Protein AF-0000000082939679 (afdb_homodimer)

Secondary structure (DSSP, 8-state):
------GGGGGSSHHHHHHT------GGGEEEEEEEESSSS-EEE-TTSTT-EEEEHHHHHHHHHHHHHTT--EEEEEEE-S--BTT-GGGG-TTSHHHHHHHHHHHH-TTSEEEEEE-STTTBSS--SSEEETTEEEHHHHHHHHHHHHHHHHHHT-SEEEE----TTHHHHHHHHHHHTT-TT--BEEEEEEB--GGGHHHHHHHT---SSS-STTTSBPTT-SHHHHHHHHHHHHHT-SEEEEES-GGGHHHHHHHHHH--S-EEEEE-HHHHHHHHHHHHTTSS-HHHHHHHHHHHHHHHT-SEEEETTHHHHHHHHHHT-/------GGGGGSSHHHHHHT------GGGEEEEEEEESSSS-EEE-TTSTT-EEEEHHHHHHHHHHHHHTT--EEEEEEE-S--BTT-GGGG-TTSHHHHHHHHHHHH-TTSEEEEEE-STTTBSS--SSEEETTEEEHHHHHHHHHHHHHHHHHHT-SEEEE----TTHHHHHHHHHHHTT-TT--BEEEEEEB--GGGHHHHHHHT---SSS-STTTSBPTT-SHHHHHHHHHHHHHT-SEEEEES-GGGHHHHHHHHHH--S-EEEEE-HHHHHHHHHHHHTTSS-HHHHHHHHHHHHHHHT-SEEEETTHHHHHHHHHHT-

Sequence (650 aa):
MTYFNRHRRLRQTANLRTMVRETHLHKEDFIYPIFVVEKENVKHEVPSMPGVYHLSLDLLLEEVKEVVGLGIKSIILFGVPNDKDEVGSCAYDDNGIVQQAIRVVKSEFPELVVIADTCLCQYTSHGHCGVVENGYVQNDDSLALLTKTAVSQARAGADIIAPSNMMDGFVAAIRHGLDEAGFVDTPIMSYAVKYASAFYGPFRDAAHSTPQFGDRKTYQMDPANRLEALREAESDLAEGADFLIVKPALSYLDIIRDVKENFNAPIVAYNVSGEYSMIKAAAQNGWISEKEIVLEMLTSMKRAGVDLIITYFAKDAAAWLSENEMTYFNRHRRLRQTANLRTMVRETHLHKEDFIYPIFVVEKENVKHEVPSMPGVYHLSLDLLLEEVKEVVGLGIKSIILFGVPNDKDEVGSCAYDDNGIVQQAIRVVKSEFPELVVIADTCLCQYTSHGHCGVVENGYVQNDDSLALLTKTAVSQARAGADIIAPSNMMDGFVAAIRHGLDEAGFVDTPIMSYAVKYASAFYGPFRDAAHSTPQFGDRKTYQMDPANRLEALREAESDLAEGADFLIVKPALSYLDIIRDVKENFNAPIVAYNVSGEYSMIKAAAQNGWISEKEIVLEMLTSMKRAGVDLIITYFAK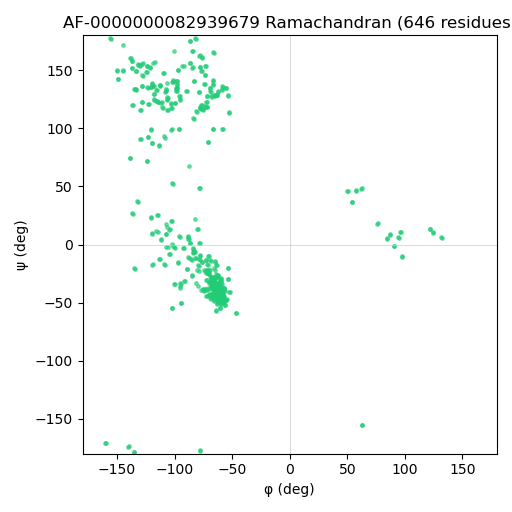DAAAWLSENE

Solvent-accessible surface area (backbone atoms only — not comparable to full-atom values): 32222 Å² total; per-residue (Å²): 127,88,84,60,70,66,70,46,73,54,23,70,38,74,65,49,35,58,71,67,53,69,48,80,81,55,43,70,29,28,25,35,69,44,38,38,33,76,52,77,86,36,78,45,68,33,83,51,34,82,93,39,49,39,24,6,64,87,50,40,59,62,54,49,50,53,42,49,72,53,50,36,47,32,36,34,45,41,46,36,61,87,67,59,36,69,78,10,62,51,50,42,34,74,79,14,62,53,22,47,45,38,38,57,48,43,72,76,40,68,83,51,40,37,31,35,62,35,57,25,16,46,20,18,64,47,14,44,61,39,32,68,56,94,91,36,69,38,46,70,69,20,34,56,54,50,18,44,18,44,41,31,35,44,73,34,58,35,52,29,41,25,40,66,43,55,50,57,44,43,44,38,44,31,49,52,42,26,41,75,73,67,42,71,82,52,43,32,39,27,30,43,30,38,42,52,60,59,45,44,47,28,40,32,68,68,39,66,27,57,49,73,61,83,74,59,53,47,48,28,37,61,70,34,40,64,67,60,39,54,55,36,40,52,51,32,46,76,35,59,35,53,28,39,27,35,33,59,24,57,67,30,24,26,55,43,29,52,50,46,74,74,47,92,55,54,29,30,30,30,49,38,43,30,63,51,22,16,47,52,34,16,29,74,70,65,41,42,55,53,71,55,41,52,53,50,44,54,33,24,47,43,56,23,50,36,62,34,36,37,24,84,54,33,65,62,51,25,51,56,56,55,68,76,101,128,86,84,59,70,67,69,44,73,54,21,68,40,74,65,48,35,58,71,66,54,69,46,82,82,56,43,70,29,30,24,35,68,44,39,38,34,73,51,76,86,37,76,44,69,33,84,52,37,81,94,39,50,38,24,5,64,87,50,39,60,62,55,49,50,52,42,49,72,52,51,34,48,32,35,32,45,41,44,35,61,84,66,55,36,70,76,10,61,53,50,42,34,73,77,15,64,52,23,46,47,37,37,57,47,43,72,77,40,68,82,50,41,37,30,34,61,36,57,24,17,46,20,18,63,49,14,44,60,38,35,67,56,96,90,36,69,39,48,70,70,20,34,57,54,50,18,45,19,43,40,30,35,44,72,34,58,36,53,28,42,26,40,66,43,56,50,57,42,42,44,39,44,30,48,51,43,25,41,75,74,66,42,72,84,54,43,31,40,26,31,42,30,39,41,51,59,58,46,45,46,29,40,32,68,67,38,65,27,56,48,71,61,82,73,59,51,46,46,27,39,60,69,35,40,66,70,60,40,55,54,36,39,50,51,32,46,76,35,61,35,53,28,39,26,35,34,58,24,58,66,30,24,27,56,42,28,52,50,48,74,74,45,92,55,53,30,31,30,30,48,39,42,31,63,51,24,16,48,51,34,17,30,74,70,67,39,43,56,52,70,55,40,51,53,50,44,54,34,24,46,43,57,23,50,38,63,33,35,37,25,84,53,34,66,62,52,27,51,56,56,54,68,77,100

Nearest PDB structures (foldseek):
  2c1h-assembly1_A  TM=9.900E-01  e=1.026E-42  Prosthecochloris vibrioformis
  5lzl-assembly1_G  TM=9.751E-01  e=1.175E-38  Pyrobaculum calidifontis JCM 11548
  2c19-assembly1_B  TM=9.713E-01  e=8.310E-39  Pseudomonas aeruginosa
  1e51-assembly1_A  TM=9.348E-01  e=1.607E-33  Homo sapiens
  2z1b-assembly2_B  TM=9.130E-01  e=1.216E-31  Mus musculus

Structure (mmCIF, N/CA/C/O backbone):
data_AF-0000000082939679-model_v1
#
loop_
_entity.id
_entity.type
_entity.pdbx_description
1 polymer 'Delta-aminolevulinic acid dehydratase'
#
loop_
_atom_site.group_PDB
_atom_site.id
_atom_site.type_symbol
_atom_site.label_atom_id
_atom_site.label_alt_id
_atom_site.label_comp_id
_atom_site.label_asym_id
_atom_site.label_entity_id
_atom_site.label_seq_id
_atom_site.pdbx_PDB_ins_code
_atom_site.Cartn_x
_atom_site.Cartn_y
_atom_site.Cartn_z
_atom_site.occupancy
_atom_site.B_iso_or_equiv
_atom_site.auth_seq_id
_atom_site.auth_comp_id
_atom_site.auth_asym_id
_atom_site.auth_atom_id
_atom_site.pdbx_PDB_model_num
ATOM 1 N N . MET A 1 1 ? -6.277 -40.438 4.895 1 42.44 1 MET A N 1
ATOM 2 C CA . MET A 1 1 ? -6.969 -39.156 4.719 1 42.44 1 MET A CA 1
ATOM 3 C C . MET A 1 1 ? -6.23 -38.031 5.43 1 42.44 1 MET A C 1
ATOM 5 O O . MET A 1 1 ? -6.055 -38.062 6.648 1 42.44 1 MET A O 1
ATOM 9 N N . THR A 1 2 ? -5.223 -37.375 4.77 1 60.62 2 THR A N 1
ATOM 10 C CA . THR A 1 2 ? -4.395 -36.406 5.477 1 60.62 2 THR A CA 1
ATOM 11 C C . THR A 1 2 ? -5.25 -35.281 6.059 1 60.62 2 THR A C 1
ATOM 13 O O . THR A 1 2 ? -6.043 -34.656 5.344 1 60.62 2 THR A O 1
ATOM 16 N N . TYR A 1 3 ? -5.539 -35.406 7.371 1 74.5 3 TYR A N 1
ATOM 17 C CA . TYR A 1 3 ? -6.301 -34.438 8.156 1 74.5 3 TYR A CA 1
ATOM 18 C C . TYR A 1 3 ? -5.711 -33.031 8.008 1 74.5 3 TYR A C 1
ATOM 20 O O . TYR A 1 3 ? -4.488 -32.875 8.023 1 74.5 3 TYR A O 1
ATOM 28 N N . PHE A 1 4 ? -6.535 -32.219 7.391 1 80.81 4 PHE A N 1
ATOM 29 C CA . PHE A 1 4 ? -6.121 -30.828 7.367 1 80.81 4 PHE A CA 1
ATOM 30 C C . PHE A 1 4 ? -7.242 -29.922 7.863 1 80.81 4 PHE A C 1
ATOM 32 O O . PHE A 1 4 ? -8.398 -30.344 7.949 1 80.81 4 PHE A O 1
ATOM 39 N N . ASN A 1 5 ? -6.93 -28.781 8.352 1 77.12 5 ASN A N 1
ATOM 40 C CA . ASN A 1 5 ? -7.898 -27.781 8.781 1 77.12 5 ASN A CA 1
ATOM 41 C C . ASN A 1 5 ? -8.695 -27.219 7.609 1 77.12 5 ASN A C 1
ATOM 43 O O . ASN A 1 5 ? -8.148 -27 6.531 1 77.12 5 ASN A O 1
ATOM 47 N N . ARG A 1 6 ? -9.961 -27.062 7.781 1 78.69 6 ARG A N 1
ATOM 48 C CA . ARG A 1 6 ? -10.844 -26.516 6.754 1 78.69 6 ARG A CA 1
ATOM 49 C C . ARG A 1 6 ? -11.297 -25.109 7.113 1 78.69 6 ARG A C 1
ATOM 51 O O . ARG A 1 6 ? -12.367 -24.922 7.695 1 78.69 6 ARG A O 1
ATOM 58 N N . HIS A 1 7 ? -10.57 -24.094 6.66 1 79.81 7 HIS A N 1
ATOM 59 C CA . HIS A 1 7 ? -10.797 -22.703 7 1 79.81 7 HIS A CA 1
ATOM 60 C C . HIS A 1 7 ? -11.953 -22.109 6.191 1 79.81 7 HIS A C 1
ATOM 62 O O . HIS A 1 7 ? -12.547 -21.109 6.586 1 79.81 7 HIS A O 1
ATOM 68 N N . ARG A 1 8 ? -12.273 -22.672 5.055 1 81.81 8 ARG A N 1
ATOM 69 C CA . ARG A 1 8 ? -13.312 -22.156 4.176 1 81.81 8 ARG A CA 1
ATOM 70 C C . ARG A 1 8 ? -14.688 -22.25 4.84 1 81.81 8 ARG A C 1
ATOM 72 O O . ARG A 1 8 ? -15.648 -21.641 4.363 1 81.81 8 ARG A O 1
ATOM 79 N N . ARG A 1 9 ? -14.82 -23 5.926 1 69.06 9 ARG A N 1
ATOM 80 C CA . ARG A 1 9 ? -16.078 -23.141 6.645 1 69.06 9 ARG A CA 1
ATOM 81 C C . ARG A 1 9 ? -16.656 -21.781 7.027 1 69.06 9 ARG A C 1
ATOM 83 O O . ARG A 1 9 ? -17.875 -21.578 7.023 1 69.06 9 ARG A O 1
ATOM 90 N N . LEU A 1 10 ? -15.758 -20.797 7.246 1 72.5 10 LEU A N 1
ATOM 91 C CA . LEU A 1 10 ? -16.203 -19.484 7.691 1 72.5 10 LEU A CA 1
ATOM 92 C C . LEU A 1 10 ? -16.359 -18.531 6.508 1 72.5 10 LEU A C 1
ATOM 94 O O . LEU A 1 10 ? -16.641 -17.344 6.691 1 72.5 10 LEU A O 1
ATOM 98 N N . ARG A 1 11 ? -16.219 -19.062 5.32 1 80.12 11 ARG A N 1
ATOM 99 C CA . ARG A 1 11 ? -16.281 -18.219 4.133 1 80.12 11 ARG A CA 1
ATOM 100 C C . ARG A 1 11 ? -17.422 -18.641 3.217 1 80.12 11 ARG A C 1
ATOM 102 O O . ARG A 1 11 ? -17.578 -18.109 2.119 1 80.12 11 ARG A O 1
ATOM 109 N N . GLN A 1 12 ? -18.25 -19.5 3.648 1 70.88 12 GLN A N 1
ATOM 110 C CA . GLN A 1 12 ? -19.188 -20.188 2.777 1 70.88 12 GLN A CA 1
ATOM 111 C C . GLN A 1 12 ? -20.281 -19.25 2.266 1 70.88 12 GLN A C 1
ATOM 113 O O . GLN A 1 12 ? -20.781 -19.406 1.155 1 70.88 12 GLN A O 1
ATOM 118 N N . THR A 1 13 ? -20.656 -18.266 3.088 1 70.56 13 THR A N 1
ATOM 119 C CA . THR A 1 13 ? -21.703 -17.328 2.719 1 70.56 13 THR A CA 1
ATOM 120 C C . THR A 1 13 ? -21.312 -15.898 3.094 1 70.56 13 THR A C 1
ATOM 122 O O . THR A 1 13 ? -20.438 -15.695 3.941 1 70.56 13 THR A O 1
ATOM 125 N N . ALA A 1 14 ? -21.969 -15.023 2.385 1 82.5 14 ALA A N 1
ATOM 126 C CA . ALA A 1 14 ? -21.703 -13.617 2.662 1 82.5 14 ALA A CA 1
ATOM 127 C C . ALA A 1 14 ? -21.969 -13.289 4.129 1 82.5 14 ALA A C 1
ATOM 129 O O . ALA A 1 14 ? -21.219 -12.523 4.742 1 82.5 14 ALA A O 1
ATOM 130 N N . ASN A 1 15 ? -22.984 -13.875 4.711 1 75.75 15 ASN A N 1
ATOM 131 C CA . ASN A 1 15 ? -23.344 -13.586 6.098 1 75.75 15 ASN A CA 1
ATOM 132 C C . ASN A 1 15 ? -22.312 -14.156 7.066 1 75.75 15 ASN A C 1
ATOM 134 O O . ASN A 1 15 ? -21.969 -13.516 8.062 1 75.75 15 ASN A O 1
ATOM 138 N N . LEU A 1 16 ? -21.891 -15.344 6.81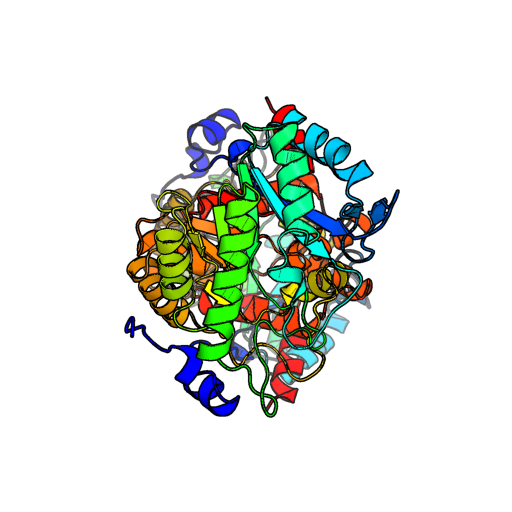6 1 71.88 16 LEU A N 1
ATOM 139 C CA . LEU A 1 16 ? -20.844 -15.906 7.66 1 71.88 16 LEU A CA 1
ATOM 140 C C . LEU A 1 16 ? -19.578 -15.055 7.613 1 71.88 16 LEU A C 1
ATOM 142 O O . LEU A 1 16 ? -18.953 -14.797 8.648 1 71.88 16 LEU A O 1
ATOM 146 N N . ARG A 1 17 ? -19.234 -14.648 6.43 1 78.25 17 ARG A N 1
ATOM 147 C CA . ARG A 1 17 ? -18.078 -13.773 6.273 1 78.25 17 ARG A CA 1
ATOM 148 C C . ARG A 1 17 ? -18.234 -12.492 7.09 1 78.25 17 ARG A C 1
ATOM 150 O O . ARG A 1 17 ? -17.297 -12.055 7.754 1 78.25 17 ARG A O 1
ATOM 157 N N . THR A 1 18 ? -19.391 -11.961 6.969 1 75.75 18 THR A N 1
ATOM 158 C CA . THR A 1 18 ? -19.672 -10.727 7.684 1 75.75 18 THR A CA 1
ATOM 159 C C . THR A 1 18 ? -19.562 -10.93 9.188 1 75.75 18 THR A C 1
ATOM 161 O O . THR A 1 18 ? -19.031 -10.07 9.898 1 75.75 18 THR A O 1
ATOM 164 N N . MET A 1 19 ? -20.016 -12.07 9.672 1 74.12 19 MET A N 1
ATOM 165 C CA . MET A 1 19 ? -20.016 -12.375 11.102 1 74.12 19 MET A CA 1
ATOM 166 C C . MET A 1 19 ? -18.594 -12.383 11.664 1 74.12 19 MET A C 1
ATOM 168 O O . MET A 1 19 ? -18.375 -12.008 12.812 1 74.12 19 MET A O 1
ATOM 172 N N . VAL A 1 20 ? -17.703 -12.812 10.883 1 80.31 20 VAL A N 1
ATOM 173 C CA . VAL A 1 20 ? -16.375 -13.023 11.43 1 80.31 20 VAL A CA 1
ATOM 174 C C . VAL A 1 20 ? -15.422 -11.945 10.914 1 80.31 20 VAL A C 1
ATOM 176 O O . VAL A 1 20 ? -14.211 -12.047 11.094 1 80.31 20 VAL A O 1
ATOM 179 N N . ARG A 1 21 ? -15.914 -10.961 10.258 1 81.88 21 ARG A N 1
ATOM 180 C CA . ARG A 1 21 ? -15.094 -9.852 9.797 1 81.88 21 ARG A CA 1
ATOM 181 C C . ARG A 1 21 ? -14.461 -9.109 10.969 1 81.88 21 ARG A C 1
ATOM 183 O O . ARG A 1 21 ? -15.148 -8.766 11.938 1 81.88 21 ARG A O 1
ATOM 190 N N . GLU A 1 22 ? -13.148 -8.867 10.867 1 86.75 22 GLU A N 1
ATOM 191 C CA . GLU A 1 22 ? -12.383 -8.367 12.008 1 86.75 22 GLU A CA 1
ATOM 192 C C . GLU A 1 22 ? -12.344 -6.844 12.023 1 86.75 22 GLU A C 1
ATOM 194 O O . GLU A 1 22 ? -12.227 -6.23 13.086 1 86.75 22 GLU A O 1
ATOM 199 N N . THR A 1 23 ? -12.375 -6.207 10.867 1 93.44 23 THR A N 1
ATOM 200 C CA . THR A 1 23 ? -12.141 -4.773 10.758 1 93.44 23 THR A CA 1
ATOM 201 C C . THR A 1 23 ? -13.266 -4.098 9.977 1 93.44 23 THR A C 1
ATOM 203 O O . THR A 1 23 ? -13.734 -4.625 8.969 1 93.44 23 THR A O 1
ATOM 206 N N . HIS A 1 24 ? -13.711 -3.004 10.445 1 91.38 24 HIS A N 1
ATOM 207 C CA . HIS A 1 24 ? -14.766 -2.225 9.812 1 91.38 24 HIS A CA 1
ATOM 208 C C . HIS A 1 24 ? -14.352 -0.77 9.633 1 91.38 24 HIS A C 1
ATOM 210 O O . HIS A 1 24 ? -13.57 -0.24 10.43 1 91.38 24 HIS A O 1
ATOM 216 N N . LEU A 1 25 ? -14.852 -0.257 8.531 1 93.88 25 LEU A N 1
ATOM 217 C CA . LEU A 1 25 ? -14.664 1.159 8.234 1 93.88 25 LEU A CA 1
ATOM 218 C C . LEU A 1 25 ? -15.898 1.965 8.633 1 93.88 25 LEU A C 1
ATOM 220 O O . LEU A 1 25 ? -17.031 1.532 8.406 1 93.88 25 LEU A O 1
ATOM 224 N N . HIS A 1 26 ? -15.656 3.09 9.297 1 93.88 26 HIS A N 1
ATOM 225 C CA . HIS A 1 26 ? -16.734 4.016 9.656 1 93.88 26 HIS A CA 1
ATOM 226 C C . HIS A 1 26 ? -16.453 5.414 9.117 1 93.88 26 HIS A C 1
ATOM 228 O O . HIS A 1 26 ? -15.297 5.793 8.922 1 93.88 26 HIS A O 1
ATOM 234 N N . LYS A 1 27 ? -17.516 6.137 8.898 1 94.44 27 LYS A N 1
ATOM 235 C CA . LYS A 1 27 ? -17.391 7.504 8.406 1 94.44 27 LYS A CA 1
ATOM 236 C C . LYS A 1 27 ? -16.594 8.367 9.383 1 94.44 27 LYS A C 1
ATOM 238 O O . LYS A 1 27 ? -15.867 9.273 8.977 1 94.44 27 LYS A O 1
ATOM 243 N N . GLU A 1 28 ? -16.719 8.031 10.672 1 93 28 GLU A N 1
ATOM 244 C CA . GLU A 1 28 ? -16.062 8.797 11.734 1 93 28 GLU A CA 1
ATOM 245 C C . GLU A 1 28 ? -14.555 8.57 11.711 1 93 28 GLU A C 1
ATOM 247 O O . GLU A 1 28 ? -13.805 9.297 12.367 1 93 28 GLU A O 1
ATOM 252 N N . ASP A 1 29 ? -14.141 7.594 10.914 1 95.5 29 ASP A N 1
ATOM 253 C CA . ASP A 1 29 ? -12.711 7.297 10.82 1 95.5 29 ASP A CA 1
ATOM 254 C C . ASP A 1 29 ? -11.992 8.336 9.969 1 95.5 29 ASP A C 1
ATOM 256 O O . ASP A 1 29 ? -10.758 8.43 10 1 95.5 29 ASP A O 1
ATOM 260 N N . PHE A 1 30 ? -12.742 9.172 9.18 1 98 30 PHE A N 1
ATOM 261 C CA . PHE A 1 30 ? -12.117 9.93 8.102 1 98 30 PHE A CA 1
ATOM 262 C C . PHE A 1 30 ? -11.883 11.375 8.531 1 98 30 PHE A C 1
ATOM 264 O O . PHE A 1 30 ? -12.68 11.945 9.273 1 98 30 PHE A O 1
ATOM 271 N N . ILE A 1 31 ? -10.742 11.93 8.117 1 98.38 31 ILE A N 1
ATOM 272 C CA . ILE A 1 31 ? -10.414 13.352 8.133 1 98.38 31 ILE A CA 1
ATOM 273 C C . ILE A 1 31 ? -10.258 13.859 6.699 1 98.38 31 ILE A C 1
ATOM 275 O O . ILE A 1 31 ? -9.453 13.336 5.926 1 98.38 31 ILE A O 1
ATOM 279 N N . TYR A 1 32 ? -11.016 14.859 6.309 1 98.69 32 TYR A N 1
ATOM 280 C CA . TYR A 1 32 ? -10.969 15.359 4.941 1 98.69 32 TYR A CA 1
ATOM 281 C C . TYR A 1 32 ? -10.039 16.562 4.828 1 98.69 32 TYR A C 1
ATOM 283 O O . TYR A 1 32 ? -10.195 17.547 5.562 1 98.69 32 TYR A O 1
ATOM 291 N N . PRO A 1 33 ? -9.094 16.516 3.893 1 98.69 33 PRO A N 1
ATOM 292 C CA . PRO A 1 33 ? -8.195 17.656 3.674 1 98.69 33 PRO A CA 1
ATOM 293 C C . PRO A 1 33 ? -8.812 18.719 2.77 1 98.69 33 PRO A C 1
ATOM 295 O O . PRO A 1 33 ? -9.453 18.391 1.769 1 98.69 33 PRO A O 1
ATOM 298 N N . ILE A 1 34 ? -8.562 19.969 3.111 1 98.38 34 ILE A N 1
ATOM 299 C CA . ILE A 1 34 ? -9.039 21.078 2.303 1 98.38 34 ILE A CA 1
ATOM 300 C C . ILE A 1 34 ? -7.906 22.094 2.09 1 98.38 34 ILE A C 1
ATOM 302 O O . ILE A 1 34 ? -7.203 22.453 3.037 1 98.38 34 ILE A O 1
ATOM 306 N N . PHE A 1 35 ? -7.754 22.516 0.843 1 97.88 35 PHE A N 1
ATOM 307 C CA . PHE A 1 35 ? -6.805 23.562 0.494 1 97.88 35 PHE A CA 1
ATOM 308 C C . PHE A 1 35 ? -7.512 24.906 0.337 1 97.88 35 PHE A C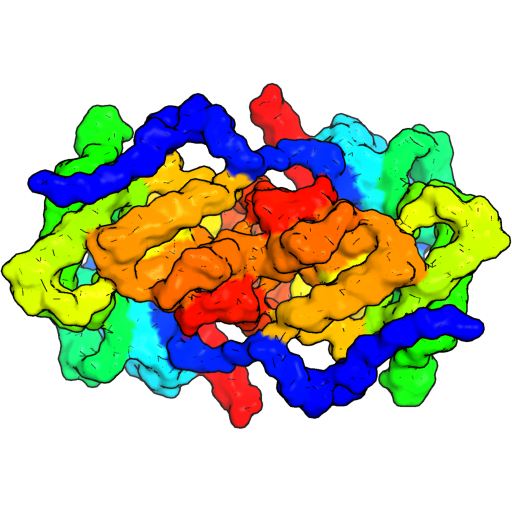 1
ATOM 310 O O . PHE A 1 35 ? -8.367 25.062 -0.535 1 97.88 35 PHE A O 1
ATOM 317 N N . VAL A 1 36 ? -7.082 25.828 1.112 1 97.69 36 VAL A N 1
ATOM 318 C CA . VAL A 1 36 ? -7.727 27.141 1.062 1 97.69 36 VAL A CA 1
ATOM 319 C C . VAL A 1 36 ? -6.754 28.172 0.497 1 97.69 36 VAL A C 1
ATOM 321 O O . VAL A 1 36 ? -5.574 28.188 0.851 1 97.69 36 VAL A O 1
ATOM 324 N N . VAL A 1 37 ? -7.27 29 -0.356 1 95.88 37 VAL A N 1
ATOM 325 C CA . VAL A 1 37 ? -6.453 30.016 -1.017 1 95.88 37 VAL A CA 1
ATOM 326 C C . VAL A 1 37 ? -6.961 31.406 -0.653 1 95.88 37 VAL A C 1
ATOM 328 O O . VAL A 1 37 ? -8.102 31.562 -0.209 1 95.88 37 VAL A O 1
ATOM 331 N N . GLU A 1 38 ? -6.059 32.469 -0.754 1 92.44 38 GLU A N 1
ATOM 332 C CA . GLU A 1 38 ? -6.402 33.875 -0.433 1 92.44 38 GLU A CA 1
ATOM 333 C C . GLU A 1 38 ? -7.09 34.531 -1.609 1 92.44 38 GLU A C 1
ATOM 335 O O . GLU A 1 38 ? -7.531 35.688 -1.496 1 92.44 38 GLU A O 1
ATOM 340 N N . LYS A 1 39 ? -7.664 33.906 -2.488 1 92.56 39 LYS A N 1
ATOM 341 C CA . LYS A 1 39 ? -8.398 34.469 -3.621 1 92.56 39 LYS A CA 1
ATOM 342 C C . LYS A 1 39 ? -9.898 34.438 -3.363 1 92.56 39 LYS A C 1
ATOM 344 O O . LYS A 1 39 ? -10.352 34 -2.309 1 92.56 39 LYS A O 1
ATOM 349 N N . GLU A 1 40 ? -10.531 35.188 -4.242 1 92.88 40 GLU A N 1
ATOM 350 C CA . GLU A 1 40 ? -11.984 35.25 -4.129 1 92.88 40 GLU A CA 1
ATOM 351 C C . GLU A 1 40 ? -12.648 34.438 -5.25 1 92.88 40 GLU A C 1
ATOM 353 O O . GLU A 1 40 ? -12.195 34.469 -6.395 1 92.88 40 GLU A O 1
ATOM 358 N N . ASN A 1 41 ? -13.672 33.75 -4.867 1 95.88 41 ASN A N 1
ATOM 359 C CA . ASN A 1 41 ? -14.5 33.031 -5.809 1 95.88 41 ASN A CA 1
ATOM 360 C C . ASN A 1 41 ? -13.672 32.031 -6.625 1 95.88 41 ASN A C 1
ATOM 362 O O . ASN A 1 41 ? -13.742 32.031 -7.855 1 95.88 41 ASN A O 1
ATOM 366 N N . VAL A 1 42 ? -12.906 31.359 -5.902 1 94.5 42 VAL A N 1
ATOM 367 C CA . VAL A 1 42 ? -12.016 30.422 -6.57 1 94.5 42 VAL A CA 1
ATOM 368 C C . VAL A 1 42 ? -12.367 29 -6.156 1 94.5 42 VAL A C 1
ATOM 370 O O . VAL A 1 42 ? -12.508 28.703 -4.969 1 94.5 42 VAL A O 1
ATOM 373 N N . LYS A 1 43 ? -12.656 28.156 -6.984 1 95.56 43 LYS A N 1
ATOM 374 C CA . LYS A 1 43 ? -12.68 26.688 -6.902 1 95.56 43 LYS A CA 1
ATOM 375 C C . LYS A 1 43 ? -11.914 26.062 -8.07 1 95.56 43 LYS A C 1
ATOM 377 O O . LYS A 1 43 ? -12.508 25.75 -9.109 1 95.56 43 LYS A O 1
ATOM 382 N N . HIS A 1 44 ? -10.617 25.812 -7.883 1 95.81 44 HIS A N 1
ATOM 383 C CA . HIS A 1 44 ? -9.75 25.328 -8.945 1 95.81 44 HIS A CA 1
ATOM 384 C C . HIS A 1 44 ? -9.297 23.891 -8.664 1 95.81 44 HIS A C 1
ATOM 386 O O . HIS A 1 44 ? -8.711 23.625 -7.617 1 95.81 44 HIS A O 1
ATOM 392 N N . GLU A 1 45 ? -9.617 23.078 -9.594 1 95.81 45 GLU A N 1
ATOM 393 C CA . GLU A 1 45 ? -9.227 21.688 -9.445 1 95.81 45 GLU A CA 1
ATOM 394 C C . GLU A 1 45 ? -7.711 21.516 -9.57 1 95.81 45 GLU A C 1
ATOM 396 O O . GLU A 1 45 ? -7.086 22.141 -10.43 1 95.81 45 GLU A O 1
ATOM 401 N N . VAL A 1 46 ? -7.098 20.734 -8.672 1 94.62 46 VAL A N 1
ATOM 402 C CA . VAL A 1 46 ? -5.684 20.391 -8.781 1 94.62 46 VAL A CA 1
ATOM 403 C C . VAL A 1 46 ? -5.488 19.344 -9.875 1 94.62 46 VAL A C 1
ATOM 405 O O . VAL A 1 46 ? -5.957 18.203 -9.75 1 94.62 46 VAL A O 1
ATOM 408 N N . PRO A 1 47 ? -4.801 19.609 -10.914 1 93.19 47 PRO A N 1
ATOM 409 C CA . PRO A 1 47 ? -4.719 18.734 -12.086 1 93.19 47 PRO A CA 1
ATOM 410 C C . PRO A 1 47 ? -4.238 17.328 -11.742 1 93.19 47 PRO A C 1
ATOM 412 O O . PRO A 1 47 ? -4.766 16.344 -12.266 1 93.19 47 PRO A O 1
ATOM 415 N N . SER A 1 48 ? -3.279 17.203 -10.859 1 94.5 48 SER A N 1
ATOM 416 C CA . SER A 1 48 ? -2.68 15.906 -10.547 1 94.5 48 SER A CA 1
ATOM 417 C C . SER A 1 48 ? -3.475 15.18 -9.461 1 94.5 48 SER A C 1
ATOM 419 O O . SER A 1 48 ? -3.068 14.117 -9 1 94.5 48 SER A O 1
ATOM 421 N N . MET A 1 49 ? -4.555 15.805 -9.016 1 96.94 49 MET A N 1
ATOM 422 C CA . MET A 1 49 ? -5.434 15.211 -8.016 1 96.94 49 MET A CA 1
ATOM 423 C C . MET A 1 49 ? -6.898 15.453 -8.359 1 96.94 49 MET A C 1
ATOM 425 O O . MET A 1 49 ? -7.59 16.188 -7.645 1 96.94 49 MET A O 1
ATOM 429 N N . PRO A 1 50 ? -7.391 14.734 -9.352 1 96.44 50 PRO A N 1
ATOM 430 C CA . PRO A 1 50 ? -8.773 14.945 -9.797 1 96.44 50 PRO A CA 1
ATOM 431 C C . PRO A 1 50 ? -9.781 14.836 -8.656 1 96.44 50 PRO A C 1
ATOM 433 O O . PRO A 1 50 ? -9.758 13.859 -7.902 1 96.44 50 PRO A O 1
ATOM 436 N N . GLY A 1 51 ? -10.617 15.859 -8.562 1 95.94 51 GLY A N 1
ATOM 437 C CA . GLY A 1 51 ? -11.641 15.875 -7.527 1 95.94 51 GLY A CA 1
ATOM 438 C C . GLY A 1 51 ? -11.242 16.672 -6.301 1 95.94 51 GLY A C 1
ATOM 439 O O . GLY A 1 51 ? -12.07 16.906 -5.414 1 95.94 51 GLY A O 1
ATOM 440 N N . VAL A 1 52 ? -9.961 17.062 -6.227 1 96.75 52 VAL A N 1
ATOM 441 C CA . VAL A 1 52 ? -9.445 17.906 -5.148 1 96.75 52 VAL A CA 1
ATOM 442 C C . VAL A 1 52 ? -9.312 19.344 -5.637 1 96.75 52 VAL A C 1
ATOM 444 O O . VAL A 1 52 ? -8.898 19.578 -6.773 1 96.75 52 VAL A O 1
ATOM 447 N N . TYR A 1 53 ? -9.656 20.359 -4.797 1 96.94 53 TYR A N 1
ATOM 448 C CA . TYR A 1 53 ? -9.75 21.75 -5.258 1 96.94 53 TYR A CA 1
ATOM 449 C C . TYR A 1 53 ? -9.047 22.688 -4.293 1 96.94 53 TYR A C 1
ATOM 451 O O . TYR A 1 53 ? -9.016 22.438 -3.084 1 96.94 53 TYR A O 1
ATOM 459 N N . HIS A 1 54 ? -8.539 23.75 -4.883 1 96.62 54 HIS A N 1
ATOM 460 C CA . HIS A 1 54 ? -8.297 24.969 -4.133 1 96.62 54 HIS A CA 1
ATOM 461 C C . HIS A 1 54 ? -9.586 25.75 -3.936 1 96.62 54 HIS A C 1
ATOM 463 O O . HIS A 1 54 ? -10.328 26 -4.891 1 96.62 54 HIS A O 1
ATOM 469 N N . LEU A 1 55 ? -9.766 26.125 -2.691 1 97.62 55 LEU A N 1
ATOM 470 C CA . LEU A 1 55 ? -11.008 26.828 -2.402 1 97.62 55 LEU A CA 1
ATOM 471 C C . LEU A 1 55 ? -10.734 28.188 -1.763 1 97.62 55 LEU A C 1
ATOM 473 O O . LEU A 1 55 ? -9.867 28.297 -0.893 1 97.62 55 LEU A O 1
ATOM 477 N N . SER A 1 56 ? -11.469 29.219 -2.258 1 96.94 56 SER A N 1
ATOM 478 C CA . SER A 1 56 ? -11.469 30.484 -1.548 1 96.94 56 SER A CA 1
ATOM 479 C C . SER A 1 56 ? -12.352 30.422 -0.304 1 96.94 56 SER A C 1
ATOM 481 O O . SER A 1 56 ? -13.195 29.531 -0.178 1 96.94 56 SER A O 1
ATOM 483 N N . LEU A 1 57 ? -12.094 31.359 0.573 1 96.12 57 LEU A N 1
ATOM 484 C CA . LEU A 1 57 ? -12.797 31.391 1.854 1 96.12 57 LEU A CA 1
ATOM 485 C C . LEU A 1 57 ? -14.305 31.469 1.649 1 96.12 57 LEU A C 1
ATOM 487 O O . LEU A 1 57 ? -15.062 30.828 2.377 1 96.12 57 LEU A O 1
ATOM 491 N N . ASP A 1 58 ? -14.719 32.188 0.67 1 95.44 58 ASP A N 1
ATOM 492 C CA . ASP A 1 58 ? -16.141 32.406 0.443 1 95.44 58 ASP A CA 1
ATOM 493 C C . ASP A 1 58 ? -16.828 31.156 -0.073 1 95.44 58 ASP A C 1
ATOM 495 O O . ASP A 1 58 ? -18.047 31.047 -0.041 1 95.44 58 ASP A O 1
ATOM 499 N N . LEU A 1 59 ? -16.078 30.203 -0.562 1 96.94 59 LEU A N 1
ATOM 500 C CA . LEU A 1 59 ? -16.641 28.969 -1.064 1 96.94 59 LEU A CA 1
ATOM 501 C C . LEU A 1 59 ? -16.359 27.812 -0.107 1 96.94 59 LEU A C 1
ATOM 503 O O . LEU A 1 59 ? -16.828 26.688 -0.329 1 96.94 59 LEU A O 1
ATOM 507 N N . LEU A 1 60 ? -15.664 28.094 0.927 1 97.88 60 LEU A N 1
ATOM 508 C CA . LEU A 1 60 ? -15.195 27.078 1.869 1 97.88 60 LEU A CA 1
ATOM 509 C C . LEU A 1 60 ? -16.375 26.438 2.602 1 97.88 60 LEU A C 1
ATOM 511 O O . LEU A 1 60 ? -16.406 25.219 2.766 1 97.88 60 LEU A O 1
ATOM 515 N N . LEU A 1 61 ? -17.328 27.219 2.986 1 97.38 61 LEU A N 1
ATOM 516 C CA . LEU A 1 61 ? -18.422 26.719 3.82 1 97.38 61 LEU A CA 1
ATOM 517 C C . LEU A 1 61 ? -19.297 25.75 3.047 1 97.38 61 LEU A C 1
ATOM 519 O O . LEU A 1 61 ? -19.828 24.797 3.625 1 97.38 61 LEU A O 1
ATOM 523 N N . GLU A 1 62 ? -19.422 25.953 1.775 1 97.31 62 GLU A N 1
ATOM 524 C CA . GLU A 1 62 ? -20.172 25 0.961 1 97.31 62 GLU A CA 1
ATOM 525 C C . GLU A 1 62 ? -19.516 23.625 0.978 1 97.31 62 GLU A C 1
ATOM 527 O O . GLU A 1 62 ? -20.203 22.609 1.101 1 97.31 62 GLU A O 1
ATOM 532 N N . GLU A 1 63 ? -18.234 23.625 0.836 1 97.56 63 GLU A N 1
ATOM 533 C CA . GLU A 1 63 ? -17.484 22.375 0.897 1 97.56 63 GLU A CA 1
ATOM 534 C C . GLU A 1 63 ? -17.641 21.703 2.264 1 97.56 63 GLU A C 1
ATOM 536 O O . GLU A 1 63 ? -17.859 20.5 2.35 1 97.56 63 GLU A O 1
ATOM 541 N N . VAL A 1 64 ? -17.516 22.484 3.281 1 98.12 64 VAL A N 1
ATOM 542 C CA . VAL A 1 64 ? -17.594 21.969 4.645 1 98.12 64 VAL A CA 1
ATOM 543 C C . VAL A 1 64 ? -18.984 21.422 4.918 1 98.12 64 VAL A C 1
ATOM 545 O O . VAL A 1 64 ? -19.141 20.391 5.586 1 98.12 64 VAL A O 1
ATOM 548 N N . LYS A 1 65 ? -19.984 22.078 4.438 1 98.06 65 LYS A N 1
ATOM 549 C CA . LYS A 1 65 ? -21.359 21.609 4.59 1 98.06 65 LYS A CA 1
ATOM 550 C C . LYS A 1 65 ? -21.531 20.219 3.986 1 98.06 65 LYS A C 1
ATOM 552 O O . LYS A 1 65 ? -22.203 19.359 4.57 1 98.06 65 LYS A O 1
ATOM 557 N N . GLU A 1 66 ? -20.969 20.047 2.859 1 97.69 66 GLU A N 1
ATOM 558 C CA . GLU A 1 66 ? -21.031 18.734 2.223 1 97.69 66 GLU A CA 1
ATOM 559 C C . GLU A 1 66 ? -20.328 17.688 3.082 1 97.69 66 GLU A C 1
ATOM 561 O O . GLU A 1 66 ? -20.859 16.578 3.25 1 97.69 66 GLU A O 1
ATOM 566 N N . VAL A 1 67 ? -19.172 18 3.596 1 97.75 67 VAL A N 1
ATOM 567 C CA . VAL A 1 67 ? -18.391 17.094 4.438 1 97.75 67 VAL A CA 1
ATOM 568 C C . VAL A 1 67 ? -19.219 16.688 5.656 1 97.75 67 VAL A C 1
ATOM 570 O O . VAL A 1 67 ? -19.344 15.5 5.961 1 97.75 67 VAL A O 1
ATOM 573 N N . VAL A 1 68 ? -19.797 17.641 6.332 1 96.38 68 VAL A N 1
ATOM 574 C CA . VAL A 1 68 ? -20.609 17.406 7.523 1 96.38 68 VAL A CA 1
ATOM 575 C C . VAL A 1 68 ? -21.844 16.594 7.16 1 96.38 68 VAL A C 1
ATOM 577 O O . VAL A 1 68 ? -22.219 15.672 7.891 1 96.38 68 VAL A O 1
ATOM 580 N N . GLY A 1 69 ? -22.406 16.891 6.059 1 97.06 69 GLY A N 1
ATOM 581 C CA . GLY A 1 69 ? -23.594 16.172 5.598 1 97.06 69 GLY A CA 1
ATOM 582 C C . GLY A 1 69 ? -23.328 14.703 5.34 1 97.06 69 GLY A C 1
ATOM 583 O O . GLY A 1 69 ? -24.234 13.875 5.488 1 97.06 69 GLY A O 1
ATOM 584 N N . LEU A 1 70 ? -22.125 14.383 5.012 1 97.44 70 LEU A N 1
ATOM 585 C CA . LEU A 1 70 ? -21.75 13.008 4.723 1 97.44 70 LEU A CA 1
ATOM 586 C C . LEU A 1 70 ? -21.422 12.25 6.008 1 97.44 70 LEU A C 1
ATOM 588 O O . LEU A 1 70 ? -21.156 11.047 5.977 1 97.44 70 LEU A O 1
ATOM 592 N N . GLY A 1 71 ? -21.391 12.977 7.145 1 95.81 71 GLY A N 1
ATOM 593 C CA . GLY A 1 71 ? -21.156 12.344 8.43 1 95.81 71 GLY A CA 1
ATOM 594 C C . GLY A 1 71 ? -19.703 12.352 8.852 1 95.81 71 GLY A C 1
ATOM 595 O O . GLY A 1 71 ? -19.328 11.703 9.844 1 95.81 71 GLY A O 1
ATOM 596 N N . ILE A 1 72 ? -18.859 13 8.125 1 96.5 72 ILE A N 1
ATOM 597 C CA . ILE A 1 72 ? -17.453 13.141 8.492 1 96.5 72 ILE A CA 1
ATOM 598 C C . ILE A 1 72 ? -17.328 14.148 9.641 1 96.5 72 ILE A C 1
ATOM 600 O O . ILE A 1 72 ? -17.953 15.203 9.617 1 96.5 72 ILE A O 1
ATOM 604 N N . LYS A 1 73 ? -16.5 13.875 10.617 1 96.31 73 LYS A N 1
ATOM 605 C CA . LYS A 1 73 ? -16.516 14.633 11.867 1 96.31 73 LYS A CA 1
ATOM 606 C C . LYS A 1 73 ? -15.336 15.602 11.938 1 96.31 73 LYS A C 1
ATOM 608 O O . LYS A 1 73 ? -15.273 16.453 12.828 1 96.31 73 LYS A O 1
ATOM 613 N N . SER A 1 74 ? -14.43 15.469 10.953 1 97.44 74 SER A N 1
ATOM 614 C CA . SER A 1 74 ? -13.219 16.281 11.078 1 97.44 74 SER A CA 1
ATOM 615 C C . SER A 1 74 ? -12.656 16.641 9.711 1 97.44 74 SER A C 1
ATOM 617 O O . SER A 1 74 ? -12.82 15.891 8.75 1 97.44 74 SER A O 1
ATOM 619 N N . ILE A 1 75 ? -12.008 17.797 9.648 1 98.44 75 ILE A N 1
ATOM 620 C CA . ILE A 1 75 ? -11.281 18.266 8.469 1 98.44 75 ILE A CA 1
ATOM 621 C C . ILE A 1 75 ? -9.898 18.75 8.875 1 98.44 75 ILE A C 1
ATOM 623 O O . ILE A 1 75 ? -9.656 19.062 10.039 1 98.44 75 ILE A O 1
ATOM 627 N N . ILE A 1 76 ? -9 18.719 7.938 1 98.69 76 ILE A N 1
ATOM 628 C CA . ILE A 1 76 ? -7.695 19.344 8.125 1 98.69 76 ILE A CA 1
ATOM 629 C C . ILE A 1 76 ? -7.48 20.422 7.059 1 98.69 76 ILE A C 1
ATOM 631 O O . ILE A 1 76 ? -7.812 20.219 5.887 1 98.69 76 ILE A O 1
ATOM 635 N N . LEU A 1 77 ? -6.992 21.547 7.457 1 98.31 77 LEU A N 1
ATOM 636 C CA . LEU A 1 77 ? -6.883 22.703 6.578 1 98.31 77 LEU A CA 1
ATOM 637 C C . LEU A 1 77 ? -5.43 22.969 6.199 1 98.31 77 LEU A C 1
ATOM 639 O O . LEU A 1 77 ? -4.547 22.953 7.062 1 98.31 77 LEU A O 1
ATOM 643 N N . PHE A 1 78 ? -5.227 23.141 4.938 1 97.56 78 PHE A N 1
ATOM 644 C CA . PHE A 1 78 ? -3.957 23.562 4.359 1 97.56 78 PHE A CA 1
ATOM 645 C C . PHE A 1 78 ? -4.094 24.938 3.699 1 97.56 78 PHE A C 1
ATOM 647 O O . PHE A 1 78 ? -5.027 25.172 2.934 1 97.56 78 PHE A O 1
ATOM 654 N N . GLY A 1 79 ? -3.145 25.797 3.998 1 95.75 79 GLY A N 1
ATOM 655 C CA . GLY A 1 79 ? -3.182 27.125 3.404 1 95.75 79 GLY A CA 1
ATOM 656 C C . GLY A 1 79 ? -2.283 27.25 2.189 1 95.75 79 GLY A C 1
ATOM 657 O O . GLY A 1 79 ? -1.187 26.688 2.156 1 95.75 79 GLY A O 1
ATOM 658 N N . VAL A 1 80 ? -2.783 27.938 1.255 1 94.12 80 VAL A N 1
ATOM 659 C CA . VAL A 1 80 ? -2.012 28.344 0.084 1 94.12 80 VAL A CA 1
ATOM 660 C C . VAL A 1 80 ? -2.031 29.859 -0.053 1 94.12 80 VAL A C 1
ATOM 662 O O . VAL A 1 80 ? -2.869 30.406 -0.769 1 94.12 80 VAL A O 1
ATOM 665 N N . PRO A 1 81 ? -1.035 30.516 0.511 1 93.5 81 PRO A N 1
ATOM 666 C CA . PRO A 1 81 ? -1.04 31.969 0.532 1 93.5 81 PRO A CA 1
ATOM 667 C C . PRO A 1 81 ? -0.617 32.594 -0.802 1 93.5 81 PRO A C 1
ATOM 669 O O . PRO A 1 81 ? 0.026 31.922 -1.615 1 93.5 81 PRO A O 1
ATOM 672 N N . ASN A 1 82 ? -0.92 33.844 -0.987 1 91 82 ASN A N 1
ATOM 673 C CA . ASN A 1 82 ? -0.501 34.594 -2.174 1 91 82 ASN A CA 1
ATOM 674 C C . ASN A 1 82 ? 0.981 34.938 -2.117 1 91 82 ASN A C 1
ATOM 676 O O . ASN A 1 82 ? 1.662 34.938 -3.146 1 91 82 ASN A O 1
ATOM 680 N N . ASP A 1 83 ? 1.337 35.281 -0.897 1 91.88 83 ASP A N 1
ATOM 681 C CA . ASP A 1 83 ? 2.703 35.781 -0.719 1 91.88 83 ASP A CA 1
ATOM 682 C C . ASP A 1 83 ? 3.479 34.875 0.252 1 91.88 83 ASP A C 1
ATOM 684 O O . ASP A 1 83 ? 2.936 34.438 1.269 1 91.88 83 ASP A O 1
ATOM 688 N N . LYS A 1 84 ? 4.695 34.656 -0.15 1 94.38 84 LYS A N 1
ATOM 689 C CA . LYS A 1 84 ? 5.605 33.875 0.671 1 94.38 84 LYS A CA 1
ATOM 690 C C . LYS A 1 84 ? 6.887 34.656 0.973 1 94.38 84 LYS A C 1
ATOM 692 O O . LYS A 1 84 ? 7.27 35.531 0.216 1 94.38 84 LYS A O 1
ATOM 697 N N . ASP A 1 85 ? 7.445 34.406 2.109 1 95.06 85 ASP A N 1
ATOM 698 C CA . ASP A 1 85 ? 8.734 35 2.439 1 95.06 85 ASP A CA 1
ATOM 699 C C . ASP A 1 85 ? 9.672 33.969 3.064 1 95.06 85 ASP A C 1
ATOM 701 O O . ASP A 1 85 ? 9.32 32.781 3.16 1 95.06 85 ASP A O 1
ATOM 705 N N . GLU A 1 86 ? 10.852 34.344 3.445 1 93.69 86 GLU A N 1
ATOM 706 C CA . GLU A 1 86 ? 11.898 33.406 3.846 1 93.69 86 GLU A CA 1
ATOM 707 C C . GLU A 1 86 ? 11.578 32.75 5.188 1 93.69 86 GLU A C 1
ATOM 709 O O . GLU A 1 86 ? 12.047 31.641 5.473 1 93.69 86 GLU A O 1
ATOM 714 N N . VAL A 1 87 ? 10.766 33.438 5.969 1 95 87 VAL A N 1
ATOM 715 C CA . VAL A 1 87 ? 10.516 32.906 7.309 1 95 87 VAL A CA 1
ATOM 716 C C . VAL A 1 87 ? 9.07 32.438 7.418 1 95 87 VAL A C 1
ATOM 718 O O . VAL A 1 87 ? 8.625 32.062 8.5 1 95 87 VAL A O 1
ATOM 721 N N . GLY A 1 88 ? 8.297 32.469 6.328 1 96.19 88 GLY A N 1
ATOM 722 C CA . GLY A 1 88 ? 6.926 32 6.324 1 96.19 88 GLY A CA 1
ATOM 723 C C . GLY A 1 88 ? 6.02 32.781 7.262 1 96.19 88 GLY A C 1
ATOM 724 O O . GLY A 1 88 ? 5.234 32.188 8 1 96.19 88 GLY A O 1
ATOM 725 N N . SER A 1 89 ? 6.066 34.094 7.211 1 95.88 89 SER A N 1
ATOM 726 C CA . SER A 1 89 ? 5.387 34.938 8.188 1 95.88 89 SER A CA 1
ATOM 727 C C . SER A 1 89 ? 3.875 34.75 8.109 1 95.88 89 SER A C 1
ATOM 729 O O . SER A 1 89 ? 3.176 34.906 9.109 1 95.88 89 SER A O 1
ATOM 731 N N . CYS A 1 90 ? 3.303 34.406 7.004 1 94.5 90 CYS A N 1
ATOM 732 C CA . CYS A 1 90 ? 1.869 34.188 6.832 1 94.5 90 CYS A CA 1
ATOM 733 C C . CYS A 1 90 ? 1.376 33.031 7.691 1 94.5 90 CYS A C 1
ATOM 735 O O . CYS A 1 90 ? 0.203 33 8.07 1 94.5 90 CYS A O 1
ATOM 737 N N . ALA A 1 91 ? 2.256 32.125 7.988 1 96.19 91 ALA A N 1
ATOM 738 C CA . ALA A 1 91 ? 1.876 30.922 8.75 1 96.19 91 ALA A CA 1
ATOM 739 C C . ALA A 1 91 ? 1.43 31.297 10.156 1 96.19 91 ALA A C 1
ATOM 741 O O . ALA A 1 91 ? 0.57 30.625 10.742 1 96.19 91 ALA A O 1
ATOM 742 N N . TYR A 1 92 ? 2.064 32.312 10.719 1 96.31 92 TYR A N 1
ATOM 743 C CA . TYR A 1 92 ? 1.777 32.656 12.109 1 96.31 92 TYR A CA 1
ATOM 744 C C . TYR A 1 92 ? 1.13 34.031 12.234 1 96.31 92 TYR A C 1
ATOM 746 O O . TYR A 1 92 ? 1.091 34.594 13.32 1 96.31 92 TYR A O 1
ATOM 754 N N . ASP A 1 93 ? 0.721 34.594 11.117 1 96 93 ASP A N 1
ATOM 755 C CA . ASP A 1 93 ? -0.125 35.781 11.133 1 96 93 ASP A CA 1
ATOM 756 C C . ASP A 1 93 ? -1.517 35.469 11.672 1 96 93 ASP A C 1
ATOM 758 O O . ASP A 1 93 ? -2.143 34.469 11.25 1 96 93 ASP A O 1
ATOM 762 N N . ASP A 1 94 ? -1.998 36.219 12.555 1 96.25 94 ASP A N 1
ATOM 763 C CA . ASP A 1 94 ? -3.311 35.969 13.148 1 96.25 94 ASP A CA 1
ATOM 764 C C . ASP A 1 94 ? -4.414 36.094 12.094 1 96.25 94 ASP A C 1
ATOM 766 O O . ASP A 1 94 ? -5.523 35.594 12.305 1 96.25 94 ASP A O 1
ATOM 770 N N . ASN A 1 95 ? -4.078 36.719 11.039 1 95.88 95 ASN A N 1
ATOM 771 C CA . ASN A 1 95 ? -5.039 36.844 9.945 1 95.88 95 ASN A CA 1
ATOM 772 C C . ASN A 1 95 ? -4.582 36.094 8.703 1 95.88 95 ASN A C 1
ATOM 774 O O . ASN A 1 95 ? -4.91 36.469 7.582 1 95.88 95 ASN A O 1
ATOM 778 N N . GLY A 1 96 ? -3.773 35.094 8.906 1 96.12 96 GLY A N 1
ATOM 779 C CA . GLY A 1 96 ? -3.383 34.25 7.809 1 96.12 96 GLY A CA 1
ATOM 780 C C . GLY A 1 96 ? -4.539 33.438 7.246 1 96.12 96 GLY A C 1
ATOM 781 O O . GLY A 1 96 ? -5.617 33.375 7.84 1 96.12 96 GLY A O 1
ATOM 782 N N . ILE A 1 97 ? -4.352 32.906 6.156 1 96.62 97 ILE A N 1
ATOM 783 C CA . ILE A 1 97 ? -5.414 32.25 5.391 1 96.62 97 ILE A CA 1
ATOM 784 C C . ILE A 1 97 ? -5.988 31.078 6.188 1 96.62 97 ILE A C 1
ATOM 786 O O . ILE A 1 97 ? -7.203 30.875 6.211 1 96.62 97 ILE A O 1
ATOM 790 N N . VAL A 1 98 ? -5.117 30.297 6.816 1 97.69 98 VAL A N 1
ATOM 791 C CA . VAL A 1 98 ? -5.59 29.141 7.586 1 97.69 98 VAL A CA 1
ATOM 792 C C . VAL A 1 98 ? -6.355 29.625 8.82 1 97.69 98 VAL A C 1
ATOM 794 O O . VAL A 1 98 ? -7.387 29.062 9.172 1 97.69 98 VAL A O 1
ATOM 797 N N . GLN A 1 99 ? -5.828 30.688 9.523 1 98.31 99 GLN A N 1
ATOM 798 C CA . GLN A 1 99 ? -6.5 31.25 10.688 1 98.31 99 GLN A CA 1
ATOM 799 C C . GLN A 1 99 ? -7.891 31.766 10.32 1 98.31 99 GLN A C 1
ATOM 801 O O . GLN A 1 99 ? -8.867 31.484 11.023 1 98.31 99 GLN A O 1
ATOM 806 N N . GLN A 1 100 ? -7.957 32.438 9.219 1 98.06 100 GLN A N 1
ATOM 807 C CA . GLN A 1 100 ? -9.25 32.906 8.75 1 98.06 100 GLN A CA 1
ATOM 808 C C . GLN A 1 100 ? -10.195 31.766 8.438 1 98.06 100 GLN A C 1
ATOM 810 O O . GLN A 1 100 ? -11.375 31.797 8.781 1 98.06 100 GLN A O 1
ATOM 815 N N . ALA A 1 101 ? -9.672 30.781 7.754 1 98.31 101 ALA A N 1
ATOM 816 C CA . ALA A 1 101 ? -10.477 29.609 7.402 1 98.31 101 ALA A CA 1
ATOM 817 C C . ALA A 1 101 ? -11.023 28.922 8.648 1 98.31 101 ALA A C 1
ATOM 819 O O . ALA A 1 101 ? -12.188 28.516 8.68 1 98.31 101 ALA A O 1
ATOM 820 N N . ILE A 1 102 ? -10.203 28.781 9.664 1 98.44 102 ILE A N 1
ATOM 821 C CA . ILE A 1 102 ? -10.609 28.156 10.914 1 98.44 102 ILE A CA 1
ATOM 822 C C . ILE A 1 102 ? -11.781 28.922 11.523 1 98.44 102 ILE A C 1
ATOM 824 O O . ILE A 1 102 ? -12.797 28.328 11.898 1 98.44 102 ILE A O 1
ATOM 828 N N . ARG A 1 103 ? -11.656 30.219 11.609 1 98.31 103 ARG A N 1
ATOM 829 C CA . ARG A 1 103 ? -12.703 31.047 12.203 1 98.31 103 ARG A CA 1
ATOM 830 C C . ARG A 1 103 ? -14.016 30.906 11.438 1 98.31 103 ARG A C 1
ATOM 832 O O . ARG A 1 103 ? -15.078 30.781 12.047 1 98.31 103 ARG A O 1
ATOM 839 N N . VAL A 1 104 ? -13.859 30.938 10.117 1 97.56 104 VAL A N 1
ATOM 840 C CA . VAL A 1 104 ? -15.039 30.844 9.258 1 97.56 104 VAL A CA 1
ATOM 841 C C . VAL A 1 104 ? -15.742 29.516 9.508 1 97.56 104 VAL A C 1
ATOM 843 O O . VAL A 1 104 ? -16.953 29.469 9.703 1 97.56 104 VAL A O 1
ATOM 846 N N . VAL A 1 105 ? -15.016 28.422 9.531 1 98.19 105 VAL A N 1
ATOM 847 C CA . VAL A 1 105 ? -15.594 27.078 9.688 1 98.19 105 VAL A CA 1
ATOM 848 C C . VAL A 1 105 ? -16.188 26.938 11.086 1 98.19 105 VAL A C 1
ATOM 850 O O . VAL A 1 105 ? -17.312 26.469 11.234 1 98.19 105 VAL A O 1
ATOM 853 N N . LYS A 1 106 ? -15.438 27.391 12.125 1 97.31 106 LYS A N 1
ATOM 854 C CA . LYS A 1 106 ? -15.867 27.203 13.508 1 97.31 106 LYS A CA 1
ATOM 855 C C . LYS A 1 106 ? -17.109 28.047 13.82 1 97.31 106 LYS A C 1
ATOM 857 O O . LYS A 1 106 ? -17.906 27.688 14.672 1 97.31 106 LYS A O 1
ATOM 862 N N . SER A 1 107 ? -17.25 29.172 13.148 1 97.62 107 SER A N 1
ATOM 863 C CA . SER A 1 107 ? -18.422 30.016 13.359 1 97.62 107 SER A CA 1
ATOM 864 C C . SER A 1 107 ? -19.703 29.328 12.883 1 97.62 107 SER A C 1
ATOM 866 O O . SER A 1 107 ? -20.75 29.469 13.5 1 97.62 107 SER A O 1
ATOM 868 N N . GLU A 1 108 ? -19.609 28.625 11.852 1 97.38 108 GLU A N 1
ATOM 869 C CA . GLU A 1 108 ? -20.797 28 11.258 1 97.38 108 GLU A CA 1
ATOM 870 C C . GLU A 1 108 ? -20.969 26.562 11.727 1 97.38 108 GLU A C 1
ATOM 872 O O . GLU A 1 108 ? -22.078 26.062 11.82 1 97.38 108 GLU A O 1
ATOM 877 N N . PHE A 1 109 ? -19.875 25.844 11.891 1 97.06 109 PHE A N 1
ATOM 878 C CA . PHE A 1 109 ? -19.875 24.453 12.297 1 97.06 109 PHE A CA 1
ATOM 879 C C . PHE A 1 109 ? -19.031 24.25 13.555 1 97.06 109 PHE A C 1
ATOM 881 O O . PHE A 1 109 ? -18.016 23.547 13.516 1 97.06 109 PHE A O 1
ATOM 888 N N . PRO A 1 110 ? -19.5 24.703 14.711 1 94.69 110 PRO A N 1
ATOM 889 C CA . PRO A 1 110 ? -18.688 24.672 15.938 1 94.69 110 PRO A CA 1
ATOM 890 C C . PRO A 1 110 ? -18.375 23.266 16.406 1 94.69 110 PRO A C 1
ATOM 892 O O . PRO A 1 110 ? -17.375 23.047 17.094 1 94.69 110 PRO A O 1
ATOM 895 N N . GLU A 1 111 ? -19.156 22.234 15.977 1 93.81 111 GLU A N 1
ATOM 896 C CA . GLU A 1 111 ? -18.969 20.875 16.453 1 93.81 111 GLU A CA 1
ATOM 897 C C . GLU A 1 111 ? -17.969 20.125 15.57 1 93.81 111 GLU A C 1
ATOM 899 O O . GLU A 1 111 ? -17.453 19.078 15.961 1 93.81 111 GLU A O 1
ATOM 904 N N . LEU A 1 112 ? -17.781 20.594 14.367 1 96.31 112 LEU A N 1
ATOM 905 C CA . LEU A 1 112 ? -16.812 19.969 13.477 1 96.31 112 LEU A CA 1
ATOM 906 C C . LEU A 1 112 ? -15.398 20.141 14.016 1 96.31 112 LEU A C 1
ATOM 908 O O . LEU A 1 112 ? -15.008 21.234 14.422 1 96.31 112 LEU A O 1
ATOM 912 N N . VAL A 1 113 ? -14.672 19 14.109 1 97.5 113 VAL A N 1
ATOM 913 C CA . VAL A 1 113 ? -13.289 19.078 14.555 1 97.5 113 VAL A CA 1
ATOM 914 C C . VAL A 1 113 ? -12.414 19.656 13.438 1 97.5 113 VAL A C 1
ATOM 916 O O . VAL A 1 113 ? -12.344 19.094 12.352 1 97.5 113 VAL A O 1
ATOM 919 N N . VAL A 1 114 ? -11.805 20.766 13.727 1 97.75 114 VAL A N 1
ATOM 920 C CA . VAL A 1 114 ? -10.938 21.422 12.75 1 97.75 114 VAL A CA 1
ATOM 921 C C . VAL A 1 114 ? -9.477 21.234 13.148 1 97.75 114 VAL A C 1
ATOM 923 O O . VAL A 1 114 ? -9.055 21.688 14.219 1 97.75 114 VAL A O 1
ATOM 926 N N . ILE A 1 115 ? -8.75 20.516 12.297 1 98.38 115 ILE A N 1
ATOM 927 C CA . ILE A 1 115 ? -7.328 20.281 12.484 1 98.38 115 ILE A CA 1
ATOM 928 C C . ILE A 1 115 ? -6.523 21.281 11.641 1 98.38 115 ILE A C 1
ATOM 930 O O . ILE A 1 115 ? -6.836 21.5 10.469 1 98.38 115 ILE A O 1
ATOM 934 N N . ALA A 1 116 ? -5.559 21.906 12.211 1 97.75 116 ALA A N 1
ATOM 935 C CA . ALA A 1 116 ? -4.699 22.844 11.484 1 97.75 116 ALA A CA 1
ATOM 936 C C . ALA A 1 116 ? -3.354 22.203 11.148 1 97.75 116 ALA A C 1
ATOM 938 O O . ALA A 1 116 ? -2.609 21.812 12.055 1 97.75 116 ALA A O 1
ATOM 939 N N . ASP A 1 117 ? -3.113 22.094 9.93 1 97.69 117 ASP A N 1
ATOM 940 C CA . ASP A 1 117 ? -1.746 21.734 9.562 1 97.69 117 ASP A CA 1
ATOM 941 C C . ASP A 1 117 ? -0.764 22.828 9.961 1 97.69 117 ASP A C 1
ATOM 943 O O . ASP A 1 117 ? -0.944 24 9.602 1 97.69 117 ASP A O 1
ATOM 947 N N . THR A 1 118 ? 0.231 22.469 10.641 1 97.56 118 THR A N 1
ATOM 948 C CA . THR A 1 118 ? 1.176 23.422 11.195 1 97.56 118 THR A CA 1
ATOM 949 C C . THR A 1 118 ? 2.582 23.172 10.664 1 97.56 118 THR A C 1
ATOM 951 O O . THR A 1 118 ? 3.295 22.297 11.164 1 97.56 118 THR A O 1
ATOM 954 N N . CYS A 1 119 ? 2.973 23.875 9.734 1 96.25 119 CYS A N 1
ATOM 955 C CA . CYS A 1 119 ? 4.293 23.828 9.117 1 96.25 119 CYS A CA 1
ATOM 956 C C . CYS A 1 119 ? 4.629 25.172 8.453 1 96.25 119 CYS A C 1
ATOM 958 O O . CYS A 1 119 ? 3.838 26.109 8.516 1 96.25 119 CYS A O 1
ATOM 960 N N . LEU A 1 120 ? 5.816 25.297 7.914 1 95.38 120 LEU A N 1
ATOM 961 C CA . LEU A 1 120 ? 6.223 26.562 7.309 1 95.38 120 LEU A CA 1
ATOM 962 C C . LEU A 1 120 ? 6.371 26.406 5.797 1 95.38 120 LEU A C 1
ATOM 964 O O . LEU A 1 120 ? 6.43 27.406 5.074 1 95.38 120 LEU A O 1
ATOM 968 N N . CYS A 1 121 ? 6.383 25.234 5.309 1 93 121 CYS A N 1
ATOM 969 C CA . CYS A 1 121 ? 6.816 24.984 3.939 1 93 121 CYS A CA 1
ATOM 970 C C . CYS A 1 121 ? 5.844 25.609 2.941 1 93 121 CYS A C 1
ATOM 972 O O . CYS A 1 121 ? 6.242 26 1.842 1 93 121 CYS A O 1
ATOM 974 N N . GLN A 1 122 ? 4.59 25.641 3.219 1 92.94 122 GLN A N 1
ATOM 975 C CA . GLN A 1 122 ? 3.598 26.25 2.338 1 92.94 122 GLN A CA 1
ATOM 976 C C . GLN A 1 122 ? 3.762 27.766 2.289 1 92.94 122 GLN A C 1
ATOM 978 O O . GLN A 1 122 ? 3.248 28.422 1.381 1 92.94 122 GLN A O 1
ATOM 983 N N . TYR A 1 123 ? 4.539 28.312 3.229 1 94.56 123 TYR A N 1
ATOM 984 C CA . TYR A 1 123 ? 4.531 29.75 3.453 1 94.56 123 TYR A CA 1
ATOM 985 C C . TYR A 1 123 ? 5.91 30.344 3.203 1 94.56 123 TYR A C 1
ATOM 987 O O . TYR A 1 123 ? 6.051 31.562 3.072 1 94.56 123 TYR A O 1
ATOM 995 N N . THR A 1 124 ? 6.859 29.484 3.186 1 94 124 THR A N 1
ATOM 996 C CA . THR A 1 124 ? 8.203 29.984 2.932 1 94 124 THR A CA 1
ATOM 997 C C . THR A 1 124 ? 8.461 30.094 1.432 1 94 124 THR A C 1
ATOM 999 O O . THR A 1 124 ? 7.926 29.312 0.641 1 94 124 THR A O 1
ATOM 1002 N N . SER A 1 125 ? 9.32 31 1.046 1 93.44 125 SER A N 1
ATOM 1003 C CA . SER A 1 125 ? 9.664 31.203 -0.358 1 93.44 125 SER A CA 1
ATOM 1004 C C . SER A 1 125 ? 10.508 30.062 -0.896 1 93.44 125 SER A C 1
ATOM 1006 O O . SER A 1 125 ? 10.469 29.766 -2.092 1 93.44 125 SER A O 1
ATOM 1008 N N . HIS A 1 126 ? 11.172 29.422 -0.014 1 92.19 126 HIS A N 1
ATOM 1009 C CA . HIS A 1 126 ? 12.078 28.375 -0.453 1 92.19 126 HIS A CA 1
ATOM 1010 C C . HIS A 1 126 ? 11.43 27 -0.355 1 92.19 126 HIS A C 1
ATOM 1012 O O . HIS A 1 126 ? 11.969 26.016 -0.853 1 92.19 126 HIS A O 1
ATOM 1018 N N . GLY A 1 127 ? 10.352 26.891 0.341 1 92.12 127 GLY A N 1
ATOM 1019 C CA . GLY A 1 127 ? 9.562 25.672 0.313 1 92.12 127 GLY A CA 1
ATOM 1020 C C . GLY A 1 127 ? 9.977 24.672 1.373 1 92.12 127 GLY A C 1
ATOM 1021 O O . GLY A 1 127 ? 9.43 23.562 1.443 1 92.12 127 GLY A O 1
ATOM 1022 N N . HIS A 1 128 ? 10.969 24.938 2.178 1 92.31 128 HIS A N 1
ATOM 1023 C CA . HIS A 1 128 ? 11.375 24.062 3.268 1 92.31 128 HIS A CA 1
ATOM 1024 C C . HIS A 1 128 ? 10.547 24.312 4.52 1 92.31 128 HIS A C 1
ATOM 1026 O O . HIS A 1 128 ? 9.906 25.359 4.645 1 92.31 128 HIS A O 1
ATOM 1032 N N . CYS A 1 129 ? 10.602 23.438 5.488 1 92.81 129 CYS A N 1
ATOM 1033 C CA . CYS A 1 129 ? 9.695 23.406 6.629 1 92.81 129 CYS A CA 1
ATOM 1034 C C . CYS A 1 129 ? 10.219 24.281 7.762 1 92.81 129 CYS A C 1
ATOM 1036 O O . CYS A 1 129 ? 9.711 24.219 8.883 1 92.81 129 CYS A O 1
ATOM 1038 N N . GLY A 1 130 ? 11.312 25.047 7.496 1 93.06 130 GLY A N 1
ATOM 1039 C CA . GLY A 1 130 ? 11.898 25.844 8.57 1 93.06 130 GLY A CA 1
ATOM 1040 C C . GLY A 1 130 ? 12.773 26.969 8.062 1 93.06 130 GLY A C 1
ATOM 1041 O O . GLY A 1 130 ? 12.711 27.344 6.891 1 93.06 130 GLY A O 1
ATOM 1042 N N . VAL A 1 131 ? 13.445 27.547 9.039 1 94.06 131 VAL A N 1
ATOM 1043 C CA . VAL A 1 131 ? 14.383 28.625 8.75 1 94.06 131 VAL A CA 1
ATOM 1044 C C . VAL A 1 131 ? 15.633 28.062 8.07 1 94.06 131 VAL A C 1
ATOM 1046 O O . VAL A 1 131 ? 16.219 27.094 8.555 1 94.06 131 VAL A O 1
ATOM 1049 N N . VAL A 1 132 ? 15.93 28.688 6.945 1 94.12 132 VAL A N 1
ATOM 1050 C CA . VAL A 1 132 ? 17.078 28.203 6.188 1 94.12 132 VAL A CA 1
ATOM 1051 C C . VAL A 1 132 ? 18.25 29.156 6.336 1 94.12 132 VAL A C 1
ATOM 1053 O O . VAL A 1 132 ? 18.094 30.375 6.156 1 94.12 132 VAL A O 1
ATOM 1056 N N . GLU A 1 133 ? 19.359 28.641 6.734 1 92.56 133 GLU A N 1
ATOM 1057 C CA . GLU A 1 133 ? 20.641 29.344 6.754 1 92.56 133 GLU A CA 1
ATOM 1058 C C . GLU A 1 133 ? 21.719 28.531 6.047 1 92.56 133 GLU A C 1
ATOM 1060 O O . GLU A 1 133 ? 22.016 27.406 6.434 1 92.56 133 GLU A O 1
ATOM 1065 N N . ASN A 1 134 ? 22.375 29.109 4.992 1 89.44 134 ASN A N 1
ATOM 1066 C CA . ASN A 1 134 ? 23.438 28.469 4.23 1 89.44 134 ASN A CA 1
ATOM 1067 C C . ASN A 1 134 ? 23 27.109 3.701 1 89.44 134 ASN A C 1
ATOM 1069 O O . ASN A 1 134 ? 23.719 26.125 3.838 1 89.44 134 ASN A O 1
ATOM 1073 N N . GLY A 1 135 ? 21.766 27.062 3.338 1 87.25 135 GLY A N 1
ATOM 1074 C CA . GLY A 1 135 ? 21.266 25.844 2.697 1 87.25 135 GLY A CA 1
ATOM 1075 C C . GLY A 1 135 ? 20.844 24.781 3.688 1 87.25 135 GLY A C 1
ATOM 1076 O O . GLY A 1 135 ? 20.516 23.656 3.295 1 87.25 135 GLY A O 1
ATOM 1077 N N . TYR A 1 136 ? 20.875 25.141 4.902 1 89.56 136 TYR A N 1
ATOM 1078 C CA . TYR A 1 136 ? 20.531 24.203 5.957 1 89.56 136 TYR A CA 1
ATOM 1079 C C . TYR A 1 136 ? 19.312 24.688 6.746 1 89.56 136 TYR A C 1
ATOM 1081 O O . TYR A 1 136 ? 19.188 25.875 7.051 1 89.56 136 TYR A O 1
ATOM 1089 N N . VAL A 1 137 ? 18.375 23.734 7.027 1 92.56 137 VAL A N 1
ATOM 1090 C CA . VAL A 1 137 ? 17.219 24.078 7.836 1 92.56 137 VAL A CA 1
ATOM 1091 C C . VAL A 1 137 ? 17.594 24.047 9.32 1 92.56 137 VAL A C 1
ATOM 1093 O O . VAL A 1 137 ? 17.844 22.984 9.883 1 92.56 137 VAL A O 1
ATOM 1096 N N . GLN A 1 138 ? 17.531 25.203 9.875 1 92.94 138 GLN A N 1
ATOM 1097 C CA . GLN A 1 138 ? 17.922 25.359 11.273 1 92.94 138 GLN A CA 1
ATOM 1098 C C . GLN A 1 138 ? 16.844 24.844 12.203 1 92.94 138 GLN A C 1
ATOM 1100 O O . GLN A 1 138 ? 15.719 25.344 12.211 1 92.94 138 GLN A O 1
ATOM 1105 N N . ASN A 1 139 ? 17.234 23.859 13.008 1 93.88 139 ASN A N 1
ATOM 1106 C CA . ASN A 1 139 ? 16.25 23.172 13.844 1 93.88 139 ASN A CA 1
ATOM 1107 C C . ASN A 1 139 ? 15.625 24.125 14.867 1 93.88 139 ASN A C 1
ATOM 1109 O O . ASN A 1 139 ? 14.414 24.328 14.859 1 93.88 139 ASN A O 1
ATOM 1113 N N . ASP A 1 140 ? 16.484 24.766 15.711 1 93.38 140 ASP A N 1
ATOM 1114 C CA . ASP A 1 140 ? 15.992 25.5 16.875 1 93.38 140 ASP A CA 1
ATOM 1115 C C . ASP A 1 140 ? 15.297 26.797 16.469 1 93.38 140 ASP A C 1
ATOM 1117 O O . ASP A 1 140 ? 14.273 27.172 17.047 1 93.38 140 ASP A O 1
ATOM 1121 N N . ASP A 1 141 ? 15.852 27.453 15.484 1 94.19 141 ASP A N 1
ATOM 1122 C CA . ASP A 1 141 ? 15.203 28.672 14.969 1 94.19 141 ASP A CA 1
ATOM 1123 C C . ASP A 1 141 ? 13.828 28.344 14.391 1 94.19 141 ASP A C 1
ATOM 1125 O O . ASP A 1 141 ? 12.914 29.156 14.477 1 94.19 141 ASP A O 1
ATOM 1129 N N . SER A 1 142 ? 13.742 27.234 13.781 1 95.56 142 SER A N 1
ATOM 1130 C CA . SER A 1 142 ? 12.477 26.812 13.195 1 95.56 142 SER A CA 1
ATOM 1131 C C . SER A 1 142 ? 11.43 26.531 14.273 1 95.56 142 SER A C 1
ATOM 1133 O O . SER A 1 142 ? 10.242 26.812 14.086 1 95.56 142 SER A O 1
ATOM 1135 N N . LEU A 1 143 ? 11.898 25.984 15.406 1 96.94 143 LEU A N 1
ATOM 1136 C CA . LEU A 1 143 ? 10.984 25.641 16.484 1 96.94 143 LEU A CA 1
ATOM 1137 C C . LEU A 1 143 ? 10.219 26.875 16.969 1 96.94 143 LEU A C 1
ATOM 1139 O O . LEU A 1 143 ? 9.031 26.797 17.266 1 96.94 143 LEU A O 1
ATOM 1143 N N . ALA A 1 144 ? 10.891 27.984 17.031 1 96.62 144 ALA A N 1
ATOM 1144 C CA . ALA A 1 144 ? 10.266 29.219 17.5 1 96.62 144 ALA A CA 1
ATOM 1145 C C . ALA A 1 144 ? 9.109 29.625 16.594 1 96.62 144 ALA A C 1
ATOM 1147 O O . ALA A 1 144 ? 8.023 29.969 17.062 1 96.62 144 ALA A O 1
ATOM 1148 N N . LEU A 1 145 ? 9.336 29.547 15.328 1 97.44 145 LEU A N 1
ATOM 1149 C CA . LEU A 1 145 ? 8.336 29.984 14.359 1 97.44 145 LEU A CA 1
ATOM 1150 C C . LEU A 1 145 ? 7.199 28.969 14.266 1 97.44 145 LEU A C 1
ATOM 1152 O O . LEU A 1 145 ? 6.035 29.344 14.102 1 97.44 145 LEU A O 1
ATOM 1156 N N . LEU A 1 146 ? 7.535 27.719 14.336 1 97.88 146 LEU A N 1
ATOM 1157 C CA . LEU A 1 146 ? 6.512 26.672 14.352 1 97.88 146 LEU A CA 1
ATOM 1158 C C . LEU A 1 146 ? 5.594 26.844 15.562 1 97.88 146 LEU A C 1
ATOM 1160 O O . LEU A 1 146 ? 4.375 26.672 15.445 1 97.88 146 LEU A O 1
ATOM 1164 N N . THR A 1 147 ? 6.211 27.156 16.688 1 98 147 THR A N 1
ATOM 1165 C CA . THR A 1 147 ? 5.449 27.375 17.906 1 98 147 THR A CA 1
ATOM 1166 C C . THR A 1 147 ? 4.504 28.578 17.75 1 98 147 THR A C 1
ATOM 1168 O O . THR A 1 147 ? 3.33 28.484 18.109 1 98 147 THR A O 1
ATOM 1171 N N . LYS A 1 148 ? 5.016 29.656 17.172 1 98.38 148 LYS A N 1
ATOM 1172 C CA . LYS A 1 148 ? 4.18 30.828 16.922 1 98.38 148 LYS A CA 1
ATOM 1173 C C . LYS A 1 148 ? 2.996 30.469 16.031 1 98.38 148 LYS A C 1
ATOM 1175 O O . LYS A 1 148 ? 1.881 30.953 16.234 1 98.38 148 LYS A O 1
ATOM 1180 N N . THR A 1 149 ? 3.27 29.703 15.031 1 98.44 149 THR A N 1
ATOM 1181 C CA . THR A 1 149 ? 2.234 29.281 14.102 1 98.44 149 THR A CA 1
ATOM 1182 C C . THR A 1 149 ? 1.151 28.484 14.828 1 98.44 149 THR A C 1
ATOM 1184 O O . THR A 1 149 ? -0.039 28.766 14.672 1 98.44 149 THR A O 1
ATOM 1187 N N . ALA A 1 150 ? 1.556 27.516 15.609 1 98.44 150 ALA A N 1
ATOM 1188 C CA . ALA A 1 150 ? 0.625 26.672 16.359 1 98.44 150 ALA A CA 1
ATOM 1189 C C . ALA A 1 150 ? -0.264 27.516 17.266 1 98.44 150 ALA A C 1
ATOM 1191 O O . ALA A 1 150 ? -1.481 27.312 17.312 1 98.44 150 ALA A O 1
ATOM 1192 N N . VAL A 1 151 ? 0.354 28.438 17.969 1 98.5 151 VAL A N 1
ATOM 1193 C CA . VAL A 1 151 ? -0.375 29.266 18.922 1 98.5 151 VAL A CA 1
ATOM 1194 C C . VAL A 1 151 ? -1.375 30.141 18.172 1 98.5 151 VAL A C 1
ATOM 1196 O O . VAL A 1 151 ? -2.516 30.312 18.609 1 98.5 151 VAL A O 1
ATOM 1199 N N . SER A 1 152 ? -0.961 30.734 17.078 1 98.62 152 SER A N 1
ATOM 1200 C CA . SER A 1 152 ? -1.844 31.547 16.266 1 98.62 152 SER A CA 1
ATOM 1201 C C . SER A 1 152 ? -3.041 30.75 15.758 1 98.62 152 SER A C 1
ATOM 1203 O O . SER A 1 152 ? -4.172 31.25 15.766 1 98.62 152 SER A O 1
ATOM 1205 N N . GLN A 1 153 ? -2.795 29.531 15.32 1 98.5 153 GLN A N 1
ATOM 1206 C CA . GLN A 1 153 ? -3.859 28.656 14.82 1 98.5 153 GLN A CA 1
ATOM 1207 C C . GLN A 1 153 ? -4.816 28.266 15.945 1 98.5 153 GLN A C 1
ATOM 1209 O O . GLN A 1 153 ? -6.031 28.234 15.742 1 98.5 153 GLN A O 1
ATOM 1214 N N . ALA A 1 154 ? -4.266 27.953 17.078 1 97.25 154 ALA A N 1
ATOM 1215 C CA . ALA A 1 154 ? -5.098 27.656 18.234 1 97.25 154 ALA A CA 1
ATOM 1216 C C . ALA A 1 154 ? -5.969 28.844 18.609 1 97.25 154 ALA A C 1
ATOM 1218 O O . ALA A 1 154 ? -7.156 28.688 18.922 1 97.25 154 ALA A O 1
ATOM 1219 N N . ARG A 1 155 ? -5.363 30.047 18.594 1 98.31 155 ARG A N 1
ATOM 1220 C CA . ARG A 1 155 ? -6.098 31.266 18.891 1 98.31 155 ARG A CA 1
ATOM 1221 C C . ARG A 1 155 ? -7.258 31.453 17.922 1 98.31 155 ARG A C 1
ATOM 1223 O O . ARG A 1 155 ? -8.312 31.984 18.297 1 98.31 155 ARG A O 1
ATOM 1230 N N . ALA A 1 156 ? -7.062 31.031 16.703 1 98.12 156 ALA A N 1
ATOM 1231 C CA . ALA A 1 156 ? -8.094 31.156 15.68 1 98.12 156 ALA A CA 1
ATOM 1232 C C . ALA A 1 156 ? -9.234 30.172 15.93 1 98.12 156 ALA A C 1
ATOM 1234 O O . ALA A 1 156 ? -10.328 30.328 15.375 1 98.12 156 ALA A O 1
ATOM 1235 N N . GLY A 1 157 ? -8.969 29.078 16.688 1 96.88 157 GLY A N 1
ATOM 1236 C CA . GLY A 1 157 ? -10.047 28.188 17.062 1 96.88 157 GLY A CA 1
ATOM 1237 C C . GLY A 1 157 ? -9.789 26.75 16.641 1 96.88 157 GLY A C 1
ATOM 1238 O O . GLY A 1 157 ? -10.68 25.891 16.734 1 96.88 157 GLY A O 1
ATOM 1239 N N . ALA A 1 158 ? -8.594 26.438 16.203 1 97.75 158 ALA A N 1
ATOM 1240 C CA . ALA A 1 158 ? -8.281 25.062 15.836 1 97.75 158 ALA A CA 1
ATOM 1241 C C . ALA A 1 158 ? -8.508 24.125 17.016 1 97.75 158 ALA A C 1
ATOM 1243 O O . ALA A 1 158 ? -8.117 24.422 18.141 1 97.75 158 ALA A O 1
ATOM 1244 N N . ASP A 1 159 ? -9.141 22.969 16.766 1 96 159 ASP A N 1
ATOM 1245 C CA . ASP A 1 159 ? -9.367 21.969 17.812 1 96 159 ASP A CA 1
ATOM 1246 C C . ASP A 1 159 ? -8.109 21.141 18.062 1 96 159 ASP A C 1
ATOM 1248 O O . ASP A 1 159 ? -7.879 20.656 19.172 1 96 159 ASP A O 1
ATOM 1252 N N . ILE A 1 160 ? -7.367 20.875 17 1 97.5 160 ILE A N 1
ATOM 1253 C CA . ILE A 1 160 ? -6.152 20.078 17.031 1 97.5 160 ILE A CA 1
ATOM 1254 C C . ILE A 1 160 ? -5.051 20.766 16.219 1 97.5 160 ILE A C 1
ATOM 1256 O O . ILE A 1 160 ? -5.309 21.297 15.141 1 97.5 160 ILE A O 1
ATOM 1260 N N . ILE A 1 161 ? -3.887 20.828 16.781 1 98.06 161 ILE A N 1
ATOM 1261 C CA . ILE A 1 161 ? -2.697 21.281 16.078 1 98.06 161 ILE A CA 1
ATOM 1262 C C . ILE A 1 161 ? -1.931 20.078 15.523 1 98.06 161 ILE A C 1
ATOM 1264 O O . ILE A 1 161 ? -1.59 19.156 16.266 1 98.06 161 ILE A O 1
ATOM 1268 N N . ALA A 1 162 ? -1.7 20.109 14.211 1 98.44 162 ALA A N 1
ATOM 1269 C CA . ALA A 1 162 ? -1.018 18.969 13.578 1 98.44 162 ALA A CA 1
ATOM 1270 C C . ALA A 1 162 ? 0.287 19.422 12.922 1 98.44 162 ALA A C 1
ATOM 1272 O O . ALA A 1 162 ? 0.321 19.719 11.727 1 98.44 162 ALA A O 1
ATOM 1273 N N . PRO A 1 163 ? 1.346 19.438 13.68 1 98.12 163 PRO A N 1
ATOM 1274 C CA . PRO A 1 163 ? 2.631 19.859 13.117 1 98.12 163 PRO A CA 1
ATOM 1275 C C . PRO A 1 163 ? 3.219 18.828 12.156 1 98.12 163 PRO A C 1
ATOM 1277 O O . PRO A 1 163 ? 3.584 17.734 12.57 1 98.12 163 PRO A O 1
ATOM 1280 N N . SER A 1 164 ? 3.375 19.234 10.961 1 97 164 SER A N 1
ATOM 1281 C CA . SER A 1 164 ? 3.76 18.281 9.922 1 97 164 SER A CA 1
ATOM 1282 C C . SER A 1 164 ? 5.23 18.453 9.547 1 97 164 SER A C 1
ATOM 1284 O O . SER A 1 164 ? 5.68 17.891 8.539 1 97 164 SER A O 1
ATOM 1286 N N . ASN A 1 165 ? 5.992 19.203 10.328 1 93.38 165 ASN A N 1
ATOM 1287 C CA . ASN A 1 165 ? 7.434 19.281 10.133 1 93.38 165 ASN A CA 1
ATOM 1288 C C . ASN A 1 165 ? 8.156 18.094 10.773 1 93.38 165 ASN A C 1
ATOM 1290 O O . ASN A 1 165 ? 7.52 17.234 11.398 1 93.38 165 ASN A O 1
ATOM 1294 N N . MET A 1 166 ? 9.508 18.047 10.586 1 94.38 166 MET A N 1
ATOM 1295 C CA . MET A 1 166 ? 10.297 16.984 11.203 1 94.38 166 MET A CA 1
ATOM 1296 C C . MET A 1 166 ? 11.516 17.562 11.914 1 94.38 166 MET A C 1
ATOM 1298 O O . MET A 1 166 ? 12.617 17.016 11.805 1 94.38 166 MET A O 1
ATOM 1302 N N . MET A 1 167 ? 11.328 18.719 12.508 1 93.88 167 MET A N 1
ATOM 1303 C CA . MET A 1 167 ? 12.375 19.25 13.367 1 93.88 167 MET A CA 1
ATOM 1304 C C . MET A 1 167 ? 12.438 18.484 14.688 1 93.88 167 MET A C 1
ATOM 1306 O O . MET A 1 167 ? 11.414 18.062 15.211 1 93.88 167 MET A O 1
ATOM 1310 N N . ASP A 1 168 ? 13.625 18.375 15.156 1 93.94 168 ASP A N 1
ATOM 1311 C CA . ASP A 1 168 ? 13.766 17.75 16.469 1 93.94 168 ASP A CA 1
ATOM 1312 C C . ASP A 1 168 ? 13.18 18.656 17.562 1 93.94 168 ASP A C 1
ATOM 1314 O O . ASP A 1 168 ? 13.477 19.844 17.609 1 93.94 168 ASP A O 1
ATOM 1318 N N . GLY A 1 169 ? 12.305 18.078 18.375 1 95.06 169 GLY A N 1
ATOM 1319 C CA . GLY A 1 169 ? 11.797 18.797 19.531 1 95.06 169 GLY A CA 1
ATOM 1320 C C . GLY A 1 169 ? 10.578 19.641 19.219 1 95.06 169 GLY A C 1
ATOM 1321 O O . GLY A 1 169 ? 10.141 20.438 20.047 1 95.06 169 GLY A O 1
ATOM 1322 N N . PHE A 1 170 ? 10.047 19.484 18.031 1 96.69 170 PHE A N 1
ATOM 1323 C CA . PHE A 1 170 ? 8.961 20.375 17.625 1 96.69 170 PHE A CA 1
ATOM 1324 C C . PHE A 1 170 ? 7.742 20.172 18.516 1 96.69 170 PHE A C 1
ATOM 1326 O O . PHE A 1 170 ? 7.039 21.141 18.844 1 96.69 170 PHE A O 1
ATOM 1333 N N . VAL A 1 171 ? 7.516 18.922 19 1 96.81 171 VAL A N 1
ATOM 1334 C CA . VAL A 1 171 ? 6.359 18.672 19.859 1 96.81 171 VAL A CA 1
ATOM 1335 C C . VAL A 1 171 ? 6.559 19.375 21.203 1 96.81 171 VAL A C 1
ATOM 1337 O O . VAL A 1 171 ? 5.648 20.047 21.703 1 96.81 171 VAL A O 1
ATOM 1340 N N . ALA A 1 172 ? 7.711 19.203 21.75 1 96.25 172 ALA A N 1
ATOM 1341 C CA . ALA A 1 172 ? 8.008 19.844 23.031 1 96.25 172 ALA A CA 1
ATOM 1342 C C . ALA A 1 172 ? 7.863 21.359 22.938 1 96.25 172 ALA A C 1
ATOM 1344 O O . ALA A 1 172 ? 7.27 21.984 23.812 1 96.25 172 ALA A O 1
ATOM 1345 N N . ALA A 1 173 ? 8.414 21.938 21.922 1 96.88 173 ALA A N 1
ATOM 1346 C CA . ALA A 1 173 ? 8.375 23.391 21.734 1 96.88 173 ALA A CA 1
ATOM 1347 C C . ALA A 1 173 ? 6.938 23.875 21.578 1 96.88 173 ALA A C 1
ATOM 1349 O O . ALA A 1 173 ? 6.539 24.859 22.219 1 96.88 173 ALA A O 1
ATOM 1350 N N . ILE A 1 174 ? 6.203 23.234 20.75 1 97.31 174 ILE A N 1
ATOM 1351 C CA . ILE A 1 174 ? 4.828 23.641 20.469 1 97.31 174 ILE A CA 1
ATOM 1352 C C . ILE A 1 174 ? 3.965 23.438 21.719 1 97.31 174 ILE A C 1
ATOM 1354 O O . ILE A 1 174 ? 3.148 24.297 22.062 1 97.31 174 ILE A O 1
ATOM 1358 N N . ARG A 1 175 ? 4.121 22.234 22.406 1 96 175 ARG A N 1
ATOM 1359 C CA . ARG A 1 175 ? 3.379 22 23.641 1 96 175 ARG A CA 1
ATOM 1360 C C . ARG A 1 175 ? 3.627 23.125 24.656 1 96 175 ARG A C 1
ATOM 1362 O O . ARG A 1 175 ? 2.684 23.672 25.219 1 96 175 ARG A O 1
ATOM 1369 N N . HIS A 1 176 ? 4.895 23.469 24.828 1 96.81 176 HIS A N 1
ATOM 1370 C CA . HIS A 1 176 ? 5.246 24.547 25.75 1 96.81 176 HIS A CA 1
ATOM 1371 C C . HIS A 1 176 ? 4.605 25.859 25.328 1 96.81 176 HIS A C 1
ATOM 1373 O O . HIS A 1 176 ? 4.047 26.578 26.156 1 96.81 176 HIS A O 1
ATOM 1379 N N . GLY A 1 177 ? 4.727 26.188 24.109 1 97.56 177 GLY A N 1
ATOM 1380 C CA . GLY A 1 177 ? 4.137 27.406 23.594 1 97.56 177 GLY A CA 1
ATOM 1381 C C . GLY A 1 177 ? 2.631 27.469 23.781 1 97.56 177 GLY A C 1
ATOM 1382 O O . GLY A 1 177 ? 2.09 28.5 24.188 1 97.56 177 GLY A O 1
ATOM 1383 N N . LEU A 1 178 ? 1.933 26.375 23.422 1 95.88 178 LEU A N 1
ATOM 1384 C CA . LEU A 1 178 ? 0.485 26.297 23.594 1 95.88 178 LEU A CA 1
ATOM 1385 C C . LEU A 1 178 ? 0.101 26.484 25.062 1 95.88 178 LEU A C 1
ATOM 1387 O O . LEU A 1 178 ? -0.813 27.25 25.375 1 95.88 178 LEU A O 1
ATOM 1391 N N . ASP A 1 179 ? 0.834 25.812 25.953 1 94.5 179 ASP A N 1
ATOM 1392 C CA . ASP A 1 179 ? 0.547 25.906 27.391 1 94.5 179 ASP A CA 1
ATOM 1393 C C . ASP A 1 179 ? 0.716 27.328 27.891 1 94.5 179 ASP A C 1
ATOM 1395 O O . ASP A 1 179 ? -0.139 27.844 28.609 1 94.5 179 ASP A O 1
ATOM 1399 N N . GLU A 1 180 ? 1.771 27.953 27.516 1 97.62 180 GLU A N 1
ATOM 1400 C CA . GLU A 1 180 ? 2.049 29.328 27.922 1 97.62 180 GLU A CA 1
ATOM 1401 C C . GLU A 1 180 ? 0.97 30.281 27.438 1 97.62 180 GLU A C 1
ATOM 1403 O O . GLU A 1 180 ? 0.632 31.25 28.109 1 97.62 180 GLU A O 1
ATOM 1408 N N . ALA A 1 181 ? 0.457 30.031 26.312 1 97.44 181 ALA A N 1
ATOM 1409 C CA . ALA A 1 181 ? -0.551 30.906 25.719 1 97.44 181 ALA A CA 1
ATOM 1410 C C . ALA A 1 181 ? -1.945 30.578 26.234 1 97.44 181 ALA A C 1
ATOM 1412 O O . ALA A 1 181 ? -2.93 31.203 25.859 1 97.44 181 ALA A O 1
ATOM 1413 N N . GLY A 1 182 ? -2.1 29.516 27.094 1 95.62 182 GLY A N 1
ATOM 1414 C CA . GLY A 1 182 ? -3.367 29.188 27.734 1 95.62 182 GLY A CA 1
ATOM 1415 C C . GLY A 1 182 ? -4.133 28.094 26.984 1 95.62 182 GLY A C 1
ATOM 1416 O O . GLY A 1 182 ? -5.289 27.828 27.312 1 95.62 182 GLY A O 1
ATOM 1417 N N . PHE A 1 183 ? -3.582 27.422 26.047 1 95.69 183 PHE A N 1
ATOM 1418 C CA . PHE A 1 183 ? -4.223 26.375 25.266 1 95.69 183 PHE A CA 1
ATOM 1419 C C . PHE A 1 183 ? -3.785 25 25.75 1 95.69 183 PHE A C 1
ATOM 1421 O O . PHE A 1 183 ? -3.389 24.141 24.953 1 95.69 183 PHE A O 1
ATOM 1428 N N . VAL A 1 184 ? -3.895 24.719 27.016 1 91.69 184 VAL A N 1
ATOM 1429 C CA . VAL A 1 184 ? -3.375 23.531 27.703 1 91.69 184 VAL A CA 1
ATOM 1430 C C . VAL A 1 184 ? -4.164 22.297 27.266 1 91.69 184 VAL A C 1
ATOM 1432 O O . VAL A 1 184 ? -3.633 21.188 27.266 1 91.69 184 VAL A O 1
ATOM 1435 N N . ASP A 1 185 ? -5.309 22.516 26.797 1 92.25 185 ASP A N 1
ATOM 1436 C CA . ASP A 1 185 ? -6.184 21.406 26.469 1 92.25 185 ASP A CA 1
ATOM 1437 C C . ASP A 1 185 ? -6.203 21.125 24.969 1 92.25 185 ASP A C 1
ATOM 1439 O O . ASP A 1 185 ? -6.91 20.234 24.5 1 92.25 185 ASP A O 1
ATOM 1443 N N . THR A 1 186 ? -5.477 21.891 24.141 1 94.19 186 THR A N 1
ATOM 1444 C CA . THR A 1 186 ? -5.426 21.672 22.703 1 94.19 186 THR A CA 1
ATOM 1445 C C . THR A 1 186 ? -4.508 20.5 22.359 1 94.19 186 THR A C 1
ATOM 1447 O O . THR A 1 186 ? -3.309 20.547 22.641 1 94.19 186 THR A O 1
ATOM 1450 N N . PRO A 1 187 ? -5.023 19.422 21.734 1 96.62 187 PRO A N 1
ATOM 1451 C CA . PRO A 1 187 ? -4.184 18.266 21.422 1 96.62 187 PRO A CA 1
ATOM 1452 C C . PRO A 1 187 ? -3.215 18.531 20.266 1 96.62 187 PRO A C 1
ATOM 1454 O O . PRO A 1 187 ? -3.496 19.375 19.406 1 96.62 187 PRO A O 1
ATOM 1457 N N . ILE A 1 188 ? -2.146 17.797 20.328 1 96.69 188 ILE A N 1
ATOM 1458 C CA . ILE A 1 188 ? -1.145 17.828 19.266 1 96.69 188 ILE A CA 1
ATOM 1459 C C . ILE A 1 188 ? -1.162 16.484 18.516 1 96.69 188 ILE A C 1
ATOM 1461 O O . ILE A 1 188 ? -1.026 15.43 19.125 1 96.69 188 ILE A O 1
ATOM 1465 N N . MET A 1 189 ? -1.474 16.547 17.25 1 97.56 189 MET A N 1
ATOM 1466 C CA . MET A 1 189 ? -1.396 15.414 16.328 1 97.56 189 MET A CA 1
ATOM 1467 C C . MET A 1 189 ? -0.085 15.43 15.562 1 97.56 189 MET A C 1
ATOM 1469 O O . MET A 1 189 ? 0.004 16.047 14.5 1 97.56 189 MET A O 1
ATOM 1473 N N . SER A 1 190 ? 0.838 14.672 15.984 1 97.31 190 SER A N 1
ATOM 1474 C CA . SER A 1 190 ? 2.225 14.789 15.539 1 97.31 190 SER A CA 1
ATOM 1475 C C . SER A 1 190 ? 2.482 13.938 14.305 1 97.31 190 SER A C 1
ATOM 1477 O O . SER A 1 190 ? 2.092 12.766 14.258 1 97.31 190 SER A O 1
ATOM 1479 N N . TYR A 1 191 ? 3.104 14.578 13.367 1 96.69 191 TYR A N 1
ATOM 1480 C CA . TYR A 1 191 ? 3.648 13.82 12.25 1 96.69 191 TYR A CA 1
ATOM 1481 C C . TYR A 1 191 ? 4.953 13.133 12.633 1 96.69 191 TYR A C 1
ATOM 1483 O O . TYR A 1 191 ? 5.949 13.227 11.906 1 96.69 191 TYR A O 1
ATOM 1491 N N . ALA A 1 192 ? 5.016 12.469 13.711 1 94.75 192 ALA A N 1
ATOM 1492 C CA . ALA A 1 192 ? 6.199 11.844 14.297 1 94.75 192 ALA A CA 1
ATOM 1493 C C . ALA A 1 192 ? 6.91 10.961 13.281 1 94.75 192 ALA A C 1
ATOM 1495 O O . ALA A 1 192 ? 8.141 10.922 13.234 1 94.75 192 ALA A O 1
ATOM 1496 N N . VAL A 1 193 ? 6.137 10.242 12.516 1 95.94 193 VAL A N 1
ATOM 1497 C CA . VAL A 1 193 ? 6.688 9.289 11.555 1 95.94 193 VAL A CA 1
ATOM 1498 C C . VAL A 1 193 ? 6.391 9.75 10.133 1 95.94 193 VAL A C 1
ATOM 1500 O O . VAL A 1 193 ? 5.379 9.359 9.539 1 95.94 193 VAL A O 1
ATOM 1503 N N . LYS A 1 194 ? 7.238 10.562 9.711 1 96.94 194 LYS A N 1
ATOM 1504 C CA . LYS A 1 194 ? 7.113 11.109 8.359 1 96.94 194 LYS A CA 1
ATOM 1505 C C . LYS A 1 194 ? 8.359 10.812 7.531 1 96.94 194 LYS A C 1
ATOM 1507 O O . LYS A 1 194 ? 9.461 11.25 7.879 1 96.94 194 LYS A O 1
ATOM 1512 N N . TYR A 1 195 ? 8.125 10.141 6.465 1 96.5 195 TYR A N 1
ATOM 1513 C CA . TYR A 1 195 ? 9.234 9.695 5.633 1 96.5 195 TYR A CA 1
ATOM 1514 C C . TYR A 1 195 ? 9.461 10.648 4.469 1 96.5 195 TYR A C 1
ATOM 1516 O O . TYR A 1 195 ? 8.539 11.336 4.027 1 96.5 195 TYR A O 1
ATOM 1524 N N . ALA A 1 196 ? 10.742 10.711 4.047 1 94.81 196 ALA A N 1
ATOM 1525 C CA . ALA A 1 196 ? 11.062 11.367 2.783 1 94.81 196 ALA A CA 1
ATOM 1526 C C . ALA A 1 196 ? 10.578 10.547 1.594 1 94.81 196 ALA A C 1
ATOM 1528 O O . ALA A 1 196 ? 11.352 9.805 0.981 1 94.81 196 ALA A O 1
ATOM 1529 N N . SER A 1 197 ? 9.336 10.812 1.224 1 95.81 197 SER A N 1
ATOM 1530 C CA . SER A 1 197 ? 8.656 9.906 0.301 1 95.81 197 SER A CA 1
ATOM 1531 C C . SER A 1 197 ? 8.477 10.547 -1.07 1 95.81 197 SER A C 1
ATOM 1533 O O . SER A 1 197 ? 8.242 11.75 -1.17 1 95.81 197 SER A O 1
ATOM 1535 N N . ALA A 1 198 ? 8.523 9.711 -2.105 1 94.56 198 ALA A N 1
ATOM 1536 C CA . ALA A 1 198 ? 8.219 10.125 -3.473 1 94.56 198 ALA A CA 1
ATOM 1537 C C . ALA A 1 198 ? 6.707 10.227 -3.689 1 94.56 198 ALA A C 1
ATOM 1539 O O . ALA A 1 198 ? 6.254 10.781 -4.688 1 94.56 198 ALA A O 1
ATOM 1540 N N . PHE A 1 199 ? 5.922 9.766 -2.768 1 95.62 199 PHE A N 1
ATOM 1541 C CA . PHE A 1 199 ? 4.469 9.734 -2.898 1 95.62 199 PHE A CA 1
ATOM 1542 C C . PHE A 1 199 ? 3.869 11.109 -2.66 1 95.62 199 PHE A C 1
ATOM 1544 O O . PHE A 1 199 ? 2.656 11.297 -2.787 1 95.62 199 PHE A O 1
ATOM 1551 N N . TYR A 1 200 ? 4.715 12.156 -2.391 1 94.81 200 TYR A N 1
ATOM 1552 C CA . TYR A 1 200 ? 4.188 13.469 -2.053 1 94.81 200 TYR A CA 1
ATOM 1553 C C . TYR A 1 200 ? 4.031 14.336 -3.301 1 94.81 200 TYR A C 1
ATOM 1555 O O . TYR A 1 200 ? 3.523 15.453 -3.229 1 94.81 200 TYR A O 1
ATOM 1563 N N . GLY A 1 201 ? 4.43 13.82 -4.473 1 92 201 GLY A N 1
ATOM 1564 C CA . GLY A 1 201 ? 4.512 14.609 -5.691 1 92 201 GLY A CA 1
ATOM 1565 C C . GLY A 1 201 ? 3.281 15.461 -5.934 1 92 201 GLY A C 1
ATOM 1566 O O . GLY A 1 201 ? 3.371 16.688 -5.984 1 92 201 GLY A O 1
ATOM 1567 N N . PRO A 1 202 ? 2.182 14.906 -6.035 1 92.56 202 PRO A N 1
ATOM 1568 C CA . PRO A 1 202 ? 0.973 15.672 -6.34 1 92.56 202 PRO A CA 1
ATOM 1569 C C . PRO A 1 202 ? 0.648 16.719 -5.273 1 92.56 202 PRO A C 1
ATOM 1571 O O . PRO A 1 202 ? 0.08 17.766 -5.582 1 92.56 202 PRO A O 1
ATOM 1574 N N . PHE A 1 203 ? 0.934 16.469 -4.074 1 91.94 203 PHE A N 1
ATOM 1575 C CA . PHE A 1 203 ? 0.698 17.422 -3.01 1 91.94 203 PHE A CA 1
ATOM 1576 C C . PHE A 1 203 ? 1.535 18.688 -3.223 1 91.94 203 PHE A C 1
ATOM 1578 O O . PHE A 1 203 ? 1.085 19.797 -2.932 1 91.94 203 PHE A O 1
ATOM 1585 N N . ARG A 1 204 ? 2.736 18.453 -3.654 1 87.5 204 ARG A N 1
ATOM 1586 C CA . ARG A 1 204 ? 3.611 19.594 -3.906 1 87.5 204 ARG A CA 1
ATOM 1587 C C . ARG A 1 204 ? 3.016 20.516 -4.965 1 87.5 204 ARG A C 1
ATOM 1589 O O . ARG A 1 204 ? 3.164 21.75 -4.883 1 87.5 204 ARG A O 1
ATOM 1596 N N . ASP A 1 205 ? 2.297 19.938 -5.844 1 83.69 205 ASP A N 1
ATOM 1597 C CA . ASP A 1 205 ? 1.549 20.719 -6.828 1 83.69 205 ASP A CA 1
ATOM 1598 C C . ASP A 1 205 ? 0.384 21.453 -6.176 1 83.69 205 ASP A C 1
ATOM 1600 O O . ASP A 1 205 ? 0.127 22.625 -6.488 1 83.69 205 ASP A O 1
ATOM 1604 N N . ALA A 1 206 ? -0.207 20.812 -5.266 1 84.88 206 ALA A N 1
ATOM 1605 C CA . ALA A 1 206 ? -1.415 21.344 -4.648 1 84.88 206 ALA A CA 1
ATOM 1606 C C . ALA A 1 206 ? -1.073 22.453 -3.654 1 84.88 206 ALA A C 1
ATOM 1608 O O . ALA A 1 206 ? -1.779 23.469 -3.574 1 84.88 206 ALA A O 1
ATOM 1609 N N . ALA A 1 207 ? 0.011 22.25 -2.936 1 86.38 207 ALA A N 1
ATOM 1610 C CA . ALA A 1 207 ? 0.343 23.156 -1.847 1 86.38 207 ALA A CA 1
ATOM 1611 C C . ALA A 1 207 ? 1.41 24.172 -2.277 1 86.38 207 ALA A C 1
ATOM 1613 O O . ALA A 1 207 ? 1.759 25.078 -1.522 1 86.38 207 ALA A O 1
ATOM 1614 N N . HIS A 1 208 ? 1.931 24.047 -3.545 1 86.44 208 HIS A N 1
ATOM 1615 C CA . HIS A 1 208 ? 3.008 24.906 -4.043 1 86.44 208 HIS A CA 1
ATOM 1616 C C . HIS A 1 208 ? 4.168 24.953 -3.055 1 86.44 208 HIS A C 1
ATOM 1618 O O . HIS A 1 208 ? 4.66 26.031 -2.725 1 86.44 208 HIS A O 1
ATOM 1624 N N . SER A 1 209 ? 4.547 23.781 -2.57 1 86.19 209 SER A N 1
ATOM 1625 C CA . SER A 1 209 ? 5.527 23.719 -1.491 1 86.19 209 SER A CA 1
ATOM 1626 C C . SER A 1 209 ? 6.758 22.922 -1.917 1 86.19 209 SER A C 1
ATOM 1628 O O . SER A 1 209 ? 7.457 22.344 -1.076 1 86.19 209 SER A O 1
ATOM 1630 N N . THR A 1 210 ? 7.035 22.812 -3.15 1 87.31 210 THR A N 1
ATOM 1631 C CA . THR A 1 210 ? 8.234 22.125 -3.625 1 87.31 210 THR A CA 1
ATOM 1632 C C . THR A 1 210 ? 9.492 22.859 -3.146 1 87.31 210 THR A C 1
ATOM 1634 O O . THR A 1 210 ? 9.602 24.078 -3.285 1 87.31 210 THR A O 1
ATOM 1637 N N . PRO A 1 211 ? 10.406 22.125 -2.543 1 89.31 211 PRO A N 1
ATOM 1638 C CA . PRO A 1 211 ? 11.648 22.781 -2.164 1 89.31 211 PRO A CA 1
ATOM 1639 C C . PRO A 1 211 ? 12.391 23.391 -3.361 1 89.31 211 PRO A C 1
ATOM 1641 O O . PRO A 1 211 ? 12.562 22.719 -4.379 1 89.31 211 PRO A O 1
ATOM 1644 N N . GLN A 1 212 ? 12.812 24.594 -3.199 1 87.62 212 GLN A N 1
ATOM 1645 C CA . GLN A 1 212 ? 13.461 25.297 -4.305 1 87.62 212 GLN A CA 1
ATOM 1646 C C . GLN A 1 212 ? 14.914 24.859 -4.457 1 87.62 212 GLN A C 1
ATOM 1648 O O . GLN A 1 212 ? 15.539 25.109 -5.484 1 87.62 212 GLN A O 1
ATOM 1653 N N . PHE A 1 213 ? 15.398 24.281 -3.453 1 86.56 213 PHE A N 1
ATOM 1654 C CA . PHE A 1 213 ? 16.719 23.656 -3.52 1 86.56 213 PHE A CA 1
ATOM 1655 C C . PHE A 1 213 ? 16.75 22.391 -2.672 1 86.56 213 PHE A C 1
ATOM 1657 O O . PHE A 1 213 ? 15.969 22.25 -1.73 1 86.56 213 PHE A O 1
ATOM 1664 N N . GLY A 1 214 ? 17.531 21.5 -3.111 1 86.62 214 GLY A N 1
ATOM 1665 C CA . GLY A 1 214 ? 17.688 20.266 -2.357 1 86.62 214 GLY A CA 1
ATOM 1666 C C . GLY A 1 214 ? 16.391 19.469 -2.25 1 86.62 214 GLY A C 1
ATOM 1667 O O . GLY A 1 214 ? 15.578 19.484 -3.174 1 86.62 214 GLY A O 1
ATOM 1668 N N . ASP A 1 215 ? 16.406 18.703 -1.2 1 88.44 215 ASP A N 1
ATOM 1669 C CA . ASP A 1 215 ? 15.25 17.875 -0.863 1 88.44 215 ASP A CA 1
ATOM 1670 C C . ASP A 1 215 ? 15.008 17.875 0.644 1 88.44 215 ASP A C 1
ATOM 1672 O O . ASP A 1 215 ? 15.562 18.688 1.375 1 88.44 215 ASP A O 1
ATOM 1676 N N . ARG A 1 216 ? 14.109 17.094 1.082 1 89.44 216 ARG A N 1
ATOM 1677 C CA . ARG A 1 216 ? 13.742 17.125 2.494 1 89.44 216 ARG A CA 1
ATOM 1678 C C . ARG A 1 216 ? 14.352 15.938 3.238 1 89.44 216 ARG A C 1
ATOM 1680 O O . ARG A 1 216 ? 13.945 15.625 4.359 1 89.44 216 ARG A O 1
ATOM 1687 N N . LYS A 1 217 ? 15.367 15.305 2.758 1 89.06 217 LYS A N 1
ATOM 1688 C CA . LYS A 1 217 ? 15.938 14.078 3.301 1 89.06 217 LYS A CA 1
ATOM 1689 C C . LYS A 1 217 ? 16.797 14.367 4.527 1 89.06 217 LYS A C 1
ATOM 1691 O O . LYS A 1 217 ? 17.125 13.461 5.297 1 89.06 217 LYS A O 1
ATOM 1696 N N . THR A 1 218 ? 17.094 15.625 4.715 1 83.25 218 THR A N 1
ATOM 1697 C CA . THR A 1 218 ? 17.953 15.953 5.852 1 83.25 218 THR A CA 1
ATOM 1698 C C . THR A 1 218 ? 17.125 16.016 7.141 1 83.25 218 THR A C 1
ATOM 1700 O O . THR A 1 218 ? 17.688 16.047 8.234 1 83.25 218 THR A O 1
ATOM 1703 N N . TYR A 1 219 ? 15.82 16.016 6.969 1 87.19 219 TYR A N 1
ATOM 1704 C CA . TYR A 1 219 ? 15.047 16.031 8.203 1 87.19 219 TYR A CA 1
ATOM 1705 C C . TYR A 1 219 ? 13.906 15.023 8.148 1 87.19 219 TYR A C 1
ATOM 1707 O O . TYR A 1 219 ? 13.367 14.625 9.18 1 87.19 219 TYR A O 1
ATOM 1715 N N . GLN A 1 220 ? 13.477 14.594 7.016 1 90.44 220 GLN A N 1
ATOM 1716 C CA . GLN A 1 220 ? 12.5 13.508 6.93 1 90.44 220 GLN A CA 1
ATOM 1717 C C . GLN A 1 220 ? 13.188 12.148 6.949 1 90.44 220 GLN A C 1
ATOM 1719 O O . GLN A 1 220 ? 14.352 12.031 6.562 1 90.44 220 GLN A O 1
ATOM 1724 N N . MET A 1 221 ? 12.5 11.164 7.332 1 93.38 221 MET A N 1
ATOM 1725 C CA . MET A 1 221 ? 13.062 9.844 7.59 1 93.38 221 MET A CA 1
ATOM 1726 C C . MET A 1 221 ? 13.305 9.094 6.285 1 93.38 221 MET A C 1
ATOM 1728 O O . MET A 1 221 ? 12.625 9.344 5.285 1 93.38 221 MET A O 1
ATOM 1732 N N . ASP A 1 222 ? 14.258 8.211 6.316 1 93.12 222 ASP A N 1
ATOM 1733 C CA . ASP A 1 222 ? 14.531 7.293 5.211 1 93.12 222 ASP A CA 1
ATOM 1734 C C . ASP A 1 222 ? 13.445 6.223 5.105 1 93.12 222 ASP A C 1
ATOM 1736 O O . ASP A 1 222 ? 13.234 5.453 6.047 1 93.12 222 ASP A O 1
ATOM 1740 N N . PRO A 1 223 ? 12.781 6.125 3.941 1 94.56 223 PRO A N 1
ATOM 1741 C CA . PRO A 1 223 ? 11.75 5.109 3.748 1 94.56 223 PRO A CA 1
ATOM 1742 C C . PRO A 1 223 ? 12.242 3.697 4.055 1 94.56 223 PRO A C 1
ATOM 1744 O O . PRO A 1 223 ? 11.438 2.809 4.348 1 94.56 223 PRO A O 1
ATOM 1747 N N . ALA A 1 224 ? 13.5 3.455 4.059 1 94.25 224 ALA A N 1
ATOM 1748 C CA . ALA A 1 224 ? 14.07 2.123 4.246 1 94.25 224 ALA A CA 1
ATOM 1749 C C . ALA A 1 224 ? 14.172 1.774 5.727 1 94.25 224 ALA A C 1
ATOM 1751 O O . ALA A 1 224 ? 14.523 0.647 6.086 1 94.25 224 ALA A O 1
ATOM 1752 N N . ASN A 1 225 ? 13.852 2.754 6.594 1 93.38 225 ASN A N 1
ATOM 1753 C CA . ASN A 1 225 ? 14.141 2.561 8.008 1 93.38 225 ASN A CA 1
ATOM 1754 C C . ASN A 1 225 ? 12.867 2.301 8.812 1 93.38 225 ASN A C 1
ATOM 1756 O O . ASN A 1 225 ? 11.945 3.113 8.805 1 93.38 225 ASN A O 1
ATOM 1760 N N . ARG A 1 226 ? 12.93 1.173 9.492 1 93 226 ARG A N 1
ATOM 1761 C CA . ARG A 1 226 ? 11.82 0.747 10.336 1 93 226 ARG A CA 1
ATOM 1762 C C . ARG A 1 226 ? 12.023 1.196 11.773 1 93 226 ARG A C 1
ATOM 1764 O O . ARG A 1 226 ? 11.133 1.805 12.375 1 93 226 ARG A O 1
ATOM 1771 N N . LEU A 1 227 ? 13.156 0.959 12.398 1 90.56 227 LEU A N 1
ATOM 1772 C CA . LEU A 1 227 ? 13.43 1.234 13.805 1 90.56 227 LEU A CA 1
ATOM 1773 C C . LEU A 1 227 ? 13.492 2.736 14.062 1 90.56 227 LEU A C 1
ATOM 1775 O O . LEU A 1 227 ? 13.141 3.197 15.156 1 90.56 227 LEU A O 1
ATOM 1779 N N . GLU A 1 228 ? 13.852 3.471 13.055 1 91.5 228 GLU A N 1
ATOM 1780 C CA . GLU A 1 228 ? 13.867 4.926 13.148 1 91.5 228 GLU A CA 1
ATOM 1781 C C . GLU A 1 228 ? 12.477 5.469 13.484 1 91.5 228 GLU A C 1
ATOM 1783 O O . GLU A 1 228 ? 12.352 6.434 14.242 1 91.5 228 GLU A O 1
ATOM 1788 N N . ALA A 1 229 ? 11.492 4.875 12.914 1 94 229 ALA A N 1
ATOM 1789 C CA . ALA A 1 229 ? 10.117 5.297 13.156 1 94 229 ALA A CA 1
ATOM 1790 C C . ALA A 1 229 ? 9.766 5.191 14.641 1 94 229 ALA A C 1
ATOM 1792 O O . ALA A 1 229 ? 9.086 6.066 15.188 1 94 229 ALA A O 1
ATOM 1793 N N . LEU A 1 230 ? 10.203 4.145 15.305 1 94.81 230 LEU A N 1
ATOM 1794 C CA . LEU A 1 230 ? 9.898 3.924 16.719 1 94.81 230 LEU A CA 1
ATOM 1795 C C . LEU A 1 230 ? 10.594 4.961 17.594 1 94.81 230 LEU A C 1
ATOM 1797 O O . LEU A 1 230 ? 10.023 5.434 18.578 1 94.81 230 LEU A O 1
ATOM 1801 N N . ARG A 1 231 ? 11.812 5.355 17.188 1 92.56 231 ARG A N 1
ATOM 1802 C CA . ARG A 1 231 ? 12.531 6.367 17.953 1 92.56 231 ARG A CA 1
ATOM 1803 C C . ARG A 1 231 ? 11.828 7.719 17.891 1 92.56 231 ARG A C 1
ATOM 1805 O O . ARG A 1 231 ? 11.688 8.406 18.891 1 92.56 231 ARG A O 1
ATOM 1812 N N . GLU A 1 232 ? 11.422 8.078 16.688 1 94.5 23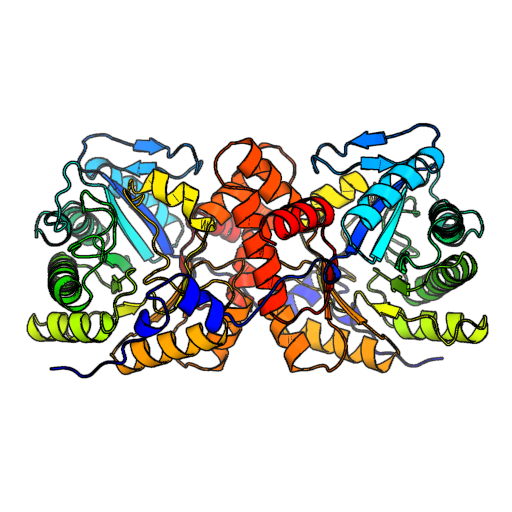2 GLU A N 1
ATOM 1813 C CA . GLU A 1 232 ? 10.727 9.352 16.5 1 94.5 232 GLU A CA 1
ATOM 1814 C C . GLU A 1 232 ? 9.406 9.367 17.266 1 94.5 232 GLU A C 1
ATOM 1816 O O . GLU A 1 232 ? 9.07 10.359 17.906 1 94.5 232 GLU A O 1
ATOM 1821 N N . ALA A 1 233 ? 8.68 8.258 17.141 1 95.69 233 ALA A N 1
ATOM 1822 C CA . ALA A 1 233 ? 7.391 8.156 17.812 1 95.69 233 ALA A CA 1
ATOM 1823 C C . ALA A 1 233 ? 7.559 8.25 19.328 1 95.69 233 ALA A C 1
ATOM 1825 O O . ALA A 1 233 ? 6.781 8.93 20 1 95.69 233 ALA A O 1
ATOM 1826 N N . GLU A 1 234 ? 8.516 7.547 19.812 1 95.06 234 GLU A N 1
ATOM 1827 C CA . GLU A 1 234 ? 8.797 7.574 21.25 1 95.06 234 GLU A CA 1
ATOM 1828 C C . GLU A 1 234 ? 9.094 8.992 21.719 1 95.06 234 GLU A C 1
ATOM 1830 O O . GLU A 1 234 ? 8.562 9.438 22.75 1 95.06 234 GLU A O 1
ATOM 1835 N N . SER A 1 235 ? 9.93 9.703 20.984 1 94.69 235 SER A N 1
ATOM 1836 C CA . SER A 1 235 ? 10.305 11.07 21.359 1 94.69 235 SER A CA 1
ATOM 1837 C C . SER A 1 235 ? 9.094 11.992 21.359 1 94.69 235 SER A C 1
ATOM 1839 O O . SER A 1 235 ? 8.891 12.758 22.297 1 94.69 235 SER A O 1
ATOM 1841 N N . ASP A 1 236 ? 8.336 11.938 20.297 1 96.19 236 ASP A N 1
ATOM 1842 C CA . ASP A 1 236 ? 7.195 12.844 20.188 1 96.19 236 ASP A CA 1
ATOM 1843 C C . ASP A 1 236 ? 6.168 12.578 21.281 1 96.19 236 ASP A C 1
ATOM 1845 O O . ASP A 1 236 ? 5.566 13.516 21.812 1 96.19 236 ASP A O 1
ATOM 1849 N N . LEU A 1 237 ? 5.953 11.305 21.609 1 93.56 237 LEU A N 1
ATOM 1850 C CA . LEU A 1 237 ? 5.023 10.977 22.688 1 93.56 237 LEU A CA 1
ATOM 1851 C C . LEU A 1 237 ? 5.531 11.5 24.031 1 93.56 237 LEU A C 1
ATOM 1853 O O . LEU A 1 237 ? 4.758 12.062 24.812 1 93.56 237 LEU A O 1
ATOM 1857 N N . ALA A 1 238 ? 6.762 11.305 24.281 1 93.44 238 ALA A N 1
ATOM 1858 C CA . ALA A 1 238 ? 7.375 11.773 25.516 1 93.44 238 ALA A CA 1
ATOM 1859 C C . ALA A 1 238 ? 7.312 13.297 25.625 1 93.44 238 ALA A C 1
ATOM 1861 O O . ALA A 1 238 ? 7.25 13.852 26.719 1 93.44 238 ALA A O 1
ATOM 1862 N N . GLU A 1 239 ? 7.266 13.953 24.469 1 95.06 239 GLU A N 1
ATOM 1863 C CA . GLU A 1 239 ? 7.293 15.406 24.406 1 95.06 239 GLU A CA 1
ATOM 1864 C C . GLU A 1 239 ? 5.883 15.992 24.516 1 95.06 239 GLU A C 1
ATOM 1866 O O . GLU A 1 239 ? 5.715 17.203 24.625 1 95.06 239 GLU A O 1
ATOM 1871 N N . GLY A 1 240 ? 4.828 15.133 24.406 1 92.19 240 GLY A N 1
ATOM 1872 C CA . GLY A 1 240 ? 3.492 15.641 24.672 1 92.19 240 GLY A CA 1
ATOM 1873 C C . GLY A 1 240 ? 2.549 15.477 23.5 1 92.19 240 GLY A C 1
ATOM 1874 O O . GLY A 1 240 ? 1.472 16.078 23.469 1 92.19 240 GLY A O 1
ATOM 1875 N N . ALA A 1 241 ? 2.924 14.672 22.5 1 95.75 241 ALA A N 1
ATOM 1876 C CA . ALA A 1 241 ? 2.004 14.375 21.406 1 95.75 241 ALA A CA 1
ATOM 1877 C C . ALA A 1 241 ? 0.81 13.562 21.891 1 95.75 241 ALA A C 1
ATOM 1879 O O . ALA A 1 241 ? 0.961 12.672 22.734 1 95.75 241 ALA A O 1
ATOM 1880 N N . ASP A 1 242 ? -0.315 13.883 21.375 1 94.19 242 ASP A N 1
ATOM 1881 C CA . ASP A 1 242 ? -1.534 13.172 21.75 1 94.19 242 ASP A CA 1
ATOM 1882 C C . ASP A 1 242 ? -1.906 12.125 20.688 1 94.19 242 ASP A C 1
ATOM 1884 O O . ASP A 1 242 ? -2.576 11.141 21 1 94.19 242 ASP A O 1
ATOM 1888 N N . PHE A 1 243 ? -1.624 12.422 19.438 1 95.75 243 PHE A N 1
ATOM 1889 C CA . PHE A 1 243 ? -1.765 11.516 18.297 1 95.75 243 PHE A CA 1
ATOM 1890 C C . PHE A 1 243 ? -0.427 11.328 17.594 1 95.75 243 PHE A C 1
ATOM 1892 O O . PHE A 1 243 ? 0.431 12.211 17.625 1 95.75 243 PHE A O 1
ATOM 1899 N N . LEU A 1 244 ? -0.248 10.188 16.953 1 97.62 244 LEU A N 1
ATOM 1900 C CA . LEU A 1 244 ? 0.892 9.93 16.078 1 97.62 244 LEU A CA 1
ATOM 1901 C C . LEU A 1 244 ? 0.432 9.672 14.641 1 97.62 244 LEU A C 1
ATOM 1903 O O . LEU A 1 244 ? -0.418 8.805 14.406 1 97.62 244 LEU A O 1
ATOM 1907 N N . ILE A 1 245 ? 0.964 10.43 13.758 1 98.06 245 ILE A N 1
ATOM 1908 C CA . ILE A 1 245 ? 0.679 10.203 12.344 1 98.06 245 ILE A CA 1
ATOM 1909 C C . ILE A 1 245 ? 1.82 9.414 11.711 1 98.06 245 ILE A C 1
ATOM 1911 O O . ILE A 1 245 ? 2.994 9.664 11.992 1 98.06 245 ILE A O 1
ATOM 1915 N N . VAL A 1 246 ? 1.475 8.422 10.953 1 98.38 246 VAL A N 1
ATOM 1916 C CA . VAL A 1 246 ? 2.393 7.789 10.016 1 98.38 246 VAL A CA 1
ATOM 1917 C C . VAL A 1 246 ? 2.086 8.266 8.594 1 98.38 246 VAL A C 1
ATOM 1919 O O . VAL A 1 246 ? 0.95 8.148 8.125 1 98.38 246 VAL A O 1
ATOM 1922 N N . LYS A 1 247 ? 3.061 8.867 7.941 1 98 247 LYS A N 1
ATOM 1923 C CA . LYS A 1 247 ? 2.922 9.453 6.613 1 98 247 LYS A CA 1
ATOM 1924 C C . LYS A 1 247 ? 4.113 9.102 5.727 1 98 247 LYS A C 1
ATOM 1926 O O . LYS A 1 247 ? 5.262 9.367 6.086 1 98 247 LYS A O 1
ATOM 1931 N N . PRO A 1 248 ? 3.959 8.375 4.492 1 97.81 248 PRO A N 1
ATOM 1932 C CA . PRO A 1 248 ? 2.67 8.008 3.902 1 97.81 248 PRO A CA 1
ATOM 1933 C C . PRO A 1 248 ? 2.029 6.805 4.59 1 97.81 248 PRO A C 1
ATOM 1935 O O . PRO A 1 248 ? 2.518 6.348 5.629 1 97.81 248 PRO A O 1
ATOM 1938 N N . ALA A 1 249 ? 0.889 6.391 4.066 1 96.69 249 ALA A N 1
ATOM 1939 C CA . ALA A 1 249 ? 0.169 5.285 4.695 1 96.69 249 ALA A CA 1
ATOM 1940 C C . ALA A 1 249 ? 0.377 3.986 3.924 1 96.69 249 ALA A C 1
ATOM 1942 O O . ALA A 1 249 ? 0.928 3.021 4.461 1 96.69 249 ALA A O 1
ATOM 1943 N N . LEU A 1 250 ? 0.089 3.996 2.676 1 93.81 250 LEU A N 1
ATOM 1944 C CA . LEU A 1 250 ? -0.115 2.771 1.909 1 93.81 250 LEU A CA 1
ATOM 1945 C C . LEU A 1 250 ? 1.143 1.91 1.916 1 93.81 250 LEU A C 1
ATOM 1947 O O . LEU A 1 250 ? 1.116 0.771 2.389 1 93.81 250 LEU A O 1
ATOM 1951 N N . SER A 1 251 ? 2.275 2.432 1.532 1 95.19 251 SER A N 1
ATOM 1952 C CA . SER A 1 251 ? 3.521 1.674 1.492 1 95.19 251 SER A CA 1
ATOM 1953 C C . SER A 1 251 ? 4.148 1.567 2.879 1 95.19 251 SER A C 1
ATOM 1955 O O . SER A 1 251 ? 5.316 1.197 3.01 1 95.19 251 SER A O 1
ATOM 1957 N N . TYR A 1 252 ? 3.391 1.894 3.902 1 97.62 252 TYR A N 1
ATOM 1958 C CA . TYR A 1 252 ? 3.953 1.93 5.246 1 97.62 252 TYR A CA 1
ATOM 1959 C C . TYR A 1 252 ? 3.008 1.287 6.254 1 97.62 252 TYR A C 1
ATOM 1961 O O . TYR A 1 252 ? 2.994 1.66 7.43 1 97.62 252 TYR A O 1
ATOM 1969 N N . LEU A 1 253 ? 2.193 0.374 5.785 1 97.62 253 LEU A N 1
ATOM 1970 C CA . LEU A 1 253 ? 1.279 -0.314 6.688 1 97.62 253 LEU A CA 1
ATOM 1971 C C . LEU A 1 253 ? 2.047 -1.183 7.68 1 97.62 253 LEU A C 1
ATOM 1973 O O . LEU A 1 253 ? 1.579 -1.418 8.797 1 97.62 253 LEU A O 1
ATOM 1977 N N . ASP A 1 254 ? 3.191 -1.631 7.285 1 97.31 254 ASP A N 1
ATOM 1978 C CA . ASP A 1 254 ? 4.055 -2.35 8.219 1 97.31 254 ASP A CA 1
ATOM 1979 C C . ASP A 1 254 ? 4.512 -1.438 9.359 1 97.31 254 ASP A C 1
ATOM 1981 O O . ASP A 1 254 ? 4.566 -1.861 10.516 1 97.31 254 ASP A O 1
ATOM 1985 N N . ILE A 1 255 ? 4.867 -0.191 9.062 1 97.56 255 ILE A N 1
ATOM 1986 C CA . ILE A 1 255 ? 5.281 0.788 10.062 1 97.56 255 ILE A CA 1
ATOM 1987 C C . ILE A 1 255 ? 4.109 1.107 10.984 1 97.56 255 ILE A C 1
ATOM 1989 O O . ILE A 1 255 ? 4.277 1.203 12.203 1 97.56 255 ILE A O 1
ATOM 1993 N N . ILE A 1 256 ? 2.93 1.234 10.344 1 97.19 256 ILE A N 1
ATOM 1994 C CA . ILE A 1 256 ? 1.733 1.504 11.133 1 97.19 256 ILE A CA 1
ATOM 1995 C C . ILE A 1 256 ? 1.518 0.381 12.148 1 97.19 256 ILE A C 1
ATOM 1997 O O . ILE A 1 256 ? 1.237 0.638 13.32 1 97.19 256 ILE A O 1
ATOM 2001 N N . ARG A 1 257 ? 1.631 -0.82 11.695 1 95.75 257 ARG A N 1
ATOM 2002 C CA . ARG A 1 257 ? 1.477 -1.976 12.57 1 95.75 257 ARG A CA 1
ATOM 2003 C C . ARG A 1 257 ? 2.486 -1.934 13.719 1 95.75 257 ARG A C 1
ATOM 2005 O O . ARG A 1 257 ? 2.133 -2.178 14.875 1 95.75 257 ARG A O 1
ATOM 2012 N N . ASP A 1 258 ? 3.746 -1.622 13.414 1 95.94 258 ASP A N 1
ATOM 2013 C CA . ASP A 1 258 ? 4.801 -1.534 14.422 1 95.94 258 ASP A CA 1
ATOM 2014 C C . ASP A 1 258 ? 4.484 -0.454 15.453 1 95.94 258 ASP A C 1
ATOM 2016 O O . ASP A 1 258 ? 4.633 -0.675 16.656 1 95.94 258 ASP A O 1
ATOM 2020 N N . VAL A 1 259 ? 4.082 0.713 14.953 1 96 259 VAL A N 1
ATOM 2021 C CA . VAL A 1 259 ? 3.797 1.832 15.844 1 96 259 VAL A CA 1
ATOM 2022 C C . VAL A 1 259 ? 2.623 1.48 16.75 1 96 259 VAL A C 1
ATOM 2024 O O . VAL A 1 259 ? 2.668 1.73 17.969 1 96 259 VAL A O 1
ATOM 2027 N N . LYS A 1 260 ? 1.594 0.872 16.188 1 94.81 260 LYS A N 1
ATOM 2028 C CA . LYS A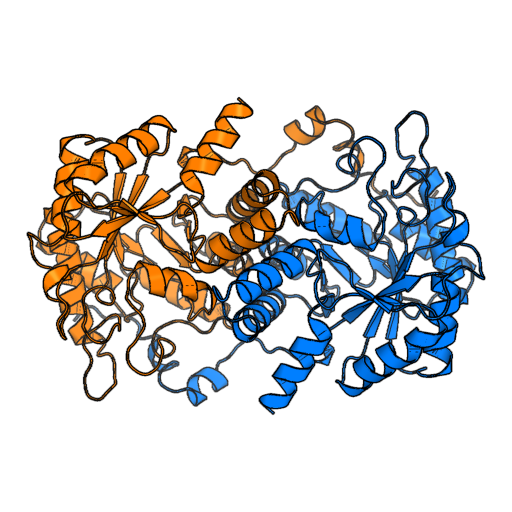 1 260 ? 0.42 0.486 16.953 1 94.81 260 LYS A CA 1
ATOM 2029 C C . LYS A 1 260 ? 0.788 -0.515 18.047 1 94.81 260 LYS A C 1
ATOM 2031 O O . LYS A 1 260 ? 0.246 -0.463 19.156 1 94.81 260 LYS A O 1
ATOM 2036 N N . GLU A 1 261 ? 1.646 -1.408 17.781 1 93.81 261 GLU A N 1
ATOM 2037 C CA . GLU A 1 261 ? 2.027 -2.463 18.719 1 93.81 261 GLU A CA 1
ATOM 2038 C C . GLU A 1 261 ? 2.9 -1.914 19.844 1 93.81 261 GLU A C 1
ATOM 2040 O O . GLU A 1 261 ? 2.955 -2.49 20.938 1 93.81 261 GLU A O 1
ATOM 2045 N N . ASN A 1 262 ? 3.547 -0.798 19.609 1 95.44 262 ASN A N 1
ATOM 2046 C CA . ASN A 1 262 ? 4.57 -0.369 20.547 1 95.44 262 ASN A CA 1
ATOM 2047 C C . ASN A 1 262 ? 4.125 0.853 21.359 1 95.44 262 ASN A C 1
ATOM 2049 O O . ASN A 1 262 ? 4.727 1.188 22.375 1 95.44 262 ASN A O 1
ATOM 2053 N N . PHE A 1 263 ? 3.096 1.564 20.891 1 93.62 263 PHE A N 1
ATOM 2054 C CA . PHE A 1 263 ? 2.672 2.787 21.562 1 93.62 263 PHE A CA 1
ATOM 2055 C C . PHE A 1 263 ? 1.169 2.773 21.812 1 93.62 263 PHE A C 1
ATOM 2057 O O . PHE A 1 263 ? 0.415 2.143 21.078 1 93.62 263 PHE A O 1
ATOM 2064 N N . ASN A 1 264 ? 0.697 3.5 22.828 1 89.94 264 ASN A N 1
ATOM 2065 C CA . ASN A 1 264 ? -0.693 3.455 23.266 1 89.94 264 ASN A CA 1
ATOM 2066 C C . ASN A 1 264 ? -1.447 4.723 22.875 1 89.94 264 ASN A C 1
ATOM 2068 O O . ASN A 1 264 ? -2.549 4.973 23.359 1 89.94 264 ASN A O 1
ATOM 2072 N N . ALA A 1 265 ? -0.94 5.477 21.969 1 90.56 265 ALA A N 1
ATOM 2073 C CA . ALA A 1 265 ? -1.609 6.684 21.5 1 90.56 265 ALA A CA 1
ATOM 2074 C C . ALA A 1 265 ? -2.461 6.387 20.266 1 90.56 265 ALA A C 1
ATOM 2076 O O . ALA A 1 265 ? -2.223 5.402 19.562 1 90.56 265 ALA A O 1
ATOM 2077 N N . PRO A 1 266 ? -3.527 7.188 20.031 1 93.81 266 PRO A N 1
ATOM 2078 C CA . PRO A 1 266 ? -4.223 7.051 18.75 1 93.81 266 PRO A CA 1
ATOM 2079 C C . PRO A 1 266 ? -3.289 7.227 17.547 1 93.81 266 PRO A C 1
ATOM 2081 O O . PRO A 1 266 ? -2.453 8.133 17.547 1 93.81 266 PRO A O 1
ATOM 2084 N N . ILE A 1 267 ? -3.436 6.367 16.625 1 97.69 267 ILE A N 1
ATOM 2085 C CA . ILE A 1 267 ? -2.59 6.375 15.438 1 97.69 267 ILE A CA 1
ATOM 2086 C C . ILE A 1 267 ? -3.395 6.867 14.234 1 97.69 267 ILE A C 1
ATOM 2088 O O . ILE A 1 267 ? -4.535 6.449 14.031 1 97.69 267 ILE A O 1
ATOM 2092 N N . VAL A 1 268 ? -2.805 7.793 13.461 1 97.88 268 VAL A N 1
ATOM 2093 C CA . VAL A 1 268 ? -3.43 8.383 12.281 1 97.88 268 VAL A CA 1
ATOM 2094 C C . VAL A 1 268 ? -2.605 8.055 11.039 1 97.88 268 VAL A C 1
ATOM 2096 O O . VAL A 1 268 ? -1.374 8.125 11.07 1 97.88 268 VAL A O 1
ATOM 2099 N N . ALA A 1 269 ? -3.256 7.551 10.031 1 98.44 269 ALA A N 1
ATOM 2100 C CA . ALA A 1 269 ? -2.6 7.363 8.742 1 98.44 269 ALA A CA 1
ATOM 2101 C C . ALA A 1 269 ? -2.916 8.508 7.789 1 98.44 269 ALA A C 1
ATOM 2103 O O . ALA A 1 269 ? -4.051 8.992 7.742 1 98.44 269 ALA A O 1
ATOM 2104 N N . TYR A 1 270 ? -1.936 8.977 7.078 1 98.56 270 TYR A N 1
ATOM 2105 C CA . TYR A 1 270 ? -2.176 9.93 5.996 1 98.56 270 TYR A CA 1
ATOM 2106 C C . TYR A 1 270 ? -2.121 9.234 4.641 1 98.56 270 TYR A C 1
ATOM 2108 O O . TYR A 1 270 ? -1.04 8.883 4.16 1 98.56 270 TYR A O 1
ATOM 2116 N N . ASN A 1 271 ? -3.268 8.906 4.078 1 98.44 271 ASN A N 1
ATOM 2117 C CA . ASN A 1 271 ? -3.367 8.508 2.68 1 98.44 271 ASN A CA 1
ATOM 2118 C C . ASN A 1 271 ? -3.039 9.664 1.743 1 98.44 271 ASN A C 1
ATOM 2120 O O . ASN A 1 271 ? -3.92 10.453 1.385 1 98.44 271 ASN A O 1
ATOM 2124 N N . VAL A 1 272 ? -1.787 9.648 1.24 1 98.12 272 VAL A N 1
ATOM 2125 C CA . VAL A 1 272 ? -1.214 10.875 0.696 1 98.12 272 VAL A CA 1
ATOM 2126 C C . VAL A 1 272 ? -1.598 11.016 -0.775 1 98.12 272 VAL A C 1
ATOM 2128 O O . VAL A 1 272 ? -2.232 10.133 -1.346 1 98.12 272 VAL A O 1
ATOM 2131 N N . SER A 1 273 ? -1.202 12.188 -1.342 1 97.56 273 SER A N 1
ATOM 2132 C CA . SER A 1 273 ? -1.621 12.648 -2.662 1 97.56 273 SER A CA 1
ATOM 2133 C C . SER A 1 273 ? -1.224 11.656 -3.748 1 97.56 273 SER A C 1
ATOM 2135 O O . SER A 1 273 ? -2.018 11.352 -4.641 1 97.56 273 SER A O 1
ATOM 2137 N N . GLY A 1 274 ? 0.021 11.156 -3.688 1 97.44 274 GLY A N 1
ATOM 2138 C CA . GLY A 1 274 ? 0.456 10.203 -4.691 1 97.44 274 GLY A CA 1
ATOM 2139 C C . GLY A 1 274 ? -0.374 8.93 -4.703 1 97.44 274 GLY A C 1
ATOM 2140 O O . GLY A 1 274 ? -0.672 8.391 -5.766 1 97.44 274 GLY A O 1
ATOM 2141 N N . GLU A 1 275 ? -0.684 8.414 -3.559 1 97.69 275 GLU A N 1
ATOM 2142 C CA . GLU A 1 275 ? -1.545 7.238 -3.434 1 97.69 275 GLU A CA 1
ATOM 2143 C C . GLU A 1 275 ? -2.928 7.504 -4.023 1 97.69 275 GLU A C 1
ATOM 2145 O O . GLU A 1 275 ? -3.498 6.641 -4.695 1 97.69 275 GLU A O 1
ATOM 2150 N N . TYR A 1 276 ? -3.438 8.688 -3.719 1 98.06 276 TYR A N 1
ATOM 2151 C CA . TYR A 1 276 ? -4.711 9.133 -4.273 1 98.06 276 TYR A CA 1
ATOM 2152 C C . TYR A 1 276 ? -4.66 9.188 -5.793 1 98.06 276 TYR A C 1
ATOM 2154 O O . TYR A 1 276 ? -5.508 8.602 -6.473 1 98.06 276 TYR A O 1
ATOM 2162 N N . SER A 1 277 ? -3.668 9.836 -6.328 1 98 277 SER A N 1
ATOM 2163 C CA . SER A 1 277 ? -3.547 10.094 -7.758 1 98 277 SER A CA 1
ATOM 2164 C C . SER A 1 277 ? -3.363 8.797 -8.539 1 98 277 SER A C 1
ATOM 2166 O O . SER A 1 277 ? -3.855 8.672 -9.664 1 98 277 SER A O 1
ATOM 2168 N N . MET A 1 278 ? -2.654 7.859 -7.977 1 97.75 278 MET A N 1
ATOM 2169 C CA . MET A 1 278 ? -2.443 6.57 -8.633 1 97.75 278 MET A CA 1
ATOM 2170 C C . MET A 1 278 ? -3.77 5.855 -8.867 1 97.75 278 MET A C 1
ATOM 2172 O O . MET A 1 278 ? -4.016 5.328 -9.953 1 97.75 278 MET A O 1
ATOM 2176 N N . ILE A 1 279 ? -4.59 5.812 -7.832 1 97.81 279 ILE A N 1
ATOM 2177 C CA . ILE A 1 279 ? -5.879 5.141 -7.941 1 97.81 279 ILE A CA 1
ATOM 2178 C C . ILE A 1 279 ? -6.766 5.879 -8.938 1 97.81 279 ILE A C 1
ATOM 2180 O O . ILE A 1 279 ? -7.383 5.262 -9.805 1 97.81 279 ILE A O 1
ATOM 2184 N N . LYS A 1 280 ? -6.812 7.219 -8.828 1 98.06 280 LYS A N 1
ATOM 2185 C CA . LYS A 1 280 ? -7.617 8.016 -9.742 1 98.06 280 LYS A CA 1
ATOM 2186 C C . LYS A 1 280 ? -7.203 7.781 -11.195 1 98.06 280 LYS A C 1
ATOM 2188 O O . LYS A 1 280 ? -8.055 7.605 -12.07 1 98.06 280 LYS A O 1
ATOM 2193 N N . ALA A 1 281 ? -5.938 7.766 -11.453 1 97.56 281 ALA A N 1
ATOM 2194 C CA . ALA A 1 281 ? -5.426 7.613 -12.812 1 97.56 281 ALA A CA 1
ATOM 2195 C C . ALA A 1 281 ? -5.828 6.266 -13.398 1 97.56 281 ALA A C 1
ATOM 2197 O O . ALA A 1 281 ? -6.332 6.199 -14.523 1 97.56 281 ALA A O 1
ATOM 2198 N N . ALA A 1 282 ? -5.582 5.203 -12.688 1 97.38 282 ALA A N 1
ATOM 2199 C CA . ALA A 1 282 ? -5.902 3.869 -13.18 1 97.38 282 ALA A CA 1
ATOM 2200 C C . ALA A 1 282 ? -7.406 3.705 -13.383 1 97.38 282 ALA A C 1
ATOM 2202 O O . ALA A 1 282 ? -7.84 3.035 -14.328 1 97.38 282 ALA A O 1
ATOM 2203 N N . ALA A 1 283 ? -8.141 4.25 -12.469 1 97 283 ALA A N 1
ATOM 2204 C CA . ALA A 1 283 ? -9.594 4.199 -12.602 1 97 283 ALA A CA 1
ATOM 2205 C C . ALA A 1 283 ? -10.055 4.957 -13.836 1 97 283 ALA A C 1
ATOM 2207 O O . ALA A 1 283 ? -10.945 4.5 -14.555 1 97 283 ALA A O 1
ATOM 2208 N N . GLN A 1 284 ? -9.469 6.125 -14.047 1 96.31 284 GLN A N 1
ATOM 2209 C CA . GLN A 1 284 ? -9.805 6.926 -15.219 1 96.31 284 GLN A CA 1
ATOM 2210 C C . GLN A 1 284 ? -9.516 6.16 -16.516 1 96.31 284 GLN A C 1
ATOM 2212 O O . GLN A 1 284 ? -10.219 6.336 -17.516 1 96.31 284 GLN A O 1
ATOM 2217 N N . ASN A 1 285 ? -8.547 5.281 -16.453 1 95.56 285 ASN A N 1
ATOM 2218 C CA . ASN A 1 285 ? -8.195 4.457 -17.609 1 95.56 285 ASN A CA 1
ATOM 2219 C C . ASN A 1 285 ? -9.102 3.23 -17.719 1 95.56 285 ASN A C 1
ATOM 2221 O O . ASN A 1 285 ? -9 2.459 -18.672 1 95.56 285 ASN A O 1
ATOM 2225 N N . GLY A 1 286 ? -9.961 3.004 -16.719 1 95.25 286 GLY A N 1
ATOM 2226 C CA . GLY A 1 286 ? -10.844 1.85 -16.688 1 95.25 286 GLY A CA 1
ATOM 2227 C C . GLY A 1 286 ? -10.141 0.563 -16.312 1 95.25 286 GLY A C 1
ATOM 2228 O O . GLY A 1 286 ? -10.625 -0.53 -16.609 1 95.25 286 GLY A O 1
ATOM 2229 N N . TRP A 1 287 ? -8.961 0.666 -15.711 1 94.88 287 TRP A N 1
ATOM 2230 C CA . TRP A 1 287 ? -8.148 -0.516 -15.422 1 94.88 287 TRP A CA 1
ATOM 2231 C C . TRP A 1 287 ? -8.562 -1.149 -14.102 1 94.88 287 TRP A C 1
ATOM 2233 O O . TRP A 1 287 ? -8.344 -2.344 -13.883 1 94.88 287 TRP A O 1
ATOM 2243 N N . ILE A 1 288 ? -9.109 -0.324 -13.188 1 95.62 288 ILE A N 1
ATOM 2244 C CA . ILE A 1 288 ? -9.469 -0.818 -11.859 1 95.62 288 ILE A CA 1
ATOM 2245 C C . ILE A 1 288 ? -10.82 -0.24 -11.445 1 95.62 288 ILE A C 1
ATOM 2247 O O . ILE A 1 288 ? -11.297 0.726 -12.039 1 95.62 288 ILE A O 1
ATOM 2251 N N . SER A 1 289 ? -11.43 -0.922 -10.461 1 96.25 289 SER A N 1
ATOM 2252 C CA . SER A 1 289 ? -12.617 -0.373 -9.805 1 96.25 289 SER A CA 1
ATOM 2253 C C . SER A 1 289 ? -12.227 0.599 -8.695 1 96.25 289 SER A C 1
ATOM 2255 O O . SER A 1 289 ? -11.766 0.182 -7.633 1 96.25 289 SER A O 1
ATOM 2257 N N . GLU A 1 290 ? -12.477 1.876 -8.953 1 96.94 290 GLU A N 1
ATOM 2258 C CA . GLU A 1 290 ? -12.086 2.891 -7.977 1 96.94 290 GLU A CA 1
ATOM 2259 C C . GLU A 1 290 ? -12.703 2.611 -6.609 1 96.94 290 GLU A C 1
ATOM 2261 O O . GLU A 1 290 ? -11.992 2.549 -5.602 1 96.94 290 GLU A O 1
ATOM 2266 N N . LYS A 1 291 ? -14.031 2.42 -6.621 1 97.25 291 LYS A N 1
ATOM 2267 C CA . LYS A 1 291 ? -14.758 2.209 -5.375 1 97.25 291 LYS A CA 1
ATOM 2268 C C . LYS A 1 291 ? -14.195 1.016 -4.605 1 97.25 291 LYS A C 1
ATOM 2270 O O . LYS A 1 291 ? -13.883 1.126 -3.418 1 97.25 291 LYS A O 1
ATOM 2275 N N . GLU A 1 292 ? -14.008 -0.146 -5.254 1 96.31 292 GLU A N 1
ATOM 2276 C CA . GLU A 1 292 ? -13.562 -1.369 -4.59 1 96.31 292 GLU A CA 1
ATOM 2277 C C . GLU A 1 292 ? -12.133 -1.231 -4.074 1 96.31 292 GLU A C 1
ATOM 2279 O O . GLU A 1 292 ? -11.828 -1.678 -2.967 1 96.31 292 GLU A O 1
ATOM 2284 N N . ILE A 1 293 ? -11.305 -0.561 -4.832 1 96.69 293 ILE A N 1
ATOM 2285 C CA . ILE A 1 293 ? -9.898 -0.414 -4.465 1 96.69 293 ILE A CA 1
ATOM 2286 C C . ILE A 1 293 ? -9.766 0.547 -3.283 1 96.69 293 ILE A C 1
ATOM 2288 O O . ILE A 1 293 ? -9.016 0.29 -2.344 1 96.69 293 ILE A O 1
ATOM 2292 N N . VAL A 1 294 ? -10.477 1.651 -3.344 1 98 294 VAL A N 1
ATOM 2293 C CA . VAL A 1 294 ? -10.398 2.658 -2.291 1 98 294 VAL A CA 1
ATOM 2294 C C . VAL A 1 294 ? -10.898 2.066 -0.974 1 98 294 VAL A C 1
ATOM 2296 O O . VAL A 1 294 ? -10.234 2.184 0.058 1 98 294 VAL A O 1
ATOM 2299 N N . LEU A 1 295 ? -12 1.402 -0.992 1 97.25 295 LEU A N 1
ATOM 2300 C CA . LEU A 1 295 ? -12.555 0.835 0.234 1 97.25 295 LEU A CA 1
ATOM 2301 C C . LEU A 1 295 ? -11.633 -0.245 0.794 1 97.25 295 LEU A C 1
ATOM 2303 O O . LEU A 1 295 ? -11.438 -0.335 2.008 1 97.25 295 LEU A O 1
ATOM 2307 N N . GLU A 1 296 ? -11.109 -1.055 -0.062 1 97 296 GLU A N 1
ATOM 2308 C CA . GLU A 1 296 ? -10.164 -2.072 0.391 1 97 296 GLU A CA 1
ATOM 2309 C C . GLU A 1 296 ? -8.922 -1.437 1.007 1 97 296 GLU A C 1
ATOM 2311 O O . GLU A 1 296 ? -8.453 -1.872 2.061 1 97 296 GLU A O 1
ATOM 2316 N N . MET A 1 297 ? -8.32 -0.421 0.361 1 97.69 297 MET A N 1
ATOM 2317 C CA . MET A 1 297 ? -7.133 0.274 0.849 1 97.69 297 MET A CA 1
ATOM 2318 C C . MET A 1 297 ? -7.391 0.897 2.217 1 97.69 297 MET A C 1
ATOM 2320 O O . MET A 1 297 ? -6.598 0.724 3.143 1 97.69 297 MET A O 1
ATOM 2324 N N . LEU A 1 298 ? -8.516 1.591 2.318 1 98.19 298 LEU A N 1
ATOM 2325 C CA . LEU A 1 298 ? -8.844 2.236 3.586 1 98.19 298 LEU A CA 1
ATOM 2326 C C . LEU A 1 298 ? -9.094 1.2 4.676 1 98.19 298 LEU A C 1
ATOM 2328 O O . LEU A 1 298 ? -8.703 1.399 5.828 1 98.19 298 LEU A O 1
ATOM 2332 N N . THR A 1 299 ? -9.727 0.105 4.336 1 97.06 299 THR A N 1
ATOM 2333 C CA . THR A 1 299 ? -9.93 -0.989 5.281 1 97.06 299 THR A CA 1
ATOM 2334 C C . THR A 1 299 ? -8.586 -1.56 5.734 1 97.06 299 THR A C 1
ATOM 2336 O O . THR A 1 299 ? -8.414 -1.894 6.91 1 97.06 299 THR A O 1
ATOM 2339 N N . SER A 1 300 ? -7.68 -1.668 4.777 1 97.62 300 SER A N 1
ATOM 2340 C CA . SER A 1 300 ? -6.359 -2.189 5.113 1 97.62 300 SER A CA 1
ATOM 2341 C C . SER A 1 300 ? -5.637 -1.274 6.094 1 97.62 300 SER A C 1
ATOM 2343 O O . SER A 1 300 ? -4.891 -1.745 6.957 1 97.62 300 SER A O 1
ATOM 2345 N N . MET A 1 301 ? -5.809 0.014 5.953 1 97.62 301 MET A N 1
ATOM 2346 C CA . MET A 1 301 ? -5.211 0.951 6.902 1 97.62 301 MET A CA 1
ATOM 2347 C C . MET A 1 301 ? -5.789 0.752 8.297 1 97.62 301 MET A C 1
ATOM 2349 O O . MET A 1 301 ? -5.047 0.709 9.281 1 97.62 301 MET A O 1
ATOM 2353 N N . LYS A 1 302 ? -7.07 0.595 8.383 1 96.31 302 LYS A N 1
ATOM 2354 C CA . LYS A 1 302 ? -7.703 0.298 9.664 1 96.31 302 LYS A CA 1
ATOM 2355 C C . LYS A 1 302 ? -7.211 -1.032 10.227 1 96.31 302 LYS A C 1
ATOM 2357 O O . LYS A 1 302 ? -6.953 -1.149 11.43 1 96.31 302 LYS A O 1
ATOM 2362 N N . ARG A 1 303 ? -7.09 -2.012 9.375 1 96.44 303 ARG A N 1
ATOM 2363 C CA . ARG A 1 303 ? -6.621 -3.338 9.766 1 96.44 303 ARG A CA 1
ATOM 2364 C C . ARG A 1 303 ? -5.203 -3.275 10.32 1 96.44 303 ARG A C 1
ATOM 2366 O O . ARG A 1 303 ? -4.867 -4 11.258 1 96.44 303 ARG A O 1
ATOM 2373 N N . ALA A 1 304 ? -4.41 -2.375 9.797 1 96.5 304 ALA A N 1
ATOM 2374 C CA . ALA A 1 304 ? -3.029 -2.217 10.242 1 96.5 304 ALA A CA 1
ATOM 2375 C C . ALA A 1 304 ? -2.975 -1.619 11.648 1 96.5 304 ALA A C 1
ATOM 2377 O O . ALA A 1 304 ? -1.951 -1.713 12.328 1 96.5 304 ALA A O 1
ATOM 2378 N N . GLY A 1 305 ? -4.066 -0.862 12.039 1 95.62 305 GLY A N 1
ATOM 2379 C CA . GLY A 1 305 ? -4.121 -0.422 13.43 1 95.62 305 GLY A CA 1
ATOM 2380 C C . GLY A 1 305 ? -4.438 1.054 13.57 1 95.62 305 GLY A C 1
ATOM 2381 O O . GLY A 1 305 ? -4.469 1.582 14.688 1 95.62 305 GLY A O 1
ATOM 2382 N N . VAL A 1 306 ? -4.754 1.726 12.477 1 96.44 306 VAL A N 1
ATOM 2383 C CA . VAL A 1 306 ? -4.961 3.164 12.594 1 96.44 306 VAL A CA 1
ATOM 2384 C C . VAL A 1 306 ? -6.332 3.441 13.203 1 96.44 306 VAL A C 1
ATOM 2386 O O . VAL A 1 306 ? -7.27 2.662 13.016 1 96.44 306 VAL A O 1
ATOM 2389 N N . ASP A 1 307 ? -6.426 4.516 13.922 1 94.75 307 ASP A N 1
ATOM 2390 C CA . ASP A 1 307 ? -7.68 4.973 14.523 1 94.75 307 ASP A CA 1
ATOM 2391 C C . ASP A 1 307 ? -8.383 5.98 13.617 1 94.75 307 ASP A C 1
ATOM 2393 O O . ASP A 1 307 ? -9.609 6.023 13.562 1 94.75 307 ASP A O 1
ATOM 2397 N N . LEU A 1 308 ? -7.633 6.801 12.898 1 96.75 308 LEU A N 1
ATOM 2398 C CA . LEU A 1 308 ? -8.141 7.812 11.977 1 96.75 308 LEU A CA 1
ATOM 2399 C C . LEU A 1 308 ? -7.34 7.812 10.68 1 96.75 308 LEU A C 1
ATOM 2401 O O . LEU A 1 308 ? -6.172 7.422 10.664 1 96.75 308 LEU A O 1
ATOM 2405 N N . ILE A 1 309 ? -7.996 8.219 9.609 1 98.5 309 ILE A N 1
ATOM 2406 C CA . ILE A 1 309 ? -7.355 8.25 8.297 1 98.5 309 ILE A CA 1
ATOM 2407 C C . ILE A 1 309 ? -7.574 9.609 7.648 1 98.5 309 ILE A C 1
ATOM 2409 O O . ILE A 1 309 ? -8.711 10 7.371 1 98.5 309 ILE A O 1
ATOM 2413 N N . ILE A 1 310 ? -6.484 10.367 7.426 1 98.62 310 ILE A N 1
ATOM 2414 C CA . ILE A 1 310 ? -6.543 11.523 6.543 1 98.62 310 ILE A CA 1
ATOM 2415 C C . ILE A 1 310 ? -6.531 11.07 5.086 1 98.62 310 ILE A C 1
ATOM 2417 O O . ILE A 1 310 ? -5.582 10.422 4.641 1 98.62 310 ILE A O 1
ATOM 2421 N N . THR A 1 311 ? -7.562 11.336 4.367 1 98.75 311 THR A N 1
ATOM 2422 C CA . THR A 1 311 ? -7.629 10.852 2.99 1 98.75 311 THR A CA 1
ATOM 2423 C C . THR A 1 311 ? -8.438 11.812 2.119 1 98.75 311 THR A C 1
ATOM 2425 O O . THR A 1 311 ? -9.445 12.367 2.561 1 98.75 311 THR A O 1
ATOM 2428 N N . TYR A 1 312 ? -7.984 11.969 0.909 1 98.38 312 TYR A N 1
ATOM 2429 C CA . TYR A 1 312 ? -8.703 12.773 -0.073 1 98.38 312 TYR A CA 1
ATOM 2430 C C . TYR A 1 312 ? -9.953 12.055 -0.561 1 98.38 312 TYR A C 1
ATOM 2432 O O . TYR A 1 312 ? -10.82 12.664 -1.188 1 98.38 312 TYR A O 1
ATOM 2440 N N . PHE A 1 313 ? -10.07 10.773 -0.266 1 98.62 313 PHE A N 1
ATOM 2441 C CA . PH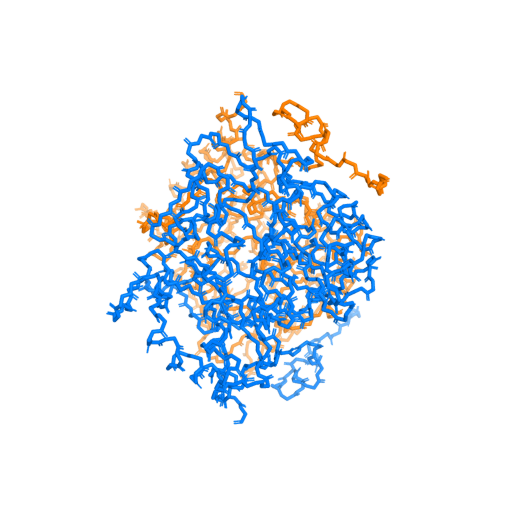E A 1 313 ? -11.219 9.969 -0.661 1 98.62 313 PHE A CA 1
ATOM 2442 C C . PHE A 1 313 ? -12.32 10.047 0.385 1 98.62 313 PHE A C 1
ATOM 2444 O O . PHE A 1 313 ? -13.352 9.383 0.264 1 98.62 313 PHE A O 1
ATOM 2451 N N . ALA A 1 314 ? -12.188 10.844 1.405 1 98.38 314 ALA A N 1
ATOM 2452 C CA . ALA A 1 314 ? -13.078 10.812 2.557 1 98.38 314 ALA A CA 1
ATOM 2453 C C . ALA A 1 314 ? -14.539 10.977 2.125 1 98.38 314 ALA A C 1
ATOM 2455 O O . ALA A 1 314 ? -15.406 10.219 2.549 1 98.38 314 ALA A O 1
ATOM 2456 N N . LYS A 1 315 ? -14.875 11.93 1.293 1 97.88 315 LYS A N 1
ATOM 2457 C CA . LYS A 1 315 ? -16.25 12.18 0.878 1 97.88 315 LYS A CA 1
ATOM 2458 C C . LYS A 1 315 ? -16.797 11.016 0.063 1 97.88 315 LYS A C 1
ATOM 2460 O O . LYS A 1 315 ? -17.906 10.539 0.318 1 97.88 315 LYS A O 1
ATOM 2465 N N . ASP A 1 316 ? -16 10.562 -0.934 1 97.69 316 ASP A N 1
ATOM 2466 C CA . ASP A 1 316 ? -16.422 9.422 -1.747 1 97.69 316 ASP A CA 1
ATOM 2467 C C . ASP A 1 316 ? -16.656 8.188 -0.882 1 97.69 316 ASP A C 1
ATOM 2469 O O . ASP A 1 316 ? -17.688 7.523 -1.017 1 97.69 316 ASP A O 1
ATOM 2473 N N . ALA A 1 317 ? -15.68 7.918 -0.016 1 98.06 317 ALA A N 1
ATOM 2474 C CA . ALA A 1 317 ? -15.773 6.734 0.835 1 98.06 317 ALA A CA 1
ATOM 2475 C C . ALA A 1 317 ? -17 6.812 1.75 1 98.06 317 ALA A C 1
ATOM 2477 O O . ALA A 1 317 ? -17.703 5.824 1.93 1 98.06 317 ALA A O 1
ATOM 2478 N N . ALA A 1 318 ? -17.203 7.965 2.352 1 97.5 318 ALA A N 1
ATOM 2479 C CA . ALA A 1 318 ? -18.375 8.148 3.221 1 97.5 318 ALA A CA 1
ATOM 2480 C C . ALA A 1 318 ? -19.672 7.91 2.455 1 97.5 318 ALA A C 1
ATOM 2482 O O . ALA A 1 318 ? -20.594 7.27 2.965 1 97.5 318 ALA A O 1
ATOM 2483 N N . ALA A 1 319 ? -19.719 8.438 1.243 1 97.19 319 ALA A N 1
ATOM 2484 C CA . ALA A 1 319 ? -20.906 8.242 0.404 1 97.19 319 ALA A CA 1
ATOM 2485 C C . ALA A 1 319 ? -21.109 6.762 0.081 1 97.19 319 ALA A C 1
ATOM 2487 O O . ALA A 1 319 ? -22.234 6.258 0.137 1 97.19 319 ALA A O 1
ATOM 2488 N N . TRP A 1 320 ? -20.047 6.078 -0.28 1 96.5 320 TRP A N 1
ATOM 2489 C CA . TRP A 1 320 ? -20.125 4.664 -0.626 1 96.5 320 TRP A CA 1
ATOM 2490 C C . TRP A 1 320 ? -20.562 3.834 0.576 1 96.5 320 TRP A C 1
ATOM 2492 O O . TRP A 1 320 ? -21.281 2.852 0.427 1 96.5 320 TRP A O 1
ATOM 2502 N N . LEU A 1 321 ? -20.062 4.176 1.789 1 94.44 321 LEU A N 1
ATOM 2503 C CA . LEU A 1 321 ? -20.406 3.449 3.004 1 94.44 321 LEU A CA 1
ATOM 2504 C C . LEU A 1 321 ? -21.891 3.627 3.336 1 94.44 321 LEU A C 1
ATOM 2506 O O . LEU A 1 321 ? -22.5 2.746 3.941 1 94.44 321 LEU A O 1
ATOM 2510 N N . SER A 1 322 ? -22.453 4.754 2.982 1 91.12 322 SER A N 1
ATOM 2511 C CA . SER A 1 322 ? -23.875 5.031 3.227 1 91.12 322 SER A CA 1
ATOM 2512 C C . SER A 1 322 ? -24.766 4.207 2.301 1 91.12 322 SER A C 1
ATOM 2514 O O . SER A 1 322 ? -25.906 3.893 2.648 1 91.12 322 SER A O 1
ATOM 2516 N N . GLU A 1 323 ? -24.25 3.914 1.127 1 88.12 323 GLU A N 1
ATOM 2517 C CA . GLU A 1 323 ? -25.016 3.08 0.197 1 88.12 323 GLU A CA 1
ATOM 2518 C C . GLU A 1 323 ? -25.172 1.66 0.734 1 88.12 323 GLU A C 1
ATOM 2520 O O . GLU A 1 323 ? -26.156 0.981 0.426 1 88.12 323 GLU A O 1
ATOM 2525 N N . ASN A 1 324 ? -24.297 1.171 1.446 1 70.81 324 ASN A N 1
ATOM 2526 C CA . ASN A 1 324 ? -24.297 -0.197 1.954 1 70.81 324 ASN A CA 1
ATOM 2527 C C . ASN A 1 324 ? -25.109 -0.313 3.242 1 70.81 324 ASN A C 1
ATOM 2529 O O . ASN A 1 324 ? -25.328 -1.417 3.744 1 70.81 324 ASN A O 1
ATOM 2533 N N . GLU A 1 325 ? -25.5 0.811 3.947 1 64.25 325 GLU A N 1
ATOM 2534 C CA . GLU A 1 325 ? -26.359 0.818 5.125 1 64.25 325 GLU A CA 1
ATOM 2535 C C . GLU A 1 325 ? -27.844 0.791 4.73 1 64.25 325 GLU A C 1
ATOM 2537 O O . GLU A 1 325 ? -28.219 1.295 3.67 1 64.25 325 GLU A O 1
ATOM 2542 N N . MET B 1 1 ? 15.812 25 28.938 1 41.88 1 MET B N 1
ATOM 2543 C CA . MET B 1 1 ? 16.109 24.406 27.641 1 41.88 1 MET B CA 1
ATOM 2544 C C . MET B 1 1 ? 15.531 23 27.547 1 41.88 1 MET B C 1
ATOM 2546 O O . MET B 1 1 ? 15.891 22.125 28.312 1 41.88 1 MET B O 1
ATOM 2550 N N . THR B 1 2 ? 14.219 22.844 27.141 1 60.19 2 THR B N 1
ATOM 2551 C CA . THR B 1 2 ? 13.594 21.531 27.188 1 60.19 2 THR B CA 1
ATOM 2552 C C . THR B 1 2 ? 14.375 20.531 26.344 1 60.19 2 THR B C 1
ATOM 2554 O O . THR B 1 2 ? 14.656 20.781 25.172 1 60.19 2 THR B O 1
ATOM 2557 N N . TYR B 1 3 ? 15.211 19.734 27.047 1 74.56 3 TYR B N 1
ATOM 2558 C CA . TYR B 1 3 ? 16.031 18.672 26.469 1 74.56 3 TYR B CA 1
ATOM 2559 C C . TYR B 1 3 ? 15.188 17.719 25.625 1 74.56 3 TYR B C 1
ATOM 2561 O O . TYR B 1 3 ? 14.078 17.359 26.031 1 74.56 3 TYR B O 1
ATOM 2569 N N . PHE B 1 4 ? 15.492 17.781 24.359 1 80.88 4 PHE B N 1
ATOM 2570 C CA . PHE B 1 4 ? 14.844 16.781 23.531 1 80.88 4 PHE B CA 1
ATOM 2571 C C . PHE B 1 4 ? 15.875 16.016 22.703 1 80.88 4 PHE B C 1
ATOM 2573 O O . PHE B 1 4 ? 17.016 16.453 22.578 1 80.88 4 PHE B O 1
ATOM 2580 N N . ASN B 1 5 ? 15.578 14.844 22.297 1 76.94 5 ASN B N 1
ATOM 2581 C CA . ASN B 1 5 ? 16.422 14.039 21.438 1 76.94 5 ASN B CA 1
ATOM 2582 C C . ASN B 1 5 ? 16.547 14.656 20.047 1 76.94 5 ASN B C 1
ATOM 2584 O O . ASN B 1 5 ? 15.57 15.172 19.5 1 76.94 5 ASN B O 1
ATOM 2588 N N . ARG B 1 6 ? 17.734 14.648 19.5 1 78.38 6 ARG B N 1
ATOM 2589 C CA . ARG B 1 6 ? 17.984 15.18 18.156 1 78.38 6 ARG B CA 1
ATOM 2590 C C . ARG B 1 6 ? 18.281 14.047 17.172 1 78.38 6 ARG B C 1
ATOM 2592 O O . ARG B 1 6 ? 19.438 13.711 16.938 1 78.38 6 ARG B O 1
ATOM 2599 N N . HIS B 1 7 ? 17.25 13.57 16.484 1 79.62 7 HIS B N 1
ATOM 2600 C CA . HIS B 1 7 ? 17.344 12.43 15.586 1 79.62 7 HIS B CA 1
ATOM 2601 C C . HIS B 1 7 ? 17.922 12.828 14.234 1 79.62 7 HIS B C 1
ATOM 2603 O O . HIS B 1 7 ? 18.422 11.977 13.492 1 79.62 7 HIS B O 1
ATOM 2609 N N . ARG B 1 8 ? 17.859 14.07 13.852 1 81.69 8 ARG B N 1
ATOM 2610 C CA . ARG B 1 8 ? 18.328 14.547 12.555 1 81.69 8 ARG B CA 1
ATOM 2611 C C . ARG B 1 8 ? 19.828 14.383 12.43 1 81.69 8 ARG B C 1
ATOM 2613 O O . ARG B 1 8 ? 20.391 14.5 11.336 1 81.69 8 ARG B O 1
ATOM 2620 N N . ARG B 1 9 ? 20.547 14.148 13.531 1 68.56 9 ARG B N 1
ATOM 2621 C CA . ARG B 1 9 ? 21.984 13.969 13.523 1 68.56 9 ARG B CA 1
ATOM 2622 C C . ARG B 1 9 ? 22.391 12.875 12.539 1 68.56 9 ARG B C 1
ATOM 2624 O O . ARG B 1 9 ? 23.453 12.977 11.898 1 68.56 9 ARG B O 1
ATOM 2631 N N . LEU B 1 10 ? 21.5 11.891 12.328 1 72.31 10 LEU B N 1
ATOM 2632 C CA . LEU B 1 10 ? 21.828 10.766 11.461 1 72.31 10 LEU B CA 1
ATOM 2633 C C . LEU B 1 10 ? 21.312 10.992 10.047 1 72.31 10 LEU B C 1
ATOM 2635 O O . LEU B 1 10 ? 21.406 10.109 9.195 1 72.31 10 LEU B O 1
ATOM 2639 N N . ARG B 1 11 ? 20.797 12.18 9.812 1 80.12 11 ARG B N 1
ATOM 2640 C CA . ARG B 1 11 ? 20.219 12.469 8.508 1 80.12 11 ARG B CA 1
ATOM 2641 C C . ARG B 1 11 ? 20.922 13.625 7.82 1 80.12 11 ARG B C 1
ATOM 2643 O O . ARG B 1 11 ? 20.516 14.07 6.75 1 80.12 11 ARG B O 1
ATOM 2650 N N . GLN B 1 12 ? 22 14.055 8.336 1 70.69 12 GLN B N 1
ATOM 2651 C CA . GLN B 1 12 ? 22.609 15.32 7.953 1 70.69 12 GLN B CA 1
ATOM 2652 C C . GLN B 1 12 ? 23.188 15.25 6.539 1 70.69 12 GLN B C 1
ATOM 2654 O O . GLN B 1 12 ? 23.203 16.25 5.824 1 70.69 12 GLN B O 1
ATOM 2659 N N . THR B 1 13 ? 23.672 14.086 6.152 1 70.31 13 THR B N 1
ATOM 2660 C CA . THR B 1 13 ? 24.281 13.906 4.836 1 70.31 13 THR B CA 1
ATOM 2661 C C . THR B 1 13 ? 23.812 12.602 4.199 1 70.31 13 THR B C 1
ATOM 2663 O O . THR B 1 13 ? 23.344 11.703 4.895 1 70.31 13 THR B O 1
ATOM 2666 N N . ALA B 1 14 ? 23.953 12.633 2.914 1 82.31 14 ALA B N 1
ATOM 2667 C CA . ALA B 1 14 ? 23.578 11.438 2.168 1 82.31 14 ALA B CA 1
ATOM 2668 C C . ALA B 1 14 ? 24.344 10.219 2.66 1 82.31 14 ALA B C 1
ATOM 2670 O O . ALA B 1 14 ? 23.797 9.125 2.764 1 82.31 14 ALA B O 1
ATOM 2671 N N . ASN B 1 15 ? 25.609 10.406 2.986 1 75.5 15 ASN B N 1
ATOM 2672 C CA . ASN B 1 15 ? 26.438 9.289 3.42 1 75.5 15 ASN B CA 1
ATOM 2673 C C . ASN B 1 15 ? 26.031 8.781 4.801 1 75.5 15 ASN B C 1
ATOM 2675 O O . ASN B 1 15 ? 26.016 7.574 5.047 1 75.5 15 ASN B O 1
ATOM 2679 N N . LEU B 1 16 ? 25.766 9.68 5.68 1 71.38 16 LEU B N 1
ATOM 2680 C CA . LEU B 1 16 ? 25.281 9.258 6.996 1 71.38 16 LEU B CA 1
ATOM 2681 C C . LEU B 1 16 ? 23.984 8.477 6.875 1 71.38 16 LEU B C 1
ATOM 2683 O O . LEU B 1 16 ? 23.812 7.445 7.527 1 71.38 16 LEU B O 1
ATOM 2687 N N . ARG B 1 17 ? 23.109 8.977 6.051 1 78 17 ARG B N 1
ATOM 2688 C CA . ARG B 1 17 ? 21.859 8.281 5.812 1 78 17 ARG B CA 1
ATOM 2689 C C . ARG B 1 17 ? 22.094 6.871 5.301 1 78 17 ARG B C 1
ATOM 2691 O O . ARG B 1 17 ? 21.438 5.922 5.746 1 78 17 ARG B O 1
ATOM 2698 N N . THR B 1 18 ? 22.969 6.809 4.379 1 75.44 18 THR B N 1
ATOM 2699 C CA . THR B 1 18 ? 23.297 5.516 3.777 1 75.44 18 THR B CA 1
ATOM 2700 C C . THR B 1 18 ? 23.844 4.559 4.828 1 75.44 18 THR B C 1
ATOM 2702 O O . THR B 1 18 ? 23.516 3.373 4.836 1 75.44 18 THR B O 1
ATOM 2705 N N . MET B 1 19 ? 24.672 5.07 5.73 1 74.12 19 MET B N 1
ATOM 2706 C CA . MET B 1 19 ? 25.312 4.258 6.758 1 74.12 19 MET B CA 1
ATOM 2707 C C . MET B 1 19 ? 24.281 3.602 7.664 1 74.12 19 MET B C 1
ATOM 2709 O O . MET B 1 19 ? 24.484 2.482 8.141 1 74.12 19 MET B O 1
ATOM 2713 N N . VAL B 1 20 ? 23.25 4.281 7.887 1 79.94 20 VAL B N 1
ATOM 2714 C CA . VAL B 1 20 ? 22.328 3.781 8.898 1 79.94 20 VAL B CA 1
ATOM 2715 C C . VAL B 1 20 ? 21.062 3.242 8.227 1 79.94 20 VAL B C 1
ATOM 2717 O O . VAL B 1 20 ? 20.078 2.951 8.898 1 79.94 20 VAL B O 1
ATOM 2720 N N . ARG B 1 21 ? 21.047 3.123 6.957 1 81.75 21 ARG B N 1
ATOM 2721 C CA . ARG B 1 21 ? 19.922 2.543 6.238 1 81.75 21 ARG B CA 1
ATOM 2722 C C . ARG B 1 21 ? 19.703 1.09 6.645 1 81.75 21 ARG B C 1
ATOM 2724 O O . ARG B 1 21 ? 20.641 0.299 6.672 1 81.75 21 ARG B O 1
ATOM 2731 N N . GLU B 1 22 ? 18.438 0.762 6.945 1 86.81 22 GLU B N 1
ATOM 2732 C CA . GLU B 1 22 ? 18.125 -0.529 7.555 1 86.81 22 GLU B CA 1
ATOM 2733 C C . GLU B 1 22 ? 17.812 -1.579 6.496 1 86.81 22 GLU B C 1
ATOM 2735 O O . GLU B 1 22 ? 18.031 -2.773 6.711 1 86.81 22 GLU B O 1
ATOM 2740 N N . THR B 1 23 ? 17.25 -1.188 5.375 1 93.44 23 THR B N 1
ATOM 2741 C CA . THR B 1 23 ? 16.734 -2.123 4.387 1 93.44 23 THR B CA 1
ATOM 2742 C C . THR B 1 23 ? 17.281 -1.815 2.998 1 93.44 23 THR B C 1
ATOM 2744 O O . THR B 1 23 ? 17.375 -0.651 2.604 1 93.44 23 THR B O 1
ATOM 2747 N N . HIS B 1 24 ? 17.672 -2.807 2.303 1 91.19 24 HIS B N 1
ATOM 2748 C CA . HIS B 1 24 ? 18.203 -2.684 0.954 1 91.19 24 HIS B CA 1
ATOM 2749 C C . HIS B 1 24 ? 17.484 -3.611 -0.015 1 91.19 24 HIS B C 1
ATOM 2751 O O . HIS B 1 24 ? 17.016 -4.684 0.376 1 91.19 24 HIS B O 1
ATOM 2757 N N . LEU B 1 25 ? 17.375 -3.074 -1.21 1 93.88 25 LEU B N 1
ATOM 2758 C CA . LEU B 1 25 ? 16.812 -3.85 -2.312 1 93.88 25 LEU B CA 1
ATOM 2759 C C . LEU B 1 25 ? 17.922 -4.449 -3.172 1 93.88 25 LEU B C 1
ATOM 2761 O O . LEU B 1 25 ? 18.922 -3.779 -3.465 1 93.88 25 LEU B O 1
ATOM 2765 N N . HIS B 1 26 ? 17.781 -5.723 -3.514 1 93.81 26 HIS B N 1
ATOM 2766 C CA . HIS B 1 26 ? 18.703 -6.406 -4.406 1 93.81 26 HIS B CA 1
ATOM 2767 C C . HIS B 1 26 ? 17.969 -7.016 -5.598 1 93.81 26 HIS B C 1
ATOM 2769 O O . HIS B 1 26 ? 16.797 -7.344 -5.504 1 93.81 26 HIS B O 1
ATOM 2775 N N . LYS B 1 27 ? 18.703 -7.152 -6.68 1 94.38 27 LYS B N 1
ATOM 2776 C CA . LYS B 1 27 ? 18.125 -7.75 -7.875 1 94.38 27 LYS B CA 1
ATOM 2777 C C . LYS B 1 27 ? 17.656 -9.18 -7.609 1 94.38 27 LYS B C 1
ATOM 2779 O O . LYS B 1 27 ? 16.672 -9.633 -8.195 1 94.38 27 LYS B O 1
ATOM 2784 N N . GLU B 1 28 ? 18.375 -9.852 -6.699 1 92.94 28 GLU B N 1
ATOM 2785 C CA . GLU B 1 28 ? 18.078 -11.242 -6.375 1 92.94 28 GLU B CA 1
ATOM 2786 C C . GLU B 1 28 ? 16.766 -11.359 -5.605 1 92.94 28 GLU B C 1
ATOM 2788 O O . GLU B 1 28 ? 16.219 -12.461 -5.445 1 92.94 28 GLU B O 1
ATOM 2793 N N . ASP B 1 29 ? 16.25 -10.203 -5.188 1 95.44 29 ASP B N 1
ATOM 2794 C CA . ASP B 1 29 ? 14.992 -10.211 -4.441 1 95.44 29 ASP B CA 1
ATOM 2795 C C . ASP B 1 29 ? 13.805 -10.438 -5.367 1 95.44 29 ASP B C 1
ATOM 2797 O O . ASP B 1 29 ? 12.703 -10.758 -4.906 1 95.44 29 ASP B O 1
ATOM 2801 N N . PHE B 1 30 ? 13.984 -10.297 -6.719 1 98 30 PHE B N 1
ATOM 2802 C CA . PHE B 1 30 ? 12.844 -10.164 -7.613 1 98 30 PHE B CA 1
ATOM 2803 C C . PHE B 1 30 ? 12.539 -11.484 -8.305 1 98 30 PHE B C 1
ATOM 2805 O O . PHE B 1 30 ? 13.453 -12.25 -8.625 1 98 30 PHE B O 1
ATOM 2812 N N . ILE B 1 31 ? 11.25 -11.781 -8.461 1 98.38 31 ILE B N 1
ATOM 2813 C CA . ILE B 1 31 ? 10.695 -12.812 -9.328 1 98.38 31 ILE B CA 1
ATOM 2814 C C . ILE B 1 31 ? 9.875 -12.156 -10.445 1 98.38 31 ILE B C 1
ATOM 2816 O O . ILE B 1 31 ? 8.938 -11.406 -10.172 1 98.38 31 ILE B O 1
ATOM 2820 N N . TYR B 1 32 ? 10.211 -12.414 -11.695 1 98.69 32 TYR B N 1
ATOM 2821 C CA . TYR B 1 32 ? 9.516 -11.789 -12.805 1 98.69 32 TYR B CA 1
ATOM 2822 C C . TYR B 1 32 ? 8.414 -12.695 -13.344 1 98.69 32 TYR B C 1
ATOM 2824 O O . TYR B 1 32 ? 8.664 -13.852 -13.688 1 98.69 32 TYR B O 1
ATOM 2832 N N . PRO B 1 33 ? 7.188 -12.172 -13.453 1 98.69 33 PRO B N 1
ATOM 2833 C CA . PRO B 1 33 ? 6.09 -12.953 -14.023 1 98.69 33 PRO B CA 1
ATOM 2834 C C . PRO B 1 33 ? 6.062 -12.914 -15.547 1 98.69 33 PRO B C 1
ATOM 2836 O O . PRO B 1 33 ? 6.285 -11.852 -16.141 1 98.69 33 PRO B O 1
ATOM 2839 N N . ILE B 1 34 ? 5.75 -14.039 -16.141 1 98.31 34 ILE B N 1
ATOM 2840 C CA . ILE B 1 34 ? 5.629 -14.125 -17.594 1 98.31 34 ILE B CA 1
ATOM 2841 C C . ILE B 1 34 ? 4.344 -14.867 -17.953 1 98.31 34 ILE B C 1
ATOM 2843 O O . ILE B 1 34 ? 4.035 -15.914 -17.391 1 98.31 34 ILE B O 1
ATOM 2847 N N . PHE B 1 35 ? 3.611 -14.289 -18.906 1 97.94 35 PHE B N 1
ATOM 2848 C CA . PHE B 1 35 ? 2.424 -14.93 -19.469 1 97.94 35 PHE B CA 1
ATOM 2849 C C . PHE B 1 35 ? 2.738 -15.586 -20.797 1 97.94 35 PHE B C 1
ATOM 2851 O O . PHE B 1 35 ? 3.119 -14.914 -21.766 1 97.94 35 PHE B O 1
ATOM 2858 N N . VAL B 1 36 ? 2.494 -16.844 -20.844 1 97.69 36 VAL B N 1
ATOM 2859 C CA . VAL B 1 36 ? 2.799 -17.578 -22.078 1 97.69 36 VAL B CA 1
ATOM 2860 C C . VAL B 1 36 ? 1.502 -18.047 -22.734 1 97.69 36 VAL B C 1
ATOM 2862 O O . VAL B 1 36 ? 0.594 -18.531 -22.047 1 97.69 36 VAL B O 1
ATOM 2865 N N . VAL B 1 37 ? 1.428 -17.891 -24 1 95.81 37 VAL B N 1
ATOM 2866 C CA . VAL B 1 37 ? 0.229 -18.234 -24.766 1 95.81 37 VAL B CA 1
ATOM 2867 C C . VAL B 1 37 ? 0.553 -19.344 -25.75 1 95.81 37 VAL B C 1
ATOM 2869 O O . VAL B 1 37 ? 1.718 -19.562 -26.094 1 95.81 37 VAL B O 1
ATOM 2872 N N . GLU B 1 38 ? -0.656 -20.016 -26.094 1 92.81 38 GLU B N 1
ATOM 2873 C CA . GLU B 1 38 ? -0.54 -21.062 -27.109 1 92.81 38 GLU B CA 1
ATOM 2874 C C . GLU B 1 38 ? -0.69 -20.484 -28.516 1 92.81 38 GLU B C 1
ATOM 2876 O O . GLU B 1 38 ? -1.793 -20.453 -29.062 1 92.81 38 GLU B O 1
ATOM 2881 N N . LYS B 1 39 ? 0.185 -19.734 -28.953 1 92.38 39 LYS B N 1
ATOM 2882 C CA . LYS B 1 39 ? 0.244 -19.156 -30.297 1 92.38 39 LYS B CA 1
ATOM 2883 C C . LYS B 1 39 ? 1.685 -19.047 -30.781 1 92.38 39 LYS B C 1
ATOM 2885 O O . LYS B 1 39 ? 2.613 -19.469 -30.094 1 92.38 39 LYS B O 1
ATOM 2890 N N . GLU B 1 40 ? 1.669 -18.703 -32 1 92.88 40 GLU B N 1
ATOM 2891 C CA . GLU B 1 40 ? 2.996 -18.547 -32.594 1 92.88 40 GLU B CA 1
ATOM 2892 C C . GLU B 1 40 ? 3.273 -17.078 -32.938 1 92.88 40 GLU B C 1
ATOM 2894 O O . GLU B 1 40 ? 2.385 -16.359 -33.406 1 92.88 40 GLU B O 1
ATOM 2899 N N . ASN B 1 41 ? 4.461 -16.688 -32.625 1 95.88 41 ASN B N 1
ATOM 2900 C CA . ASN B 1 41 ? 4.949 -15.352 -32.969 1 95.88 41 ASN B CA 1
ATOM 2901 C C . ASN B 1 41 ? 4.055 -14.266 -32.375 1 95.88 41 ASN B C 1
ATOM 2903 O O . ASN B 1 41 ? 3.615 -13.367 -33.094 1 95.88 41 ASN B O 1
ATOM 2907 N N . VAL B 1 42 ? 3.789 -14.477 -31.172 1 94.44 42 VAL B N 1
ATOM 2908 C CA . VAL B 1 42 ? 2.893 -13.531 -30.516 1 94.44 42 VAL B CA 1
ATOM 2909 C C . VAL B 1 42 ? 3.641 -12.805 -29.406 1 94.44 42 VAL B C 1
ATOM 2911 O O . VAL B 1 42 ? 4.32 -13.43 -28.578 1 94.44 42 VAL B O 1
ATOM 2914 N N . LYS B 1 43 ? 3.713 -11.586 -29.391 1 95.56 43 LYS B N 1
ATOM 2915 C CA . LYS B 1 43 ? 4.039 -10.664 -28.312 1 95.56 43 LYS B CA 1
ATOM 2916 C C . LYS B 1 43 ? 3 -9.547 -28.203 1 95.56 43 LYS B C 1
ATOM 2918 O O . LYS B 1 43 ? 3.154 -8.492 -28.812 1 95.56 43 LYS B O 1
ATOM 2923 N N . HIS B 1 44 ? 1.958 -9.758 -27.391 1 95.81 44 HIS B N 1
ATOM 2924 C CA . HIS B 1 44 ? 0.838 -8.828 -27.281 1 95.81 44 HIS B CA 1
ATOM 2925 C C . HIS B 1 44 ? 0.821 -8.148 -25.922 1 95.81 44 HIS B C 1
ATOM 2927 O O . HIS B 1 44 ? 0.776 -8.82 -24.875 1 95.81 44 HIS B O 1
ATOM 2933 N N . GLU B 1 45 ? 0.87 -6.875 -25.984 1 95.81 45 GLU B N 1
ATOM 2934 C CA . GLU B 1 45 ? 0.844 -6.113 -24.75 1 95.81 45 GLU B CA 1
ATOM 2935 C C . GLU B 1 45 ? -0.525 -6.195 -24.078 1 95.81 45 GLU B C 1
ATOM 2937 O O . GLU B 1 45 ? -1.556 -6.117 -24.75 1 95.81 45 GLU B O 1
ATOM 2942 N N . VAL B 1 46 ? -0.549 -6.414 -22.766 1 94.62 46 VAL B N 1
ATOM 2943 C CA . VAL B 1 46 ? -1.787 -6.367 -21.984 1 94.62 46 VAL B CA 1
ATOM 2944 C C . VAL B 1 46 ? -2.213 -4.914 -21.781 1 94.62 46 VAL B C 1
ATOM 2946 O O . VAL B 1 46 ? -1.531 -4.156 -21.094 1 94.62 46 VAL B O 1
ATOM 2949 N N . PRO B 1 47 ? -3.307 -4.484 -22.281 1 93.19 47 PRO B N 1
ATOM 2950 C CA . PRO B 1 47 ? -3.691 -3.07 -22.281 1 93.19 47 PRO B CA 1
ATOM 2951 C C . PRO B 1 47 ? -3.721 -2.463 -20.891 1 93.19 47 PRO B C 1
ATOM 2953 O O . PRO B 1 47 ? -3.279 -1.327 -20.688 1 93.19 47 PRO B O 1
ATOM 2956 N N . SER B 1 48 ? -4.191 -3.186 -19.906 1 94.5 48 SER B N 1
ATOM 2957 C CA . SER B 1 48 ? -4.352 -2.656 -18.562 1 94.5 48 SER B CA 1
ATOM 2958 C C . SER B 1 48 ? -3.064 -2.787 -17.75 1 94.5 48 SER B C 1
ATOM 2960 O O . SER B 1 48 ? -3.037 -2.477 -16.562 1 94.5 48 SER B O 1
ATOM 2962 N N . MET B 1 49 ? -2.031 -3.326 -18.391 1 96.94 49 MET B N 1
ATOM 2963 C CA . MET B 1 49 ? -0.723 -3.479 -17.75 1 96.94 49 MET B CA 1
ATOM 2964 C C . MET B 1 49 ? 0.396 -3.123 -18.734 1 96.94 49 MET B C 1
ATOM 2966 O O . MET B 1 49 ? 1.167 -3.992 -19.141 1 96.94 49 MET B O 1
ATOM 2970 N N . PRO B 1 50 ? 0.555 -1.828 -18.984 1 96.5 50 PRO B N 1
ATOM 2971 C CA . PRO B 1 50 ? 1.559 -1.395 -19.953 1 96.5 50 PRO B CA 1
ATOM 2972 C C . PRO B 1 50 ? 2.951 -1.939 -19.656 1 96.5 50 PRO B C 1
ATOM 2974 O O . PRO B 1 50 ? 3.43 -1.826 -18.516 1 96.5 50 PRO B O 1
ATOM 2977 N N . GLY B 1 51 ? 3.539 -2.543 -20.672 1 95.88 51 GLY B N 1
ATOM 2978 C CA . GLY B 1 51 ? 4.875 -3.094 -20.516 1 95.88 51 GLY B CA 1
ATOM 2979 C C . GLY B 1 51 ? 4.879 -4.582 -20.219 1 95.88 51 GLY B C 1
ATOM 2980 O O . GLY B 1 51 ? 5.938 -5.219 -20.219 1 95.88 51 GLY B O 1
ATOM 2981 N N . VAL B 1 52 ? 3.693 -5.152 -19.938 1 96.81 52 VAL B N 1
ATOM 2982 C CA . VAL B 1 52 ? 3.521 -6.582 -19.719 1 96.81 52 VAL B CA 1
ATOM 2983 C C . VAL B 1 52 ? 2.932 -7.234 -20.969 1 96.81 52 VAL B C 1
ATOM 2985 O O . VAL B 1 52 ? 2.051 -6.664 -21.609 1 96.81 52 VAL B O 1
ATOM 2988 N N . TYR B 1 53 ? 3.398 -8.461 -21.359 1 96.94 53 TYR B N 1
ATOM 2989 C CA . TYR B 1 53 ? 3.029 -9.047 -22.641 1 96.94 53 TYR B CA 1
ATOM 2990 C C . TYR B 1 53 ? 2.625 -10.508 -22.484 1 96.94 53 TYR B C 1
ATOM 2992 O O . TYR B 1 53 ? 3.139 -11.211 -21.609 1 96.94 53 TYR B O 1
ATOM 3000 N N . HIS B 1 54 ? 1.723 -10.891 -23.359 1 96.62 54 HIS B N 1
ATOM 3001 C CA . HIS B 1 54 ? 1.586 -12.305 -23.703 1 96.62 54 HIS B CA 1
ATOM 3002 C C . HIS B 1 54 ? 2.672 -12.734 -24.688 1 96.62 54 HIS B C 1
ATOM 3004 O O . HIS B 1 54 ? 2.896 -12.07 -25.703 1 96.62 54 HIS B O 1
ATOM 3010 N N . LEU B 1 55 ? 3.27 -13.836 -24.312 1 97.62 55 LEU B N 1
ATOM 3011 C CA . LEU B 1 55 ? 4.367 -14.281 -25.156 1 97.62 55 LEU B CA 1
ATOM 3012 C C . LEU B 1 55 ? 4.129 -15.703 -25.656 1 97.62 55 LEU B C 1
ATOM 3014 O O . LEU B 1 55 ? 3.695 -16.562 -24.891 1 97.62 55 LEU B O 1
ATOM 3018 N N . SER B 1 56 ? 4.379 -15.906 -26.984 1 96.88 56 SER B N 1
ATOM 3019 C CA . SER B 1 56 ? 4.434 -17.281 -27.484 1 96.88 56 SER B CA 1
ATOM 3020 C C . SER B 1 56 ? 5.746 -17.953 -27.109 1 96.88 56 SER B C 1
ATOM 3022 O O . SER B 1 56 ? 6.715 -17.281 -26.734 1 96.88 56 SER B O 1
ATOM 3024 N N . LEU B 1 57 ? 5.699 -19.266 -27.172 1 96.12 57 LEU B N 1
ATOM 3025 C CA . LEU B 1 57 ? 6.844 -20.062 -26.75 1 96.12 57 LEU B CA 1
ATOM 3026 C C . LEU B 1 57 ? 8.094 -19.688 -27.531 1 96.12 57 LEU B C 1
ATOM 3028 O O . LEU B 1 57 ? 9.195 -19.625 -26.984 1 96.12 57 LEU B O 1
ATOM 3032 N N . ASP B 1 58 ? 7.93 -19.406 -28.797 1 95.38 58 ASP B N 1
ATOM 3033 C CA . ASP B 1 58 ? 9.062 -19.125 -29.656 1 95.38 58 ASP B CA 1
ATOM 3034 C C . ASP B 1 58 ? 9.695 -17.781 -29.328 1 95.38 58 ASP B C 1
ATOM 3036 O O . ASP B 1 58 ? 10.828 -17.5 -29.734 1 95.38 58 ASP B O 1
ATOM 3040 N N . LEU B 1 59 ? 9 -16.922 -28.625 1 96.88 59 LEU B N 1
ATOM 3041 C CA . LEU B 1 59 ? 9.531 -15.625 -28.25 1 96.88 59 LEU B CA 1
ATOM 3042 C C . LEU B 1 59 ? 9.898 -15.578 -26.766 1 96.88 59 LEU B C 1
ATOM 3044 O O . LEU B 1 59 ? 10.422 -14.578 -26.281 1 96.88 59 LEU B O 1
ATOM 3048 N N . LEU B 1 60 ? 9.648 -16.641 -26.094 1 97.88 60 LEU B N 1
ATOM 3049 C CA . LEU B 1 60 ? 9.812 -16.719 -24.656 1 97.88 60 LEU B CA 1
ATOM 3050 C C . LEU B 1 60 ? 11.281 -16.594 -24.266 1 97.88 60 LEU B C 1
ATOM 3052 O O . LEU B 1 60 ? 11.617 -15.867 -23.312 1 97.88 60 LEU B O 1
ATOM 3056 N N . LEU B 1 61 ? 12.141 -17.203 -25 1 97.38 61 LEU B N 1
ATOM 3057 C CA . LEU B 1 61 ? 13.555 -17.266 -24.625 1 97.38 61 LEU B CA 1
ATOM 3058 C C . LEU B 1 61 ? 14.195 -15.891 -24.719 1 97.38 61 LEU B C 1
ATOM 3060 O O . LEU B 1 61 ? 15.094 -15.562 -23.938 1 97.38 61 LEU B O 1
ATOM 3064 N N . GLU B 1 62 ? 13.75 -15.094 -25.641 1 97.31 62 GLU B N 1
ATOM 3065 C CA . GLU B 1 62 ? 14.258 -13.727 -25.734 1 97.31 62 GLU B CA 1
ATOM 3066 C C . GLU B 1 62 ? 13.938 -12.93 -24.469 1 97.31 62 GLU B C 1
ATOM 3068 O O . GLU B 1 62 ? 14.789 -12.203 -23.953 1 97.31 62 GLU B O 1
ATOM 3073 N N . GLU B 1 63 ? 12.742 -13.07 -24.016 1 97.56 63 GLU B N 1
ATOM 3074 C CA . GLU B 1 63 ? 12.336 -12.414 -22.781 1 97.56 63 GLU B CA 1
ATOM 3075 C C . GLU B 1 63 ? 13.148 -12.906 -21.594 1 97.56 63 GLU B C 1
ATOM 3077 O O . GLU B 1 63 ? 13.609 -12.117 -20.781 1 97.56 63 GLU B O 1
ATOM 3082 N N . VAL B 1 64 ? 13.32 -14.18 -21.531 1 98.12 64 VAL B N 1
ATOM 3083 C CA . VAL B 1 64 ? 14.039 -14.789 -20.406 1 98.12 64 VAL B CA 1
ATOM 3084 C C . VAL B 1 64 ? 15.508 -14.359 -20.438 1 98.12 64 VAL B C 1
ATOM 3086 O O . VAL B 1 64 ? 16.109 -14.109 -19.406 1 98.12 64 VAL B O 1
ATOM 3089 N N . LYS B 1 65 ? 16.062 -14.273 -21.594 1 98 65 LYS B N 1
ATOM 3090 C CA . LYS B 1 65 ? 17.453 -13.805 -21.75 1 98 65 LYS B CA 1
ATOM 3091 C C . LYS B 1 65 ? 17.609 -12.406 -21.156 1 98 65 LYS B C 1
ATOM 3093 O O . LYS B 1 65 ? 18.609 -12.117 -20.5 1 98 65 LYS B O 1
ATOM 3098 N N . GLU B 1 66 ? 16.688 -11.594 -21.453 1 97.62 66 GLU B N 1
ATOM 3099 C CA . GLU B 1 66 ? 16.719 -10.242 -20.906 1 97.62 66 GLU B CA 1
ATOM 3100 C C . GLU B 1 66 ? 16.656 -10.273 -19.375 1 97.62 66 GLU B C 1
ATOM 3102 O O . GLU B 1 66 ? 17.391 -9.547 -18.703 1 97.62 66 GLU B O 1
ATOM 3107 N N . VAL B 1 67 ? 15.766 -11.07 -18.828 1 97.69 67 VAL B N 1
ATOM 3108 C CA . VAL B 1 67 ? 15.586 -11.211 -17.391 1 97.69 67 VAL B CA 1
ATOM 3109 C C . VAL B 1 67 ? 16.906 -11.656 -16.75 1 97.69 67 VAL B C 1
ATOM 3111 O O . VAL B 1 67 ? 17.359 -11.039 -15.781 1 97.69 67 VAL B O 1
ATOM 3114 N N . VAL B 1 68 ? 17.516 -12.664 -17.281 1 96.31 68 VAL B N 1
ATOM 3115 C CA . VAL B 1 68 ? 18.766 -13.211 -16.766 1 96.31 68 VAL B CA 1
ATOM 3116 C C . VAL B 1 68 ? 19.875 -12.172 -16.906 1 96.31 68 VAL B C 1
ATOM 3118 O O . VAL B 1 68 ? 20.688 -12 -15.992 1 96.31 68 VAL B O 1
ATOM 3121 N N . GLY B 1 69 ? 19.875 -11.469 -17.984 1 97 69 GLY B N 1
ATOM 3122 C CA . GLY B 1 69 ? 20.875 -10.438 -18.219 1 97 69 GLY B CA 1
ATOM 3123 C C . GLY B 1 69 ? 20.812 -9.312 -17.203 1 97 69 GLY B C 1
ATOM 3124 O O . GLY B 1 69 ? 21.844 -8.695 -16.906 1 97 69 GLY B O 1
ATOM 3125 N N . LEU B 1 70 ? 19.656 -9.086 -16.656 1 97.38 70 LEU B N 1
ATOM 3126 C CA . LEU B 1 70 ? 19.453 -8.023 -15.688 1 97.38 70 LEU B CA 1
ATOM 3127 C C . LEU B 1 70 ? 19.844 -8.492 -14.289 1 97.38 70 LEU B C 1
ATOM 3129 O O . LEU B 1 70 ? 19.828 -7.703 -13.344 1 97.38 70 LEU B O 1
ATOM 3133 N N . GLY B 1 71 ? 20.141 -9.797 -14.148 1 95.69 71 GLY B N 1
ATOM 3134 C CA . GLY B 1 71 ? 20.578 -10.328 -12.867 1 95.69 71 GLY B CA 1
ATOM 3135 C C . GLY B 1 71 ? 19.453 -10.914 -12.039 1 95.69 71 GLY B C 1
ATOM 3136 O O . GLY B 1 71 ? 19.656 -11.25 -10.867 1 95.69 71 GLY B O 1
ATOM 3137 N N . ILE B 1 72 ? 18.281 -10.992 -12.57 1 96.44 72 ILE B N 1
ATOM 3138 C CA . ILE B 1 72 ? 17.156 -11.617 -11.883 1 96.44 72 ILE B CA 1
ATOM 3139 C C . ILE B 1 72 ? 17.328 -13.133 -11.891 1 96.44 72 ILE B C 1
ATOM 3141 O O . ILE B 1 72 ? 17.672 -13.719 -12.922 1 96.44 72 ILE B O 1
ATOM 3145 N N . LYS B 1 73 ? 17.047 -13.805 -10.797 1 96.19 73 LYS B N 1
ATOM 3146 C CA . LYS B 1 73 ? 17.438 -15.203 -10.633 1 96.19 73 LYS B CA 1
ATOM 3147 C C . LYS B 1 73 ? 16.234 -16.125 -10.805 1 96.19 73 LYS B C 1
ATOM 3149 O O . LYS B 1 73 ? 16.391 -17.344 -10.883 1 96.19 73 LYS B O 1
ATOM 3154 N N . SER B 1 74 ? 15.039 -15.508 -10.891 1 97.38 74 SER B N 1
ATOM 3155 C CA . SER B 1 74 ? 13.859 -16.359 -10.898 1 97.38 74 SER B CA 1
ATOM 3156 C C . SER B 1 74 ? 12.719 -15.742 -11.695 1 97.38 74 SER B C 1
ATOM 3158 O O . SER B 1 74 ? 12.617 -14.516 -11.773 1 97.38 74 SER B O 1
ATOM 3160 N N . ILE B 1 75 ? 11.906 -16.594 -12.297 1 98.44 75 ILE B N 1
ATOM 3161 C CA . ILE B 1 75 ? 10.688 -16.203 -13.008 1 98.44 75 ILE B CA 1
ATOM 3162 C C . ILE B 1 75 ? 9.523 -17.094 -12.555 1 98.44 75 ILE B C 1
ATOM 3164 O O . ILE B 1 75 ? 9.734 -18.172 -12.016 1 98.44 75 ILE B O 1
ATOM 3168 N N . ILE B 1 76 ? 8.352 -16.562 -12.688 1 98.62 76 ILE B N 1
ATOM 3169 C CA . ILE B 1 76 ? 7.145 -17.359 -12.492 1 98.62 76 ILE B CA 1
ATOM 3170 C C . ILE B 1 76 ? 6.312 -17.359 -13.773 1 98.62 76 ILE B C 1
ATOM 3172 O O . ILE B 1 76 ? 6.164 -16.328 -14.422 1 98.62 76 ILE B O 1
ATOM 3176 N N . LEU B 1 77 ? 5.832 -18.5 -14.141 1 98.25 77 LEU B N 1
ATOM 3177 C CA . LEU B 1 77 ? 5.16 -18.672 -15.43 1 98.25 77 LEU B CA 1
ATOM 3178 C C . LEU B 1 77 ? 3.656 -18.844 -15.234 1 98.25 77 LEU B C 1
ATOM 3180 O O . LEU B 1 77 ? 3.225 -19.609 -14.367 1 98.25 77 LEU B O 1
ATOM 3184 N N . PHE B 1 78 ? 2.928 -18.109 -16 1 97.56 78 PHE B N 1
ATOM 3185 C CA . PHE B 1 78 ? 1.477 -18.219 -16.109 1 97.56 78 PHE B CA 1
ATOM 3186 C C . PHE B 1 78 ? 1.067 -18.641 -17.5 1 97.56 78 PHE B C 1
ATOM 3188 O O . PHE B 1 78 ? 1.542 -18.078 -18.5 1 97.56 78 PHE B O 1
ATOM 3195 N N . GLY B 1 79 ? 0.179 -19.609 -17.562 1 95.75 79 GLY B N 1
ATOM 3196 C CA . GLY B 1 79 ? -0.279 -20.078 -18.859 1 95.75 79 GLY B CA 1
ATOM 3197 C C . GLY B 1 79 ? -1.607 -19.469 -19.281 1 95.75 79 GLY B C 1
ATOM 3198 O O . GLY B 1 79 ? -2.494 -19.281 -18.438 1 95.75 79 GLY B O 1
ATOM 3199 N N . VAL B 1 80 ? -1.678 -19.188 -20.5 1 94.19 80 VAL B N 1
ATOM 3200 C CA . VAL B 1 80 ? -2.924 -18.766 -21.141 1 94.19 80 VAL B CA 1
ATOM 3201 C C . VAL B 1 80 ? -3.248 -19.688 -22.297 1 94.19 80 VAL B C 1
ATOM 3203 O O . VAL B 1 80 ? -2.896 -19.406 -23.453 1 94.19 80 VAL B O 1
ATOM 3206 N N . PRO B 1 81 ? -4.023 -20.719 -22.031 1 93.56 81 PRO B N 1
ATOM 3207 C CA . PRO B 1 81 ? -4.285 -21.719 -23.062 1 93.56 81 PRO B CA 1
ATOM 3208 C C . PRO B 1 81 ? -5.324 -21.266 -24.094 1 93.56 81 PRO B C 1
ATOM 3210 O O . PRO B 1 81 ? -6.105 -20.359 -23.812 1 93.56 81 PRO B O 1
ATOM 3213 N N . ASN B 1 82 ? -5.363 -21.938 -25.219 1 91.12 82 ASN B N 1
ATOM 3214 C CA . ASN B 1 82 ? -6.367 -21.672 -26.234 1 91.12 82 ASN B CA 1
ATOM 3215 C C . ASN B 1 82 ? -7.73 -22.234 -25.844 1 91.12 82 ASN B C 1
ATOM 3217 O O . ASN B 1 82 ? -8.766 -21.641 -26.172 1 91.12 82 ASN B O 1
ATOM 3221 N N . ASP B 1 83 ? -7.613 -23.391 -25.25 1 91.94 83 ASP B N 1
ATOM 3222 C CA . ASP B 1 83 ? -8.844 -24.094 -24.922 1 91.94 83 ASP B CA 1
ATOM 3223 C C . ASP B 1 83 ? -8.977 -24.328 -23.422 1 91.94 83 ASP B C 1
ATOM 3225 O O . ASP B 1 83 ? -7.992 -24.656 -22.75 1 91.94 83 ASP B O 1
ATOM 3229 N N . LYS B 1 84 ? -10.188 -24.125 -23 1 94.44 84 LYS B N 1
ATOM 3230 C CA . LYS B 1 84 ? -10.516 -24.344 -21.594 1 94.44 84 LYS B CA 1
ATOM 3231 C C . LYS B 1 84 ? -11.672 -25.328 -21.453 1 94.44 84 LYS B C 1
ATOM 3233 O O . LYS B 1 84 ? -12.492 -25.469 -22.359 1 94.44 84 LYS B O 1
ATOM 3238 N N . ASP B 1 85 ? -11.664 -26.078 -20.406 1 95.19 85 ASP B N 1
ATOM 3239 C CA . ASP B 1 85 ? -12.789 -26.953 -20.109 1 95.19 85 ASP B CA 1
ATOM 3240 C C . ASP B 1 85 ? -13.164 -26.875 -18.625 1 95.19 85 ASP B C 1
ATOM 3242 O O . ASP B 1 85 ? -12.602 -26.078 -17.875 1 95.19 85 ASP B O 1
ATOM 3246 N N . GLU B 1 86 ? -14.133 -27.625 -18.188 1 93.81 86 GLU B N 1
ATOM 3247 C CA . GLU B 1 86 ? -14.734 -27.469 -16.859 1 93.81 86 GLU B CA 1
ATOM 3248 C C . GLU B 1 86 ? -13.773 -27.938 -15.773 1 93.81 86 GLU B C 1
ATOM 3250 O O . GLU B 1 86 ? -13.867 -27.484 -14.625 1 93.81 86 GLU B O 1
ATOM 3255 N N . VAL B 1 87 ? -12.844 -28.797 -16.156 1 95.06 87 VAL B N 1
ATOM 3256 C CA . VAL B 1 87 ? -11.969 -29.344 -15.125 1 95.06 87 VAL B CA 1
ATOM 3257 C C . VAL B 1 87 ? -10.547 -28.828 -15.312 1 95.06 87 VAL B C 1
ATOM 3259 O O . VAL B 1 87 ? -9.625 -29.266 -14.617 1 95.06 87 VAL B O 1
ATOM 3262 N N . GLY B 1 88 ? -10.312 -27.938 -16.281 1 96.19 88 GLY B N 1
ATOM 3263 C CA . GLY B 1 88 ? -9 -27.359 -16.5 1 96.19 88 GLY B CA 1
ATOM 3264 C C . GLY B 1 88 ? -7.949 -28.375 -16.891 1 96.19 88 GLY B C 1
ATOM 3265 O O . GLY B 1 88 ? -6.832 -28.344 -16.375 1 96.19 88 GLY B O 1
ATOM 3266 N N . SER B 1 89 ? -8.258 -29.219 -17.844 1 95.88 89 SER B N 1
ATOM 3267 C CA . SER B 1 89 ? -7.414 -30.375 -18.172 1 95.88 89 SER B CA 1
ATOM 3268 C C . SER B 1 89 ? -6.062 -29.922 -18.703 1 95.88 89 SER B C 1
ATOM 3270 O O . SER B 1 89 ? -5.055 -30.609 -18.547 1 95.88 89 SER B O 1
ATOM 3272 N N . CYS B 1 90 ? -5.945 -28.781 -19.328 1 94.5 90 CYS B N 1
ATOM 3273 C CA . CYS B 1 90 ? -4.699 -28.266 -19.875 1 94.5 90 CYS B CA 1
ATOM 3274 C C . CYS B 1 90 ? -3.686 -28 -18.766 1 94.5 90 CYS B C 1
ATOM 3276 O O . CYS B 1 90 ? -2.479 -28.016 -19 1 94.5 90 CYS B O 1
ATOM 3278 N N . ALA B 1 91 ? -4.172 -27.75 -17.562 1 96.19 91 ALA B N 1
ATOM 3279 C CA . ALA B 1 91 ? -3.295 -27.422 -16.453 1 96.19 91 ALA B CA 1
ATOM 3280 C C . ALA B 1 91 ? -2.391 -28.594 -16.094 1 96.19 91 ALA B C 1
ATOM 3282 O O . ALA B 1 91 ? -1.257 -28.406 -15.648 1 96.19 91 ALA B O 1
ATOM 3283 N N . TYR B 1 92 ? -2.92 -29.812 -16.25 1 96.38 92 TYR B N 1
ATOM 3284 C CA . TYR B 1 92 ? -2.154 -30.969 -15.805 1 96.38 92 TYR B CA 1
ATOM 3285 C C . TYR B 1 92 ? -1.785 -31.859 -16.984 1 96.38 92 TYR B C 1
ATOM 3287 O O . TYR B 1 92 ? -1.412 -33.031 -16.797 1 96.38 92 TYR B O 1
ATOM 3295 N N . ASP B 1 93 ? -1.987 -31.359 -18.188 1 96.12 93 ASP B N 1
ATOM 3296 C CA . ASP B 1 93 ? -1.452 -32.031 -19.375 1 96.12 93 ASP B CA 1
ATOM 3297 C C . ASP B 1 93 ? 0.071 -31.922 -19.422 1 96.12 93 ASP B C 1
ATOM 3299 O O . ASP B 1 93 ? 0.638 -30.859 -19.219 1 96.12 93 ASP B O 1
ATOM 3303 N N . ASP B 1 94 ? 0.725 -33 -19.656 1 96.38 94 ASP B N 1
ATOM 3304 C CA . ASP B 1 94 ? 2.184 -33 -19.703 1 96.38 94 ASP B CA 1
ATOM 3305 C C . ASP B 1 94 ? 2.715 -32.125 -20.828 1 96.38 94 ASP B C 1
ATOM 3307 O O . ASP B 1 94 ? 3.883 -31.734 -20.812 1 96.38 94 ASP B O 1
ATOM 3311 N N . ASN B 1 95 ? 1.86 -31.844 -21.734 1 96 95 ASN B N 1
ATOM 3312 C CA . ASN B 1 95 ? 2.246 -30.984 -22.828 1 96 95 ASN B CA 1
ATOM 3313 C C . ASN B 1 95 ? 1.467 -29.672 -22.812 1 96 95 ASN B C 1
ATOM 3315 O O . ASN B 1 95 ? 1.22 -29.078 -23.875 1 96 95 ASN B O 1
ATOM 3319 N N . GLY B 1 96 ? 1.011 -29.297 -21.672 1 96.12 96 GLY B N 1
ATOM 3320 C CA . GLY B 1 96 ? 0.372 -28 -21.516 1 96.12 96 GLY B CA 1
ATOM 3321 C C . GLY B 1 96 ? 1.322 -26.844 -21.734 1 96.12 96 GLY B C 1
ATOM 3322 O O . GLY B 1 96 ? 2.539 -27.031 -21.812 1 96.12 96 GLY B O 1
ATOM 3323 N N . ILE B 1 97 ? 0.812 -25.734 -21.906 1 96.69 97 ILE B N 1
ATOM 3324 C CA . ILE B 1 97 ? 1.563 -24.547 -22.312 1 96.69 97 ILE B CA 1
ATOM 3325 C C . ILE B 1 97 ? 2.621 -24.219 -21.266 1 96.69 97 ILE B C 1
ATOM 3327 O O . ILE B 1 97 ? 3.754 -23.875 -21.609 1 96.69 97 ILE B O 1
ATOM 3331 N N . VAL B 1 98 ? 2.252 -24.312 -19.984 1 97.69 98 VAL B N 1
ATOM 3332 C CA . VAL B 1 98 ? 3.205 -24 -18.922 1 97.69 98 VAL B CA 1
ATOM 3333 C C . VAL B 1 98 ? 4.301 -25.062 -18.891 1 97.69 98 VAL B C 1
ATOM 3335 O O . VAL B 1 98 ? 5.48 -24.734 -18.703 1 97.69 98 VAL B O 1
ATOM 3338 N N . GLN B 1 99 ? 3.932 -26.375 -19.016 1 98.31 99 GLN B N 1
ATOM 3339 C CA . GLN B 1 99 ? 4.906 -27.453 -19.047 1 98.31 99 GLN B CA 1
ATOM 3340 C C . GLN B 1 99 ? 5.895 -27.281 -20.203 1 98.31 99 GLN B C 1
ATOM 3342 O O . GLN B 1 99 ? 7.105 -27.406 -20 1 98.31 99 GLN B O 1
ATOM 3347 N N . GLN B 1 100 ? 5.379 -26.938 -21.312 1 98.06 100 GLN B N 1
ATOM 3348 C CA . GLN B 1 100 ? 6.246 -26.688 -22.469 1 98.06 100 GLN B CA 1
ATOM 3349 C C . GLN B 1 100 ? 7.172 -25.5 -22.203 1 98.06 100 GLN B C 1
ATOM 3351 O O . GLN B 1 100 ? 8.359 -25.547 -22.531 1 98.06 100 GLN B O 1
ATOM 3356 N N . ALA B 1 101 ? 6.609 -24.453 -21.688 1 98.31 101 ALA B N 1
ATOM 3357 C CA . ALA B 1 101 ? 7.398 -23.266 -21.375 1 98.31 101 ALA B CA 1
ATOM 3358 C C . ALA B 1 101 ? 8.531 -23.594 -20.406 1 98.31 101 ALA B C 1
ATOM 3360 O O . ALA B 1 101 ? 9.656 -23.125 -20.578 1 98.31 101 ALA B O 1
ATOM 3361 N N . ILE B 1 102 ? 8.242 -24.375 -19.391 1 98.44 102 ILE B N 1
ATOM 3362 C CA . ILE B 1 102 ? 9.242 -24.766 -18.406 1 98.44 102 ILE B CA 1
ATOM 3363 C C . ILE B 1 102 ? 10.391 -25.5 -19.078 1 98.44 102 ILE B C 1
ATOM 3365 O O . ILE B 1 102 ? 11.562 -25.172 -18.875 1 98.44 102 ILE B O 1
ATOM 3369 N N . ARG B 1 103 ? 10.078 -26.438 -19.922 1 98.31 103 ARG B N 1
ATOM 3370 C CA . ARG B 1 103 ? 11.102 -27.234 -20.609 1 98.31 103 ARG B CA 1
ATOM 3371 C C . ARG B 1 103 ? 11.984 -26.344 -21.469 1 98.31 103 ARG B C 1
ATOM 3373 O O . ARG B 1 103 ? 13.211 -26.5 -21.484 1 98.31 103 ARG B O 1
ATOM 3380 N N . VAL B 1 104 ? 11.281 -25.469 -22.188 1 97.56 104 VAL B N 1
ATOM 3381 C CA . VAL B 1 104 ? 12 -24.562 -23.094 1 97.56 104 VAL B CA 1
ATOM 3382 C C . VAL B 1 104 ? 12.984 -23.719 -22.281 1 97.56 104 VAL B C 1
ATOM 3384 O O . VAL B 1 104 ? 14.156 -23.594 -22.656 1 97.56 104 VAL B O 1
ATOM 3387 N N . VAL B 1 105 ? 12.539 -23.125 -21.188 1 98.12 105 VAL B N 1
ATOM 3388 C CA . VAL B 1 105 ? 13.367 -22.234 -20.391 1 98.12 105 VAL B CA 1
ATOM 3389 C C . VAL B 1 105 ? 14.508 -23.016 -19.734 1 98.12 105 VAL B C 1
ATOM 3391 O O . VAL B 1 105 ? 15.664 -22.594 -19.797 1 98.12 105 VAL B O 1
ATOM 3394 N N . LYS B 1 106 ? 14.188 -24.203 -19.156 1 97.25 106 LYS B N 1
ATOM 3395 C CA . LYS B 1 106 ? 15.172 -24.984 -18.422 1 97.25 106 LYS B CA 1
ATOM 3396 C C . LYS B 1 106 ? 16.234 -25.547 -19.359 1 97.25 106 LYS B C 1
ATOM 3398 O O . LYS B 1 106 ? 17.375 -25.766 -18.938 1 97.25 106 LYS B O 1
ATOM 3403 N N . SER B 1 107 ? 15.891 -25.797 -20.594 1 97.56 107 SER B N 1
ATOM 3404 C CA . SER B 1 107 ? 16.859 -26.297 -21.562 1 97.56 107 SER B CA 1
ATOM 3405 C C . SER B 1 107 ? 17.938 -25.25 -21.859 1 97.56 107 SER B C 1
ATOM 3407 O O . SER B 1 107 ? 19.109 -25.594 -22.047 1 97.56 107 SER B O 1
ATOM 3409 N N . GLU B 1 108 ? 17.562 -24.047 -21.922 1 97.38 108 GLU B N 1
ATOM 3410 C CA . GLU B 1 108 ? 18.5 -23 -22.297 1 97.38 108 GLU B CA 1
ATOM 3411 C C . GLU B 1 108 ? 19.109 -22.328 -21.078 1 97.38 108 GLU B C 1
ATOM 3413 O O . GLU B 1 108 ? 20.234 -21.828 -21.125 1 97.38 108 GLU B O 1
ATOM 3418 N N . PHE B 1 109 ? 18.328 -22.172 -20.016 1 97 109 PHE B N 1
ATOM 3419 C CA . PHE B 1 109 ? 18.766 -21.516 -18.797 1 97 109 PHE B CA 1
ATOM 3420 C C . PHE B 1 109 ? 18.578 -22.422 -17.594 1 97 109 PHE B C 1
ATOM 3422 O O . PHE B 1 109 ? 17.781 -22.125 -16.703 1 97 109 PHE B O 1
ATOM 3429 N N . PRO B 1 110 ? 19.375 -23.469 -17.453 1 94.69 110 PRO B N 1
ATOM 3430 C CA . PRO B 1 110 ? 19.172 -24.484 -16.406 1 94.69 110 PRO B CA 1
ATOM 3431 C C . PRO B 1 110 ? 19.344 -23.922 -15 1 94.69 110 PRO B C 1
ATOM 3433 O O . PRO B 1 110 ? 18.766 -24.453 -14.047 1 94.69 110 PRO B O 1
ATOM 3436 N N . GLU B 1 111 ? 20.062 -22.781 -14.836 1 93.69 111 GLU B N 1
ATOM 3437 C CA . GLU B 1 111 ? 20.344 -22.234 -13.508 1 93.69 111 GLU B CA 1
ATOM 3438 C C . GLU B 1 111 ? 19.234 -21.281 -13.062 1 93.69 111 GLU B C 1
ATOM 3440 O O . GLU B 1 111 ? 19.125 -20.953 -11.883 1 93.69 111 GLU B O 1
ATOM 3445 N N . LEU B 1 112 ? 18.484 -20.781 -14.008 1 96.25 112 LEU B N 1
ATOM 3446 C CA . LEU B 1 112 ? 17.359 -19.906 -13.672 1 96.25 112 LEU B CA 1
ATOM 3447 C C . LEU B 1 112 ? 16.297 -20.672 -12.898 1 96.25 112 LEU B C 1
ATOM 3449 O O . LEU B 1 112 ? 15.906 -21.766 -13.281 1 96.25 112 LEU B O 1
ATOM 3453 N N . VAL B 1 113 ? 15.891 -20.109 -11.734 1 97.44 113 VAL B N 1
ATOM 3454 C CA . VAL B 1 113 ? 14.828 -20.734 -10.961 1 97.44 113 VAL B CA 1
ATOM 3455 C C . VAL B 1 113 ? 13.484 -20.5 -11.648 1 97.44 113 VAL B C 1
ATOM 3457 O O . VAL B 1 113 ? 13.07 -19.344 -11.828 1 97.44 113 VAL B O 1
ATOM 3460 N N . VAL B 1 114 ? 12.852 -21.562 -12.031 1 97.75 114 VAL B N 1
ATOM 3461 C CA . VAL B 1 114 ? 11.547 -21.469 -12.688 1 97.75 114 VAL B CA 1
ATOM 3462 C C . VAL B 1 114 ? 10.453 -21.906 -11.719 1 97.75 114 VAL B C 1
ATOM 3464 O O . VAL B 1 114 ? 10.43 -23.047 -11.266 1 97.75 114 VAL B O 1
ATOM 3467 N N . ILE B 1 115 ? 9.594 -20.938 -11.406 1 98.31 115 ILE B N 1
ATOM 3468 C CA . ILE B 1 115 ? 8.445 -21.188 -10.539 1 98.31 115 ILE B CA 1
ATOM 3469 C C . ILE B 1 115 ? 7.191 -21.406 -11.391 1 98.31 115 ILE B C 1
ATOM 3471 O O . ILE B 1 115 ? 6.945 -20.672 -12.344 1 98.31 115 ILE B O 1
ATOM 3475 N N . ALA B 1 116 ? 6.449 -22.422 -11.109 1 97.75 116 ALA B N 1
ATOM 3476 C CA . ALA B 1 116 ? 5.215 -22.688 -11.836 1 97.75 116 ALA B CA 1
ATOM 3477 C C . ALA B 1 116 ? 3.994 -22.281 -11.016 1 97.75 116 ALA B C 1
ATOM 3479 O O . ALA B 1 116 ? 3.773 -22.797 -9.914 1 97.75 116 ALA B O 1
ATOM 3480 N N . ASP B 1 117 ? 3.297 -21.375 -11.539 1 97.62 117 ASP B N 1
ATOM 3481 C CA . ASP B 1 117 ? 1.994 -21.125 -10.93 1 97.62 117 ASP B CA 1
ATOM 3482 C C . ASP B 1 117 ? 1.078 -22.344 -11.078 1 97.62 117 ASP B C 1
ATOM 3484 O O . ASP B 1 117 ? 0.875 -22.844 -12.188 1 97.62 117 ASP B O 1
ATOM 3488 N N . THR B 1 118 ? 0.541 -22.75 -10.016 1 97.56 118 THR B N 1
ATOM 3489 C CA . THR B 1 118 ? -0.254 -23.984 -9.992 1 97.56 118 THR B CA 1
ATOM 3490 C C . THR B 1 118 ? -1.682 -23.688 -9.539 1 97.56 118 THR B C 1
ATOM 3492 O O . THR B 1 118 ? -1.947 -23.594 -8.336 1 97.56 118 THR B O 1
ATOM 3495 N N . CYS B 1 119 ? -2.545 -23.578 -10.398 1 96.25 119 CYS B N 1
ATOM 3496 C CA . CYS B 1 119 ? -3.969 -23.359 -10.18 1 96.25 119 CYS B CA 1
ATOM 3497 C C . CYS B 1 119 ? -4.789 -23.844 -11.375 1 96.25 119 CYS B C 1
ATOM 3499 O O . CYS B 1 119 ? -4.234 -24.375 -12.336 1 96.25 119 CYS B O 1
ATOM 3501 N N . LEU B 1 120 ? -6.098 -23.75 -11.281 1 95.38 120 LEU B N 1
ATOM 3502 C CA . LEU B 1 120 ? -6.941 -24.25 -12.367 1 95.38 120 LEU B CA 1
ATOM 3503 C C . LEU B 1 120 ? -7.668 -23.094 -13.055 1 95.38 120 LEU B C 1
ATOM 3505 O O . LEU B 1 120 ? -8.203 -23.266 -14.156 1 95.38 120 LEU B O 1
ATOM 3509 N N . CYS B 1 121 ? -7.66 -21.969 -12.484 1 93 121 CYS B N 1
ATOM 3510 C CA . CYS B 1 121 ? -8.57 -20.906 -12.906 1 93 121 CYS B CA 1
ATOM 3511 C C . CYS B 1 121 ? -8.227 -20.422 -14.312 1 93 121 CYS B C 1
ATOM 3513 O O . CYS B 1 121 ? -9.109 -19.969 -15.055 1 93 121 CYS B O 1
ATOM 3515 N N . GLN B 1 122 ? -7 -20.406 -14.703 1 93 122 GLN B N 1
ATOM 3516 C CA . GLN B 1 122 ? -6.594 -20 -16.047 1 93 122 GLN B CA 1
ATOM 3517 C C . GLN B 1 122 ? -7.047 -21.031 -17.078 1 93 122 GLN B C 1
ATOM 3519 O O . GLN B 1 122 ? -7.094 -20.719 -18.281 1 93 122 GLN B O 1
ATOM 3524 N N . TYR B 1 123 ? -7.457 -22.203 -16.625 1 94.56 123 TYR B N 1
ATOM 3525 C CA . TYR B 1 123 ? -7.629 -23.328 -17.516 1 94.56 123 TYR B CA 1
ATOM 3526 C C . TYR B 1 123 ? -9.07 -23.812 -17.516 1 94.56 123 TYR B C 1
ATOM 3528 O O . TYR B 1 123 ? -9.484 -24.578 -18.406 1 94.56 123 TYR B O 1
ATOM 3536 N N . THR B 1 124 ? -9.766 -23.406 -16.516 1 94 124 THR B N 1
ATOM 3537 C CA . THR B 1 124 ? -11.164 -23.812 -16.469 1 94 124 THR B CA 1
ATOM 3538 C C . THR B 1 124 ? -12.039 -22.875 -17.297 1 94 124 THR B C 1
ATOM 3540 O O . THR B 1 124 ? -11.742 -21.672 -17.406 1 94 124 THR B O 1
ATOM 3543 N N . SER B 1 125 ? -13.141 -23.375 -17.797 1 93.56 125 SER B N 1
ATOM 3544 C CA . SER B 1 125 ? -14.062 -22.578 -18.609 1 93.56 125 SER B CA 1
ATOM 3545 C C . SER B 1 125 ? -14.82 -21.578 -17.75 1 93.56 125 SER B C 1
ATOM 3547 O O . SER B 1 125 ? -15.219 -20.516 -18.219 1 93.56 125 SER B O 1
ATOM 3549 N N . HIS B 1 126 ? -14.922 -21.891 -16.516 1 92.25 126 HIS B N 1
ATOM 3550 C CA . HIS B 1 126 ? -15.719 -21.047 -15.641 1 92.25 126 HIS B CA 1
ATOM 3551 C C . HIS B 1 126 ? -14.836 -20.062 -14.883 1 92.25 126 HIS B C 1
ATOM 3553 O O . HIS B 1 126 ? -15.336 -19.141 -14.227 1 92.25 126 HIS B O 1
ATOM 3559 N N . GLY B 1 127 ? -13.57 -20.281 -14.852 1 92.12 127 GLY B N 1
ATOM 3560 C CA . GLY B 1 127 ? -12.648 -19.297 -14.328 1 92.12 127 GLY B CA 1
ATOM 3561 C C . GLY B 1 127 ? -12.391 -19.453 -12.836 1 92.12 127 GLY B C 1
ATOM 3562 O O . GLY B 1 127 ? -11.656 -18.656 -12.242 1 92.12 127 GLY B O 1
ATOM 3563 N N . HIS B 1 128 ? -12.992 -20.391 -12.164 1 92.38 128 HIS B N 1
ATOM 3564 C CA . HIS B 1 128 ? -12.742 -20.656 -10.75 1 92.38 128 HIS B CA 1
ATOM 3565 C C . HIS B 1 128 ? -11.531 -21.562 -10.562 1 92.38 128 HIS B C 1
ATOM 3567 O O . HIS B 1 128 ? -11.094 -22.234 -11.508 1 92.38 128 HIS B O 1
ATOM 3573 N N . CYS B 1 129 ? -11.016 -21.672 -9.359 1 92.88 129 CYS B N 1
ATOM 3574 C CA . CYS B 1 129 ? -9.734 -22.297 -9.07 1 92.88 129 CYS B CA 1
ATOM 3575 C C . CYS B 1 129 ? -9.891 -23.797 -8.844 1 92.88 129 CYS B C 1
ATOM 3577 O O . CYS B 1 129 ? -8.961 -24.453 -8.391 1 92.88 129 CYS B O 1
ATOM 3579 N N . GLY 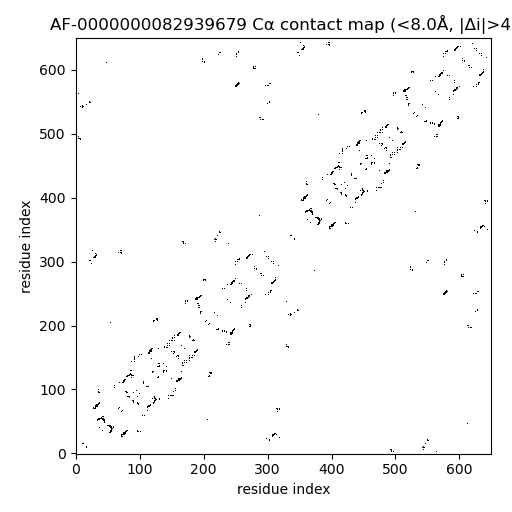B 1 130 ? -11.125 -24.328 -9.078 1 93.06 130 GLY B N 1
ATOM 3580 C CA . GLY B 1 130 ? -11.352 -25.734 -8.797 1 93.06 130 GLY B CA 1
ATOM 3581 C C . GLY B 1 130 ? -12.555 -26.297 -9.531 1 93.06 130 GLY B C 1
ATOM 3582 O O . GLY B 1 130 ? -13.047 -25.703 -10.484 1 93.06 130 GLY B O 1
ATOM 3583 N N . VAL B 1 131 ? -12.859 -27.516 -9.109 1 94.06 131 VAL B N 1
ATOM 3584 C CA . VAL B 1 131 ? -14.023 -28.219 -9.656 1 94.06 131 VAL B CA 1
ATOM 3585 C C . VAL B 1 131 ? -15.305 -27.578 -9.125 1 94.06 131 VAL B C 1
ATOM 3587 O O . VAL B 1 131 ? -15.453 -27.375 -7.918 1 94.06 131 VAL B O 1
ATOM 3590 N N . VAL B 1 132 ? -16.156 -27.25 -10.094 1 94.12 132 VAL B N 1
ATOM 3591 C CA . VAL B 1 132 ? -17.391 -26.594 -9.695 1 94.12 132 VAL B CA 1
ATOM 3592 C C . VAL B 1 132 ? -18.562 -27.562 -9.812 1 94.12 132 VAL B C 1
ATOM 3594 O O . VAL B 1 132 ? -18.734 -28.234 -10.844 1 94.12 132 VAL B O 1
ATOM 3597 N N . GLU B 1 133 ? -19.297 -27.703 -8.758 1 92.5 133 GLU B N 1
ATOM 3598 C CA . GLU B 1 133 ? -20.562 -28.422 -8.719 1 92.5 133 GLU B CA 1
ATOM 3599 C C . GLU B 1 133 ? -21.656 -27.578 -8.102 1 92.5 133 GLU B C 1
ATOM 3601 O O . GLU B 1 133 ? -21.547 -27.141 -6.957 1 92.5 133 GLU B O 1
ATOM 3606 N N . ASN B 1 134 ? -22.781 -27.344 -8.859 1 89.38 134 ASN B N 1
ATOM 3607 C CA . ASN B 1 134 ? -23.922 -26.562 -8.391 1 89.38 134 ASN B CA 1
ATOM 3608 C C . ASN B 1 134 ? -23.5 -25.188 -7.895 1 89.38 134 ASN B C 1
ATOM 3610 O O . ASN B 1 134 ? -23.906 -24.75 -6.816 1 89.38 134 ASN B O 1
ATOM 3614 N N . GLY B 1 135 ? -22.531 -24.672 -8.586 1 87.06 135 GLY B N 1
ATOM 3615 C CA . GLY B 1 135 ? -22.125 -23.297 -8.281 1 87.06 135 GLY B CA 1
ATOM 3616 C C . GLY B 1 135 ? -21.141 -23.219 -7.133 1 87.06 135 GLY B C 1
ATOM 3617 O O . GLY B 1 135 ? -20.797 -22.109 -6.691 1 87.06 135 GLY B O 1
ATOM 3618 N N . TYR B 1 136 ? -20.75 -24.328 -6.688 1 89.38 136 TYR B N 1
ATOM 3619 C CA . TYR B 1 136 ? -19.828 -24.375 -5.559 1 89.38 136 TYR B CA 1
ATOM 3620 C C . TYR B 1 136 ? -18.516 -25.031 -5.953 1 89.38 136 TYR B C 1
ATOM 3622 O O . TYR B 1 136 ? -18.5 -26.031 -6.676 1 89.38 136 TYR B O 1
ATOM 3630 N N . VAL B 1 137 ? -17.391 -24.422 -5.508 1 92.44 137 VAL B N 1
ATOM 3631 C CA . VAL B 1 137 ? -16.078 -25.016 -5.77 1 92.44 137 VAL B CA 1
ATOM 3632 C C . VAL B 1 137 ? -15.797 -26.125 -4.766 1 92.44 137 VAL B C 1
ATOM 3634 O O . VAL B 1 137 ? -15.594 -25.859 -3.578 1 92.44 137 VAL B O 1
ATOM 3637 N N . GLN B 1 138 ? -15.734 -27.281 -5.285 1 92.88 138 GLN B N 1
ATOM 3638 C CA . GLN B 1 138 ? -15.539 -28.469 -4.441 1 92.88 138 GLN B CA 1
ATOM 3639 C C . GLN B 1 138 ? -14.086 -28.578 -3.988 1 92.88 138 GLN B C 1
ATOM 3641 O O . GLN B 1 138 ? -13.18 -28.703 -4.812 1 92.88 138 GLN B O 1
ATOM 3646 N N . ASN B 1 139 ? -13.914 -28.562 -2.676 1 93.88 139 ASN B N 1
ATOM 3647 C CA . ASN B 1 139 ? -12.57 -28.516 -2.113 1 93.88 139 ASN B CA 1
ATOM 3648 C C . ASN B 1 139 ? -11.773 -29.766 -2.459 1 93.88 139 ASN B C 1
ATOM 3650 O O . ASN B 1 139 ? -10.727 -29.688 -3.113 1 93.88 139 ASN B O 1
ATOM 3654 N N . ASP B 1 140 ? -12.312 -30.969 -2.092 1 93.31 140 ASP B N 1
ATOM 3655 C CA . ASP B 1 140 ? -11.531 -32.188 -2.148 1 93.31 140 ASP B CA 1
ATOM 3656 C C . ASP B 1 140 ? -11.32 -32.656 -3.594 1 93.31 140 ASP B C 1
ATOM 3658 O O . ASP B 1 140 ? -10.242 -33.125 -3.949 1 93.31 140 ASP B O 1
ATOM 3662 N N . ASP B 1 141 ? -12.336 -32.5 -4.402 1 94.12 141 ASP B N 1
ATOM 3663 C CA . ASP B 1 141 ? -12.203 -32.844 -5.816 1 94.12 141 ASP B CA 1
ATOM 3664 C C . ASP B 1 141 ? -11.156 -31.953 -6.488 1 94.12 141 ASP B C 1
ATOM 3666 O O . ASP B 1 141 ? -10.453 -32.406 -7.398 1 94.12 141 ASP B O 1
ATOM 3670 N N . SER B 1 142 ? -11.117 -30.75 -6.074 1 95.62 142 SER B N 1
ATOM 3671 C CA . SER B 1 142 ? -10.148 -29.812 -6.633 1 95.62 142 SER B CA 1
ATOM 3672 C C . SER B 1 142 ? -8.727 -30.203 -6.25 1 95.62 142 SER B C 1
ATOM 3674 O O . SER B 1 142 ? -7.793 -30.031 -7.043 1 95.62 142 SER B O 1
ATOM 3676 N N . LEU B 1 143 ? -8.57 -30.734 -5.016 1 97 143 LEU B N 1
ATOM 3677 C CA . LEU B 1 143 ? -7.246 -31.094 -4.535 1 97 143 LEU B CA 1
ATOM 3678 C C . LEU B 1 143 ? -6.602 -32.125 -5.461 1 97 143 LEU B C 1
ATOM 3680 O O . LEU B 1 143 ? -5.395 -32.062 -5.719 1 97 143 LEU B O 1
ATOM 3684 N N . ALA B 1 144 ? -7.371 -33.031 -5.934 1 96.62 144 ALA B N 1
ATOM 3685 C CA . ALA B 1 144 ? -6.855 -34.094 -6.809 1 96.62 144 ALA B CA 1
ATOM 3686 C C . ALA B 1 144 ? -6.277 -33.5 -8.094 1 96.62 144 ALA B C 1
ATOM 3688 O O . ALA B 1 144 ? -5.184 -33.875 -8.523 1 96.62 144 ALA B O 1
ATOM 3689 N N . LEU B 1 145 ? -6.988 -32.594 -8.664 1 97.44 145 LEU B N 1
ATOM 3690 C CA . LEU B 1 145 ? -6.574 -32 -9.93 1 97.44 145 LEU B CA 1
ATOM 3691 C C . LEU B 1 145 ? -5.406 -31.047 -9.727 1 97.44 145 LEU B C 1
ATOM 3693 O O . LEU B 1 145 ? -4.508 -30.969 -10.57 1 97.44 145 LEU B O 1
ATOM 3697 N N . LEU B 1 146 ? -5.445 -30.312 -8.664 1 97.81 146 LEU B N 1
ATOM 3698 C CA . LEU B 1 146 ? -4.328 -29.438 -8.328 1 97.81 146 LEU B CA 1
ATOM 3699 C C . LEU B 1 146 ? -3.045 -30.234 -8.141 1 97.81 146 LEU B C 1
ATOM 3701 O O . LEU B 1 146 ? -1.975 -29.812 -8.586 1 97.81 146 LEU B O 1
ATOM 3705 N N . THR B 1 147 ? -3.189 -31.359 -7.473 1 97.94 147 THR B N 1
ATOM 3706 C CA . THR B 1 147 ? -2.047 -32.25 -7.254 1 97.94 147 THR B CA 1
ATOM 3707 C C . THR B 1 147 ? -1.496 -32.75 -8.578 1 97.94 147 THR B C 1
ATOM 3709 O O . THR B 1 147 ? -0.284 -32.75 -8.805 1 97.94 147 THR B O 1
ATOM 3712 N N . LYS B 1 148 ? -2.393 -33.188 -9.477 1 98.38 148 LYS B N 1
ATOM 3713 C CA . LYS B 1 148 ? -1.969 -33.625 -10.797 1 98.38 148 LYS B CA 1
ATOM 3714 C C . LYS B 1 148 ? -1.22 -32.531 -11.539 1 98.38 148 LYS B C 1
ATOM 3716 O O . LYS B 1 148 ? -0.228 -32.781 -12.219 1 98.38 148 LYS B O 1
ATOM 3721 N N . THR B 1 149 ? -1.734 -31.359 -11.445 1 98.44 149 THR B N 1
ATOM 3722 C CA . THR B 1 149 ? -1.113 -30.203 -12.094 1 98.44 149 THR B CA 1
ATOM 3723 C C . THR B 1 149 ? 0.3 -29.984 -11.562 1 98.44 149 THR B C 1
ATOM 3725 O O . THR B 1 149 ? 1.244 -29.828 -12.344 1 98.44 149 THR B O 1
ATOM 3728 N N . ALA B 1 150 ? 0.446 -29.969 -10.258 1 98.38 150 ALA B N 1
ATOM 3729 C CA . ALA B 1 150 ? 1.743 -29.75 -9.617 1 98.38 150 ALA B CA 1
ATOM 3730 C C . ALA B 1 150 ? 2.752 -30.812 -10.07 1 98.38 150 ALA B C 1
ATOM 3732 O O . ALA B 1 150 ? 3.891 -30.484 -10.414 1 98.38 150 ALA B O 1
ATOM 3733 N N . VAL B 1 151 ? 2.32 -32.031 -10.078 1 98.5 151 VAL B N 1
ATOM 3734 C CA . VAL B 1 151 ? 3.201 -33.156 -10.43 1 98.5 151 VAL B CA 1
ATOM 3735 C C . VAL B 1 151 ? 3.619 -33.031 -11.898 1 98.5 151 VAL B C 1
ATOM 3737 O O . VAL B 1 151 ? 4.785 -33.219 -12.234 1 98.5 151 VAL B O 1
ATOM 3740 N N . SER B 1 152 ? 2.695 -32.688 -12.758 1 98.62 152 SER B N 1
ATOM 3741 C CA . SER B 1 152 ? 2.99 -32.5 -14.172 1 98.62 152 SER B CA 1
ATOM 3742 C C . SER B 1 152 ? 4.004 -31.391 -14.383 1 98.62 152 SER B C 1
ATOM 3744 O O . SER B 1 152 ? 4.918 -31.516 -15.195 1 98.62 152 SER B O 1
ATOM 3746 N N . GLN B 1 153 ? 3.824 -30.297 -13.664 1 98.5 153 GLN B N 1
ATOM 3747 C CA . GLN B 1 153 ? 4.73 -29.156 -13.766 1 98.5 153 GLN B CA 1
ATOM 3748 C C . GLN B 1 153 ? 6.121 -29.516 -13.242 1 98.5 153 GLN B C 1
ATOM 3750 O O . GLN B 1 153 ? 7.129 -29.125 -13.836 1 98.5 153 GLN B O 1
ATOM 3755 N N . ALA B 1 154 ? 6.16 -30.219 -12.148 1 97.25 154 ALA B N 1
ATOM 3756 C CA . ALA B 1 154 ? 7.438 -30.688 -11.617 1 97.25 154 ALA B CA 1
ATOM 3757 C C . ALA B 1 154 ? 8.141 -31.609 -12.617 1 97.25 154 ALA B C 1
ATOM 3759 O O . ALA B 1 154 ? 9.352 -31.484 -12.828 1 97.25 154 ALA B O 1
ATOM 3760 N N . ARG B 1 155 ? 7.371 -32.5 -13.234 1 98.31 155 ARG B N 1
ATOM 3761 C CA . ARG B 1 155 ? 7.918 -33.406 -14.242 1 98.31 155 ARG B CA 1
ATOM 3762 C C . ARG B 1 155 ? 8.516 -32.625 -15.406 1 98.31 155 ARG B C 1
ATOM 3764 O O . ARG B 1 155 ? 9.516 -33.031 -16 1 98.31 155 ARG B O 1
ATOM 3771 N N . ALA B 1 156 ? 7.914 -31.5 -15.711 1 98.12 156 ALA B N 1
ATOM 3772 C CA . ALA B 1 156 ? 8.383 -30.656 -16.797 1 98.12 156 ALA B CA 1
ATOM 3773 C C . ALA B 1 156 ? 9.695 -29.953 -16.438 1 98.12 156 ALA B C 1
ATOM 3775 O O . ALA B 1 156 ? 10.398 -29.453 -17.312 1 98.12 156 ALA B O 1
ATOM 3776 N N . GLY B 1 157 ? 9.977 -29.812 -15.117 1 96.81 157 GLY B N 1
ATOM 3777 C CA . GLY B 1 157 ? 11.266 -29.266 -14.719 1 96.81 157 GLY B CA 1
ATOM 3778 C C . GLY B 1 157 ? 11.133 -28.047 -13.82 1 96.81 157 GLY B C 1
ATOM 3779 O O . GLY B 1 157 ? 12.125 -27.375 -13.523 1 96.81 157 GLY B O 1
ATOM 3780 N N . ALA B 1 158 ? 9.945 -27.766 -13.359 1 97.69 158 ALA B N 1
ATOM 3781 C CA . ALA B 1 158 ? 9.773 -26.625 -12.453 1 97.69 158 ALA B CA 1
ATOM 3782 C C . ALA B 1 158 ? 10.633 -26.797 -11.203 1 97.69 158 ALA B C 1
ATOM 3784 O O . ALA B 1 158 ? 10.695 -27.891 -10.625 1 97.69 158 ALA B O 1
ATOM 3785 N N . ASP B 1 159 ? 11.32 -25.703 -10.766 1 9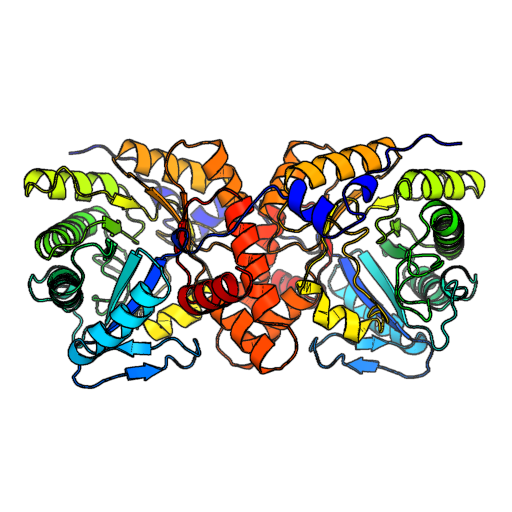5.94 159 ASP B N 1
ATOM 3786 C CA . ASP B 1 159 ? 12.133 -25.75 -9.562 1 95.94 159 ASP B CA 1
ATOM 3787 C C . ASP B 1 159 ? 11.273 -25.578 -8.312 1 95.94 159 ASP B C 1
ATOM 3789 O O . ASP B 1 159 ? 11.617 -26.094 -7.242 1 95.94 159 ASP B O 1
ATOM 3793 N N . ILE B 1 160 ? 10.227 -24.797 -8.422 1 97.44 160 ILE B N 1
ATOM 3794 C CA . ILE B 1 160 ? 9.312 -24.5 -7.32 1 97.44 160 ILE B CA 1
ATOM 3795 C C . ILE B 1 160 ? 7.867 -24.609 -7.816 1 97.44 160 ILE B C 1
ATOM 3797 O O . ILE B 1 160 ? 7.551 -24.141 -8.914 1 97.44 160 ILE B O 1
ATOM 3801 N N . ILE B 1 161 ? 7.043 -25.266 -7.066 1 98.06 161 ILE B N 1
ATOM 3802 C CA . ILE B 1 161 ? 5.605 -25.281 -7.305 1 98.06 161 ILE B CA 1
ATOM 3803 C C . ILE B 1 161 ? 4.922 -24.219 -6.445 1 98.06 161 ILE B C 1
ATOM 3805 O O . ILE B 1 161 ? 5.105 -24.188 -5.227 1 98.06 161 ILE B O 1
ATOM 3809 N N . ALA B 1 162 ? 4.168 -23.344 -7.109 1 98.38 162 ALA B N 1
ATOM 3810 C CA . ALA B 1 162 ? 3.514 -22.266 -6.383 1 98.38 162 ALA B CA 1
ATOM 3811 C C . ALA B 1 162 ? 1.998 -22.344 -6.535 1 98.38 162 ALA B C 1
ATOM 3813 O O . ALA B 1 162 ? 1.42 -21.688 -7.406 1 98.38 162 ALA B O 1
ATOM 3814 N N . PRO B 1 163 ? 1.361 -23.094 -5.684 1 98.19 163 PRO B N 1
ATOM 3815 C CA . PRO B 1 163 ? -0.096 -23.219 -5.773 1 98.19 163 PRO B CA 1
ATOM 3816 C C . PRO B 1 163 ? -0.823 -21.938 -5.336 1 98.19 163 PRO B C 1
ATOM 3818 O O . PRO B 1 163 ? -0.767 -21.562 -4.164 1 98.19 163 PRO B O 1
ATOM 3821 N N . SER B 1 164 ? -1.521 -21.391 -6.242 1 97 164 SER B N 1
ATOM 3822 C CA . SER B 1 164 ? -2.119 -20.094 -5.992 1 97 164 SER B CA 1
ATOM 3823 C C . SER B 1 164 ? -3.615 -20.203 -5.723 1 97 164 SER B C 1
ATOM 3825 O O . SER B 1 164 ? -4.332 -19.203 -5.73 1 97 164 SER B O 1
ATOM 3827 N N . ASN B 1 165 ? -4.102 -21.406 -5.48 1 93.44 165 ASN B N 1
ATOM 3828 C CA . ASN B 1 165 ? -5.484 -21.594 -5.055 1 93.44 165 ASN B CA 1
ATOM 3829 C C . ASN B 1 165 ? -5.641 -21.375 -3.553 1 93.44 165 ASN B C 1
ATOM 3831 O O . ASN B 1 165 ? -4.664 -21.109 -2.854 1 93.44 165 ASN B O 1
ATOM 3835 N N . MET B 1 166 ? -6.922 -21.484 -3.076 1 94.38 166 MET B N 1
ATOM 3836 C CA . MET B 1 166 ? -7.172 -21.359 -1.644 1 94.38 166 MET B CA 1
ATOM 3837 C C . MET B 1 166 ? -8.086 -22.484 -1.149 1 94.38 166 MET B C 1
ATOM 3839 O O . MET B 1 166 ? -9.008 -22.234 -0.376 1 94.38 166 MET B O 1
ATOM 3843 N N . MET B 1 167 ? -7.883 -23.641 -1.711 1 93.88 167 MET B N 1
ATOM 3844 C CA . MET B 1 167 ? -8.57 -24.812 -1.17 1 93.88 167 MET B CA 1
ATOM 3845 C C . MET B 1 167 ? -7.945 -25.25 0.15 1 93.88 167 MET B C 1
ATOM 3847 O O . MET B 1 167 ? -6.73 -25.125 0.335 1 93.88 167 MET B O 1
ATOM 3851 N N . ASP B 1 168 ? -8.797 -25.734 0.989 1 93.88 168 ASP B N 1
ATOM 3852 C CA . ASP B 1 168 ? -8.266 -26.297 2.232 1 93.88 168 ASP B CA 1
ATOM 3853 C C . ASP B 1 168 ? -7.457 -27.562 1.969 1 93.88 168 ASP B C 1
ATOM 3855 O O . ASP B 1 168 ? -7.918 -28.453 1.266 1 93.88 168 ASP B O 1
ATOM 3859 N N . GLY B 1 169 ? -6.23 -27.562 2.488 1 95.06 169 GLY B N 1
ATOM 3860 C CA . GLY B 1 169 ? -5.43 -28.781 2.42 1 95.06 169 GLY B CA 1
ATOM 3861 C C . GLY B 1 169 ? -4.633 -28.891 1.133 1 95.06 169 GLY B C 1
ATOM 3862 O O . GLY B 1 169 ? -4.051 -29.953 0.852 1 95.06 169 GLY B O 1
ATOM 3863 N N . PHE B 1 170 ? -4.613 -27.844 0.355 1 96.69 170 PHE B N 1
ATOM 3864 C CA . PHE B 1 170 ? -3.988 -27.969 -0.956 1 96.69 170 PHE B CA 1
ATOM 3865 C C . PHE B 1 170 ? -2.496 -28.234 -0.819 1 96.69 170 PHE B C 1
ATOM 3867 O O . PHE B 1 170 ? -1.92 -28.984 -1.614 1 96.69 170 PHE B O 1
ATOM 3874 N N . VAL B 1 171 ? -1.852 -27.688 0.254 1 96.81 171 VAL B N 1
ATOM 3875 C CA . VAL B 1 171 ? -0.421 -27.922 0.427 1 96.81 171 VAL B CA 1
ATOM 3876 C C . VAL B 1 171 ? -0.173 -29.391 0.775 1 96.81 171 VAL B C 1
ATOM 3878 O O . VAL B 1 171 ? 0.714 -30.031 0.204 1 96.81 171 VAL B O 1
ATOM 3881 N N . ALA B 1 172 ? -0.949 -29.875 1.684 1 96.25 172 ALA B N 1
ATOM 3882 C CA . ALA B 1 172 ? -0.806 -31.266 2.08 1 96.25 172 ALA B CA 1
ATOM 3883 C C . ALA B 1 172 ? -1 -32.188 0.885 1 96.25 172 ALA B C 1
ATOM 3885 O O . ALA B 1 172 ? -0.227 -33.156 0.691 1 96.25 172 ALA B O 1
ATOM 3886 N N . ALA B 1 173 ? -2.014 -31.984 0.13 1 96.88 173 ALA B N 1
ATOM 3887 C CA . ALA B 1 173 ? -2.33 -32.812 -1.025 1 96.88 173 ALA B CA 1
ATOM 3888 C C . ALA B 1 173 ? -1.208 -32.781 -2.059 1 96.88 173 ALA B C 1
ATOM 3890 O O . ALA B 1 173 ? -0.771 -33.812 -2.555 1 96.88 173 ALA B O 1
ATOM 3891 N N . ILE B 1 174 ? -0.782 -31.609 -2.379 1 97.31 174 ILE B N 1
ATOM 3892 C CA . ILE B 1 174 ? 0.25 -31.422 -3.393 1 97.31 174 ILE B CA 1
ATOM 3893 C C . ILE B 1 174 ? 1.568 -32 -2.902 1 97.31 174 ILE B C 1
ATOM 3895 O O . ILE B 1 174 ? 2.273 -32.688 -3.66 1 97.31 174 ILE B O 1
ATOM 3899 N N . ARG B 1 175 ? 1.947 -31.734 -1.592 1 96 175 ARG B N 1
ATOM 3900 C CA . ARG B 1 175 ? 3.164 -32.312 -1.038 1 96 175 ARG B CA 1
ATOM 3901 C C . ARG B 1 175 ? 3.146 -33.844 -1.158 1 96 175 ARG B C 1
ATOM 3903 O O . ARG B 1 175 ? 4.121 -34.438 -1.613 1 96 175 ARG B O 1
ATOM 3910 N N . HIS B 1 176 ? 2.025 -34.438 -0.767 1 96.81 176 HIS B N 1
ATOM 3911 C CA . HIS B 1 176 ? 1.891 -35.875 -0.861 1 96.81 176 HIS B CA 1
ATOM 3912 C C . HIS B 1 176 ? 2.039 -36.344 -2.303 1 96.81 176 HIS B C 1
ATOM 3914 O O . HIS B 1 176 ? 2.748 -37.312 -2.572 1 96.81 176 HIS B O 1
ATOM 3920 N N . GLY B 1 177 ? 1.369 -35.719 -3.184 1 97.56 177 GLY B N 1
ATOM 3921 C CA . GLY B 1 177 ? 1.452 -36.062 -4.59 1 97.56 177 GLY B CA 1
ATOM 3922 C C . GLY B 1 177 ? 2.857 -35.969 -5.152 1 97.56 177 GLY B C 1
ATOM 3923 O O . GLY B 1 177 ? 3.314 -36.844 -5.875 1 97.56 177 GLY B O 1
ATOM 3924 N N . LEU B 1 178 ? 3.539 -34.844 -4.871 1 95.88 178 LEU B N 1
ATOM 3925 C CA . LEU B 1 178 ? 4.914 -34.656 -5.316 1 95.88 178 LEU B CA 1
ATOM 3926 C C . LEU B 1 178 ? 5.828 -35.75 -4.77 1 95.88 178 LEU B C 1
ATOM 3928 O O . LEU B 1 178 ? 6.633 -36.312 -5.508 1 95.88 178 LEU B O 1
ATOM 3932 N N . ASP B 1 179 ? 5.668 -36.062 -3.477 1 94.62 179 ASP B N 1
ATOM 3933 C CA . ASP B 1 179 ? 6.496 -37.094 -2.85 1 94.62 179 ASP B CA 1
ATOM 3934 C C . ASP B 1 179 ? 6.285 -38.438 -3.514 1 94.62 179 ASP B C 1
ATOM 3936 O O . ASP B 1 179 ? 7.25 -39.156 -3.822 1 94.62 179 ASP B O 1
ATOM 3940 N N . GLU B 1 180 ? 5.07 -38.812 -3.744 1 97.69 180 GLU B N 1
ATOM 3941 C CA . GLU B 1 180 ? 4.738 -40.062 -4.367 1 97.69 180 GLU B CA 1
ATOM 3942 C C . GLU B 1 180 ? 5.312 -40.156 -5.777 1 97.69 180 GLU B C 1
ATOM 3944 O O . GLU B 1 180 ? 5.715 -41.25 -6.223 1 97.69 180 GLU B O 1
ATOM 3949 N N . ALA B 1 181 ? 5.359 -39.094 -6.441 1 97.5 181 ALA B N 1
ATOM 3950 C CA . ALA B 1 181 ? 5.848 -39.062 -7.82 1 97.5 181 ALA B CA 1
ATOM 3951 C C . ALA B 1 181 ? 7.367 -38.969 -7.859 1 97.5 181 ALA B C 1
ATOM 3953 O O . ALA B 1 181 ? 7.965 -38.906 -8.938 1 97.5 181 ALA B O 1
ATOM 3954 N N . GLY B 1 182 ? 8.062 -38.844 -6.691 1 95.69 182 GLY B N 1
ATOM 3955 C CA . GLY B 1 182 ? 9.516 -38.812 -6.621 1 95.69 182 GLY B CA 1
ATOM 3956 C C . GLY B 1 182 ? 10.094 -37.406 -6.582 1 95.69 182 GLY B C 1
ATOM 3957 O O . GLY B 1 182 ? 11.312 -37.25 -6.695 1 95.69 182 GLY B O 1
ATOM 3958 N N . PHE B 1 183 ? 9.344 -36.406 -6.41 1 95.69 183 PHE B N 1
ATOM 3959 C CA . PHE B 1 183 ? 9.789 -35 -6.363 1 95.69 183 PHE B CA 1
ATOM 3960 C C . PHE B 1 183 ? 9.859 -34.5 -4.922 1 95.69 183 PHE B C 1
ATOM 3962 O O . PHE B 1 183 ? 9.344 -33.438 -4.605 1 95.69 183 PHE B O 1
ATOM 3969 N N . VAL B 1 184 ? 10.531 -35.188 -4.047 1 91.88 184 VAL B N 1
ATOM 3970 C CA . VAL B 1 184 ? 10.57 -34.969 -2.605 1 91.88 184 VAL B CA 1
ATOM 3971 C C . VAL B 1 184 ? 11.32 -33.688 -2.299 1 91.88 184 VAL B C 1
ATOM 3973 O O . VAL B 1 184 ? 11.055 -33.031 -1.285 1 91.88 184 VAL B O 1
ATOM 3976 N N . ASP B 1 185 ? 12.117 -33.281 -3.197 1 92.12 185 ASP B N 1
ATOM 3977 C CA . ASP B 1 185 ? 12.977 -32.125 -2.938 1 92.12 185 ASP B CA 1
ATOM 3978 C C . ASP B 1 185 ? 12.43 -30.875 -3.605 1 92.12 185 ASP B C 1
ATOM 3980 O O . ASP B 1 185 ? 13.031 -29.812 -3.514 1 92.12 185 ASP B O 1
ATOM 3984 N N . THR B 1 186 ? 11.289 -30.938 -4.316 1 94.19 186 THR B N 1
ATOM 3985 C CA . THR B 1 186 ? 10.688 -29.781 -4.965 1 94.19 186 THR B CA 1
ATOM 3986 C C . THR B 1 186 ? 9.945 -28.922 -3.945 1 94.19 186 THR B C 1
ATOM 3988 O O . THR B 1 186 ? 8.984 -29.375 -3.326 1 94.19 186 THR B O 1
ATOM 3991 N N . PRO B 1 187 ? 10.359 -27.641 -3.73 1 96.56 187 PRO B N 1
ATOM 3992 C CA . PRO B 1 187 ? 9.695 -26.797 -2.738 1 96.56 187 PRO B CA 1
ATOM 3993 C C . PRO B 1 187 ? 8.312 -26.328 -3.182 1 96.56 187 PRO B C 1
ATOM 3995 O O . PRO B 1 187 ? 8.047 -26.234 -4.383 1 96.56 187 PRO B O 1
ATOM 3998 N N . ILE B 1 188 ? 7.52 -26.078 -2.195 1 96.69 188 ILE B N 1
ATOM 3999 C CA . ILE B 1 188 ? 6.184 -25.516 -2.395 1 96.69 188 ILE B CA 1
ATOM 4000 C C . ILE B 1 188 ? 6.141 -24.078 -1.879 1 96.69 188 ILE B C 1
ATOM 4002 O O . ILE B 1 188 ? 6.473 -23.812 -0.72 1 96.69 188 ILE B O 1
ATOM 4006 N N . MET B 1 189 ? 5.895 -23.156 -2.75 1 97.62 189 MET B N 1
ATOM 4007 C CA . MET B 1 189 ? 5.656 -21.75 -2.432 1 97.62 189 MET B CA 1
ATOM 4008 C C . MET B 1 189 ? 4.164 -21.469 -2.342 1 97.62 189 MET B C 1
ATOM 4010 O O . MET B 1 189 ? 3.527 -21.141 -3.346 1 97.62 189 MET B O 1
ATOM 4014 N N . SER B 1 190 ? 3.662 -21.422 -1.182 1 97.31 190 SER B N 1
ATOM 4015 C CA . SER B 1 190 ? 2.223 -21.453 -0.943 1 97.31 190 SER B CA 1
ATOM 4016 C C . SER B 1 190 ? 1.644 -20.031 -0.93 1 97.31 190 SER B C 1
ATOM 4018 O O . SER B 1 190 ? 2.191 -19.141 -0.284 1 97.31 190 SER B O 1
ATOM 4020 N N . TYR B 1 191 ? 0.577 -19.922 -1.664 1 96.81 191 TYR B N 1
ATOM 4021 C CA . TYR B 1 191 ? -0.228 -18.703 -1.536 1 96.81 191 TYR B CA 1
ATOM 4022 C C . TYR B 1 191 ? -1.103 -18.766 -0.289 1 96.81 191 TYR B C 1
ATOM 4024 O O . TYR B 1 191 ? -2.303 -18.484 -0.352 1 96.81 191 TYR B O 1
ATOM 4032 N N . ALA B 1 192 ? -0.583 -19.094 0.835 1 94.88 192 ALA B N 1
ATOM 4033 C CA . ALA B 1 192 ? -1.28 -19.312 2.1 1 94.88 192 ALA B CA 1
ATOM 4034 C C . ALA B 1 192 ? -2.17 -18.125 2.447 1 94.88 192 ALA B C 1
ATOM 4036 O O . ALA B 1 192 ? -3.281 -18.297 2.953 1 94.88 192 ALA B O 1
ATOM 4037 N N . VAL B 1 193 ? -1.665 -16.938 2.207 1 96 193 VAL B N 1
ATOM 4038 C CA . VAL B 1 193 ? -2.377 -15.719 2.564 1 96 193 VAL B CA 1
ATOM 4039 C C . VAL B 1 193 ? -2.783 -14.969 1.3 1 96 193 VAL B C 1
ATOM 4041 O O . VAL B 1 193 ? -2.045 -14.102 0.816 1 96 193 VAL B O 1
ATOM 4044 N N . LYS B 1 194 ? -3.869 -15.367 0.833 1 96.94 194 LYS B N 1
ATOM 4045 C CA . LYS B 1 194 ? -4.414 -14.75 -0.374 1 96.94 194 LYS B CA 1
ATOM 4046 C C . LYS B 1 194 ? -5.812 -14.195 -0.123 1 96.94 194 LYS B C 1
ATOM 4048 O O . LYS B 1 194 ? -6.73 -14.938 0.217 1 96.94 194 LYS B O 1
ATOM 4053 N N . TYR B 1 195 ? -5.91 -12.93 -0.344 1 96.44 195 TYR B N 1
ATOM 4054 C CA . TYR B 1 195 ? -7.16 -12.242 -0.038 1 96.44 195 TYR B CA 1
ATOM 4055 C C . TYR B 1 195 ? -8.023 -12.094 -1.286 1 96.44 195 TYR B C 1
ATOM 4057 O O . TYR B 1 195 ? -7.508 -12.07 -2.406 1 96.44 195 TYR B O 1
ATOM 4065 N N . ALA B 1 196 ? -9.344 -12.07 -1.042 1 94.81 196 ALA B N 1
ATOM 4066 C CA . ALA B 1 196 ? -10.281 -11.672 -2.094 1 94.81 196 ALA B CA 1
ATOM 4067 C C . ALA B 1 196 ? -10.172 -10.18 -2.383 1 94.81 196 ALA B C 1
ATOM 4069 O O . ALA B 1 196 ? -10.969 -9.391 -1.872 1 94.81 196 ALA B O 1
ATOM 4070 N N . SER B 1 197 ? -9.273 -9.859 -3.295 1 95.81 197 SER B N 1
ATOM 4071 C CA . SER B 1 197 ? -8.883 -8.461 -3.449 1 95.81 197 SER B CA 1
ATOM 4072 C C . SER B 1 197 ? -9.406 -7.879 -4.758 1 95.81 197 SER B C 1
ATOM 4074 O O . SER B 1 197 ? -9.461 -8.578 -5.773 1 95.81 197 SER B O 1
ATOM 4076 N N . ALA B 1 198 ? -9.719 -6.59 -4.73 1 94.56 198 ALA B N 1
ATOM 4077 C CA . ALA B 1 198 ? -10.086 -5.832 -5.922 1 94.56 198 ALA B CA 1
ATOM 4078 C C . ALA B 1 198 ? -8.852 -5.461 -6.738 1 94.56 198 ALA B C 1
ATOM 4080 O O . ALA B 1 198 ? -8.961 -5.035 -7.891 1 94.56 198 ALA B O 1
ATOM 4081 N N . PHE B 1 199 ? -7.684 -5.68 -6.219 1 95.62 199 PHE B N 1
ATOM 4082 C CA . PHE B 1 199 ? -6.438 -5.285 -6.867 1 95.62 199 PHE B CA 1
ATOM 4083 C C . PHE B 1 199 ? -6.062 -6.273 -7.965 1 95.62 199 PHE B C 1
ATOM 4085 O O . PHE B 1 199 ? -5.062 -6.086 -8.664 1 95.62 199 PHE B O 1
ATOM 4092 N N . TYR B 1 200 ? -6.898 -7.32 -8.219 1 94.75 200 TYR B N 1
ATOM 4093 C CA . TYR B 1 200 ? -6.535 -8.352 -9.18 1 94.75 200 TYR B CA 1
ATOM 4094 C C . TYR B 1 200 ? -7.07 -8.023 -10.57 1 94.75 200 TYR B C 1
ATOM 4096 O O . TYR B 1 200 ? -6.793 -8.734 -11.531 1 94.75 200 TYR B O 1
ATOM 4104 N N . GLY B 1 201 ? -7.816 -6.922 -10.711 1 91.88 201 GLY B N 1
ATOM 4105 C CA . GLY B 1 201 ? -8.539 -6.605 -11.93 1 91.88 201 GLY B CA 1
ATOM 4106 C C . GLY B 1 201 ? -7.703 -6.777 -13.18 1 91.88 201 GLY B C 1
ATOM 4107 O O . GLY B 1 201 ? -8.031 -7.594 -14.047 1 91.88 201 GLY B O 1
ATOM 4108 N N . PRO B 1 202 ? -6.656 -6.117 -13.297 1 92.38 202 PRO B N 1
ATOM 4109 C CA . PRO B 1 202 ? -5.848 -6.191 -14.516 1 92.38 202 PRO B CA 1
ATOM 4110 C C . PRO B 1 202 ? -5.312 -7.598 -14.789 1 92.38 202 PRO B C 1
ATOM 4112 O O . PRO B 1 202 ? -5.133 -7.98 -15.945 1 92.38 202 PRO B O 1
ATOM 4115 N N . PHE B 1 203 ? -5.023 -8.336 -13.797 1 91.88 203 PHE B N 1
ATOM 4116 C CA . PHE B 1 203 ? -4.555 -9.703 -13.977 1 91.88 203 PHE B CA 1
ATOM 4117 C C . PHE B 1 203 ? -5.625 -10.562 -14.648 1 91.88 203 PHE B C 1
ATOM 4119 O O . PHE B 1 203 ? -5.312 -11.43 -15.461 1 91.88 203 PHE B O 1
ATOM 4126 N N . ARG B 1 204 ? -6.836 -10.328 -14.227 1 87.56 204 ARG B N 1
ATOM 4127 C CA . ARG B 1 204 ? -7.934 -11.086 -14.82 1 87.56 204 ARG B CA 1
ATOM 4128 C C . ARG B 1 204 ? -8.016 -10.844 -16.328 1 87.56 204 ARG B C 1
ATOM 4130 O O . ARG B 1 204 ? -8.344 -11.758 -17.078 1 87.56 204 ARG B O 1
ATOM 4137 N N . ASP B 1 205 ? -7.641 -9.688 -16.703 1 83.75 205 ASP B N 1
ATOM 4138 C CA . ASP B 1 205 ? -7.539 -9.359 -18.125 1 83.75 205 ASP B CA 1
ATOM 4139 C C . ASP B 1 205 ? -6.367 -10.102 -18.766 1 83.75 205 ASP B C 1
ATOM 4141 O O . ASP B 1 205 ? -6.492 -10.617 -19.875 1 83.75 205 ASP B O 1
ATOM 4145 N N . ALA B 1 206 ? -5.34 -10.195 -18.047 1 84.81 206 ALA B N 1
ATOM 4146 C CA . ALA B 1 206 ? -4.109 -10.773 -18.578 1 84.81 206 ALA B CA 1
ATOM 4147 C C . ALA B 1 206 ? -4.211 -12.289 -18.672 1 84.81 206 ALA B C 1
ATOM 4149 O O . ALA B 1 206 ? -3.74 -12.891 -19.641 1 84.81 206 ALA B O 1
ATOM 4150 N N . ALA B 1 207 ? -4.84 -12.875 -17.672 1 86.38 207 ALA B N 1
ATOM 4151 C CA . ALA B 1 207 ? -4.852 -14.336 -17.578 1 86.38 207 ALA B CA 1
ATOM 4152 C C . ALA B 1 207 ? -6.172 -14.906 -18.094 1 86.38 207 ALA B C 1
ATOM 4154 O O . ALA B 1 207 ? -6.34 -16.125 -18.156 1 86.38 207 ALA B O 1
ATOM 4155 N N . HIS B 1 208 ? -7.145 -14.023 -18.516 1 86.56 208 HIS B N 1
ATOM 4156 C CA . HIS B 1 208 ? -8.469 -14.453 -18.953 1 86.56 208 HIS B CA 1
ATOM 4157 C C . HIS B 1 208 ? -9.102 -15.406 -17.938 1 86.56 208 HIS B C 1
ATOM 4159 O O . HIS B 1 208 ? -9.609 -16.469 -18.328 1 86.56 208 HIS B O 1
ATOM 4165 N N . SER B 1 209 ? -9.016 -15.023 -16.688 1 86.44 209 SER B N 1
ATOM 4166 C CA . SER B 1 209 ? -9.43 -15.93 -15.609 1 86.44 209 SER B CA 1
ATOM 4167 C C . SER B 1 209 ? -10.547 -15.32 -14.773 1 86.44 209 SER B C 1
ATOM 4169 O O . SER B 1 209 ? -10.711 -15.664 -13.602 1 86.44 209 SER B O 1
ATOM 4171 N N . THR B 1 210 ? -11.281 -14.414 -15.281 1 87 210 THR B N 1
ATOM 4172 C CA . THR B 1 210 ? -12.422 -13.852 -14.57 1 87 210 THR B CA 1
ATOM 4173 C C . THR B 1 210 ? -13.477 -14.914 -14.297 1 87 210 THR B C 1
ATOM 4175 O O . THR B 1 210 ? -13.859 -15.664 -15.203 1 87 210 THR B O 1
ATOM 4178 N N . PRO B 1 211 ? -13.906 -15.023 -13.055 1 89.25 211 PRO B N 1
ATOM 4179 C CA . PRO B 1 211 ? -14.992 -15.977 -12.805 1 89.25 211 PRO B CA 1
ATOM 4180 C C . PRO B 1 211 ? -16.25 -15.664 -13.609 1 89.25 211 PRO B C 1
ATOM 4182 O O . PRO B 1 211 ? -16.703 -14.516 -13.633 1 89.25 211 PRO B O 1
ATOM 4185 N N . GLN B 1 212 ? -16.797 -16.672 -14.211 1 87.62 212 GLN B N 1
ATOM 4186 C CA . GLN B 1 212 ? -17.953 -16.484 -15.062 1 87.62 212 GLN B CA 1
ATOM 4187 C C . GLN B 1 212 ? -19.234 -16.344 -14.234 1 87.62 212 GLN B C 1
ATOM 4189 O O . GLN B 1 212 ? -20.266 -15.898 -14.742 1 87.62 212 GLN B O 1
ATOM 4194 N N . PHE B 1 213 ? -19.141 -16.766 -13.07 1 86.44 213 PHE B N 1
ATOM 4195 C CA . PHE B 1 213 ? -20.219 -16.531 -12.117 1 86.44 213 PHE B CA 1
ATOM 4196 C C . PHE B 1 213 ? -19.656 -16.312 -10.711 1 86.44 213 PHE B C 1
ATOM 4198 O O . PHE B 1 213 ? -18.547 -16.734 -10.398 1 86.44 213 PHE B O 1
ATOM 4205 N N . GLY B 1 214 ? -20.375 -15.547 -9.992 1 86.44 214 GLY B N 1
ATOM 4206 C CA . GLY B 1 214 ? -19.969 -15.289 -8.625 1 86.44 214 GLY B CA 1
ATOM 4207 C C . GLY B 1 214 ? -18.625 -14.586 -8.531 1 86.44 214 GLY B C 1
ATOM 4208 O O . GLY B 1 214 ? -18.281 -13.773 -9.391 1 86.44 214 GLY B O 1
ATOM 4209 N N . ASP B 1 215 ? -18.062 -14.82 -7.379 1 88.31 215 ASP B N 1
ATOM 4210 C CA . ASP B 1 215 ? -16.734 -14.281 -7.078 1 88.31 215 ASP B CA 1
ATOM 4211 C C . ASP B 1 215 ? -15.891 -15.297 -6.312 1 88.31 215 ASP B C 1
ATOM 4213 O O . ASP B 1 215 ? -16.234 -16.484 -6.25 1 88.31 215 ASP B O 1
ATOM 4217 N N . ARG B 1 216 ? -14.766 -14.914 -5.891 1 89.38 216 ARG B N 1
ATOM 4218 C CA . ARG B 1 216 ? -13.859 -15.867 -5.258 1 89.38 216 ARG B CA 1
ATOM 4219 C C . ARG B 1 216 ? -13.883 -15.719 -3.74 1 89.38 216 ARG B C 1
ATOM 4221 O O . ARG B 1 216 ? -13 -16.234 -3.047 1 89.38 216 ARG B O 1
ATOM 4228 N N . LYS B 1 217 ? -14.867 -15.148 -3.146 1 89 217 LYS B N 1
ATOM 4229 C CA . LYS B 1 217 ? -14.922 -14.812 -1.728 1 89 217 LYS B CA 1
ATOM 4230 C C . LYS B 1 217 ? -15.25 -16.047 -0.887 1 89 217 LYS B C 1
ATOM 4232 O O . LYS B 1 217 ? -15.055 -16.047 0.331 1 89 217 LYS B O 1
ATOM 4237 N N . THR B 1 218 ? -15.656 -17.078 -1.563 1 83.06 218 THR B N 1
ATOM 4238 C CA . THR B 1 218 ? -16.016 -18.266 -0.801 1 83.06 218 THR B CA 1
ATOM 4239 C C . THR B 1 218 ? -14.758 -19.078 -0.457 1 83.06 218 THR B C 1
ATOM 4241 O O . THR B 1 218 ? -14.812 -19.984 0.378 1 83.06 218 THR B O 1
ATOM 4244 N N . TYR B 1 219 ? -13.656 -18.703 -1.089 1 87.19 219 TYR B N 1
ATOM 4245 C CA . TYR B 1 219 ? -12.461 -19.453 -0.718 1 87.19 219 TYR B CA 1
ATOM 4246 C C . TYR B 1 219 ? -11.281 -18.516 -0.5 1 87.19 219 TYR B C 1
ATOM 4248 O O . TYR B 1 219 ? -10.297 -18.875 0.146 1 87.19 219 TYR B O 1
ATOM 4256 N N . GLN B 1 220 ? -11.289 -17.328 -1.009 1 90.38 220 GLN B N 1
ATOM 4257 C CA . GLN B 1 220 ? -10.258 -16.359 -0.688 1 90.38 220 GLN B CA 1
ATOM 4258 C C . GLN B 1 220 ? -10.602 -15.578 0.579 1 90.38 220 GLN B C 1
ATOM 4260 O O . GLN B 1 220 ? -11.781 -15.438 0.921 1 90.38 220 GLN B O 1
ATOM 4265 N N . MET B 1 221 ? -9.648 -15.062 1.227 1 93.38 221 MET B N 1
ATOM 4266 C CA . MET B 1 221 ? -9.797 -14.453 2.545 1 93.38 221 MET B CA 1
ATOM 4267 C C . MET B 1 221 ? -10.406 -13.062 2.434 1 93.38 221 MET B C 1
ATOM 4269 O O . MET B 1 221 ? -10.266 -12.398 1.406 1 93.38 221 MET B O 1
ATOM 4273 N N . ASP B 1 222 ? -11.078 -12.664 3.473 1 93.06 222 ASP B N 1
ATOM 4274 C CA . ASP B 1 222 ? -11.602 -11.305 3.607 1 93.06 222 ASP B CA 1
ATOM 4275 C C . ASP B 1 222 ? -10.477 -10.305 3.875 1 93.06 222 ASP B C 1
ATOM 4277 O O . ASP B 1 222 ? -9.766 -10.422 4.871 1 93.06 222 ASP B O 1
ATOM 4281 N N . PRO B 1 223 ? -10.352 -9.289 3.01 1 94.5 223 PRO B N 1
ATOM 4282 C CA . PRO B 1 223 ? -9.312 -8.273 3.199 1 94.5 223 PRO B CA 1
ATOM 4283 C C . PRO B 1 223 ? -9.359 -7.633 4.582 1 94.5 223 PRO B C 1
ATOM 4285 O O . PRO B 1 223 ? -8.359 -7.09 5.055 1 94.5 223 PRO B O 1
ATOM 4288 N N . ALA B 1 224 ? -10.43 -7.699 5.273 1 94.19 224 ALA B N 1
ATOM 4289 C CA . ALA B 1 224 ? -10.617 -7.043 6.562 1 94.19 224 ALA B CA 1
ATOM 4290 C C . ALA B 1 224 ? -10.023 -7.883 7.695 1 94.19 224 ALA B C 1
ATOM 4292 O O . ALA B 1 224 ? -9.977 -7.438 8.844 1 94.19 224 ALA B O 1
ATOM 4293 N N . ASN B 1 225 ? -9.57 -9.102 7.363 1 93.44 225 ASN B N 1
ATOM 4294 C CA . ASN B 1 225 ? -9.211 -10.039 8.43 1 93.44 225 ASN B CA 1
ATOM 4295 C C . ASN B 1 225 ? -7.695 -10.195 8.547 1 93.44 225 ASN B C 1
ATOM 4297 O O . ASN B 1 225 ? -7.027 -10.562 7.578 1 93.44 225 ASN B O 1
ATOM 4301 N N . ARG B 1 226 ? -7.266 -9.938 9.766 1 93 226 ARG B N 1
ATOM 4302 C CA . ARG B 1 226 ? -5.848 -10.047 10.086 1 93 226 ARG B CA 1
ATOM 4303 C C . ARG B 1 226 ? -5.523 -11.422 10.664 1 93 226 ARG B C 1
ATOM 4305 O O . ARG B 1 226 ? -4.598 -12.094 10.203 1 93 226 ARG B O 1
ATOM 4312 N N . LEU B 1 227 ? -6.23 -11.914 11.656 1 90.38 227 LEU B N 1
ATOM 4313 C CA . LEU B 1 227 ? -5.949 -13.156 12.367 1 90.38 227 LEU B CA 1
ATOM 4314 C C . LEU B 1 227 ? -6.176 -14.359 11.469 1 90.38 227 LEU B C 1
ATOM 4316 O O . LEU B 1 227 ? -5.504 -15.383 11.609 1 90.38 227 LEU B O 1
ATOM 4320 N N . GLU B 1 228 ? -7.059 -14.195 10.516 1 91.62 228 GLU B N 1
ATOM 4321 C CA . GLU B 1 228 ? -7.305 -15.25 9.531 1 91.62 228 GLU B CA 1
ATOM 4322 C C . GLU B 1 228 ? -6.031 -15.594 8.766 1 91.62 228 GLU B C 1
ATOM 4324 O O . GLU B 1 228 ? -5.785 -16.766 8.445 1 91.62 228 GLU B O 1
ATOM 4329 N N . ALA B 1 229 ? -5.27 -14.602 8.461 1 94.12 229 ALA B N 1
ATOM 4330 C CA . ALA B 1 229 ? -4.02 -14.805 7.73 1 94.12 229 ALA B CA 1
ATOM 4331 C C . ALA B 1 229 ? -3.076 -15.719 8.5 1 94.12 229 ALA B C 1
ATOM 4333 O O . ALA B 1 229 ? -2.412 -16.578 7.91 1 94.12 229 ALA B O 1
ATOM 4334 N N . LEU B 1 230 ? -2.996 -15.57 9.805 1 94.88 230 LEU B N 1
ATOM 4335 C CA . LEU B 1 230 ? -2.104 -16.359 10.633 1 94.88 230 LEU B CA 1
ATOM 4336 C C . LEU B 1 230 ? -2.557 -17.828 10.68 1 94.88 230 LEU B C 1
ATOM 4338 O O . LEU B 1 230 ? -1.729 -18.734 10.664 1 94.88 230 LEU B O 1
ATOM 4342 N N . ARG B 1 231 ? -3.873 -18.031 10.672 1 92.62 231 ARG B N 1
ATOM 4343 C CA . ARG B 1 231 ? -4.391 -19.406 10.688 1 92.62 231 ARG B CA 1
ATOM 4344 C C . ARG B 1 231 ? -4.047 -20.125 9.391 1 92.62 231 ARG B C 1
ATOM 4346 O O . ARG B 1 231 ? -3.635 -21.297 9.406 1 92.62 231 ARG B O 1
ATOM 4353 N N . GLU B 1 232 ? -4.25 -19.438 8.289 1 94.5 232 GLU B N 1
ATOM 4354 C CA . GLU B 1 232 ? -3.947 -20.031 6.992 1 94.5 232 GLU B CA 1
ATOM 4355 C C . GLU B 1 232 ? -2.457 -20.344 6.863 1 94.5 232 GLU B C 1
ATOM 4357 O O . GLU B 1 232 ? -2.078 -21.406 6.387 1 94.5 232 GLU B O 1
ATOM 4362 N N . ALA B 1 233 ? -1.649 -19.359 7.281 1 95.69 233 ALA B N 1
ATOM 4363 C CA . ALA B 1 233 ? -0.201 -19.547 7.203 1 95.69 233 ALA B CA 1
ATOM 4364 C C . ALA B 1 233 ? 0.252 -20.719 8.062 1 95.69 233 ALA B C 1
ATOM 4366 O O . ALA B 1 233 ? 1.092 -21.516 7.637 1 95.69 233 ALA B O 1
ATOM 4367 N N . GLU B 1 234 ? -0.271 -20.766 9.242 1 95.06 234 GLU B N 1
ATOM 4368 C CA . GLU B 1 234 ? 0.066 -21.859 10.148 1 95.06 234 GLU B CA 1
ATOM 4369 C C . GLU B 1 234 ? -0.27 -23.219 9.531 1 95.06 234 GLU B C 1
ATOM 4371 O O . GLU B 1 234 ? 0.541 -24.141 9.578 1 95.06 234 GLU B O 1
ATOM 4376 N N . SER B 1 235 ? -1.45 -23.328 8.953 1 94.75 235 SER B N 1
ATOM 4377 C CA . SER B 1 235 ? -1.892 -24.578 8.336 1 94.75 235 SER B CA 1
ATOM 4378 C C . SER B 1 235 ? -0.979 -24.984 7.184 1 94.75 235 SER B C 1
ATOM 4380 O O . SER B 1 235 ? -0.562 -26.125 7.086 1 94.75 235 SER B O 1
ATOM 4382 N N . ASP B 1 236 ? -0.727 -24.047 6.309 1 96.19 236 ASP B N 1
ATOM 4383 C CA . ASP B 1 236 ? 0.067 -24.375 5.129 1 96.19 236 ASP B CA 1
ATOM 4384 C C . ASP B 1 236 ? 1.486 -24.781 5.512 1 96.19 236 ASP B C 1
ATOM 4386 O O . ASP B 1 236 ? 2.062 -25.688 4.902 1 96.19 236 ASP B O 1
ATOM 4390 N N . LEU B 1 237 ? 2.055 -24.109 6.516 1 93.56 237 LEU B N 1
ATOM 4391 C CA . LEU B 1 237 ? 3.389 -24.484 6.977 1 93.56 237 LEU B CA 1
ATOM 4392 C C . LEU B 1 237 ? 3.387 -25.891 7.57 1 93.56 237 LEU B C 1
ATOM 4394 O O . LEU B 1 237 ? 4.285 -26.688 7.293 1 93.56 237 LEU B O 1
ATOM 4398 N N . ALA B 1 238 ? 2.424 -26.172 8.367 1 93.44 238 ALA B N 1
ATOM 4399 C CA . ALA B 1 238 ? 2.297 -27.484 8.984 1 93.44 238 ALA B CA 1
ATOM 4400 C C . ALA B 1 238 ? 2.105 -28.578 7.93 1 93.44 238 ALA B C 1
ATOM 4402 O O . ALA B 1 238 ? 2.504 -29.719 8.133 1 93.44 238 ALA B O 1
ATOM 4403 N N . GLU B 1 239 ? 1.556 -28.188 6.789 1 95.06 239 GLU B N 1
ATOM 4404 C CA . GLU B 1 239 ? 1.233 -29.141 5.727 1 95.06 239 GLU B CA 1
ATOM 4405 C C . GLU B 1 239 ? 2.42 -29.344 4.789 1 95.06 239 GLU B C 1
ATOM 4407 O O . GLU B 1 239 ? 2.385 -30.203 3.912 1 95.06 239 GLU B O 1
ATOM 4412 N N . GLY B 1 240 ? 3.477 -28.484 4.906 1 92.31 240 GLY B N 1
ATOM 4413 C CA . GLY B 1 240 ? 4.684 -28.766 4.145 1 92.31 240 GLY B CA 1
ATOM 4414 C C . GLY B 1 240 ? 5.074 -27.641 3.203 1 92.31 240 GLY B C 1
ATOM 4415 O O . GLY B 1 240 ? 5.914 -27.828 2.32 1 92.31 240 GLY B O 1
ATOM 4416 N N . ALA B 1 241 ? 4.484 -26.469 3.365 1 95.75 241 ALA B N 1
ATOM 4417 C CA . ALA B 1 241 ? 4.91 -25.312 2.576 1 95.75 241 ALA B CA 1
ATOM 4418 C C . ALA B 1 241 ? 6.332 -24.891 2.943 1 95.75 241 ALA B C 1
ATOM 4420 O O . ALA B 1 241 ? 6.711 -24.922 4.117 1 95.75 241 ALA B O 1
ATOM 4421 N N . ASP B 1 242 ? 7.059 -24.516 1.959 1 94.19 242 ASP B N 1
ATOM 4422 C CA . ASP B 1 242 ? 8.438 -24.062 2.172 1 94.19 242 ASP B CA 1
ATOM 4423 C C . ASP B 1 242 ? 8.523 -22.547 2.166 1 94.19 242 ASP B C 1
ATOM 4425 O O . ASP B 1 242 ? 9.438 -21.969 2.764 1 94.19 242 ASP B O 1
ATOM 4429 N N . PHE B 1 243 ? 7.699 -21.891 1.364 1 95.75 243 PHE B N 1
ATOM 4430 C CA . PHE B 1 243 ? 7.523 -20.453 1.305 1 95.75 243 PHE B CA 1
ATOM 4431 C C . PHE B 1 243 ? 6.078 -20.062 1.597 1 95.75 243 PHE B C 1
ATOM 4433 O O . PHE B 1 243 ? 5.16 -20.859 1.341 1 95.75 243 PHE B O 1
ATOM 4440 N N . LEU B 1 244 ? 5.871 -18.875 2.119 1 97.62 244 LEU B N 1
ATOM 4441 C CA . LEU B 1 244 ? 4.543 -18.297 2.273 1 97.62 244 LEU B CA 1
ATOM 4442 C C . LEU B 1 244 ? 4.414 -17.016 1.46 1 97.62 244 LEU B C 1
ATOM 4444 O O . LEU B 1 244 ? 5.238 -16.109 1.588 1 97.62 244 LEU B O 1
ATOM 4448 N N . ILE B 1 245 ? 3.424 -16.984 0.635 1 98.12 245 ILE B N 1
ATOM 4449 C CA . ILE B 1 245 ? 3.139 -15.773 -0.121 1 98.12 245 ILE B CA 1
ATOM 4450 C C . ILE B 1 245 ? 2.01 -15 0.555 1 98.12 245 ILE B C 1
ATOM 4452 O O . ILE B 1 245 ? 1.032 -15.594 1.019 1 98.12 245 ILE B O 1
ATOM 4456 N N . VAL B 1 246 ? 2.191 -13.727 0.687 1 98.38 246 VAL B N 1
ATOM 4457 C CA . VAL B 1 246 ? 1.104 -12.805 0.981 1 98.38 246 VAL B CA 1
ATOM 4458 C C . VAL B 1 246 ? 0.703 -12.055 -0.289 1 98.38 246 VAL B C 1
ATOM 4460 O O . VAL B 1 246 ? 1.543 -11.43 -0.939 1 98.38 246 VAL B O 1
ATOM 4463 N N . LYS B 1 247 ? -0.549 -12.164 -0.682 1 98 247 LYS B N 1
ATOM 4464 C CA . LYS B 1 247 ? -1.082 -11.594 -1.914 1 98 247 LYS B CA 1
ATOM 4465 C C . LYS B 1 247 ? -2.441 -10.945 -1.677 1 98 247 LYS B C 1
ATOM 4467 O O . LYS B 1 247 ? -3.367 -11.594 -1.185 1 98 247 LYS B O 1
ATOM 4472 N N . PRO B 1 248 ? -2.682 -9.539 -1.926 1 97.81 248 PRO B N 1
ATOM 4473 C CA . PRO B 1 248 ? -1.703 -8.633 -2.527 1 97.81 248 PRO B CA 1
ATOM 4474 C C . PRO B 1 248 ? -0.624 -8.188 -1.541 1 97.81 248 PRO B C 1
ATOM 4476 O O . PRO B 1 248 ? -0.542 -8.719 -0.431 1 97.81 248 PRO B O 1
ATOM 4479 N N . ALA B 1 249 ? 0.254 -7.32 -2.016 1 96.69 249 ALA B N 1
ATOM 4480 C CA . ALA B 1 249 ? 1.363 -6.891 -1.169 1 96.69 249 ALA B CA 1
ATOM 4481 C C . ALA B 1 249 ? 1.104 -5.504 -0.591 1 96.69 249 ALA B C 1
ATOM 4483 O O . ALA B 1 249 ? 1.01 -5.336 0.627 1 96.69 249 ALA B O 1
ATOM 4484 N N . LEU B 1 250 ? 0.838 -4.562 -1.428 1 93.75 250 LEU B N 1
ATOM 4485 C CA . LEU B 1 250 ? 0.933 -3.148 -1.074 1 93.75 250 LEU B CA 1
ATOM 4486 C C . LEU B 1 250 ? -0.021 -2.809 0.065 1 93.75 250 LEU B C 1
ATOM 4488 O O . LEU B 1 250 ? 0.414 -2.385 1.139 1 93.75 250 LEU B O 1
ATOM 4492 N N . SER B 1 251 ? -1.283 -3.092 -0.043 1 95.06 251 SER B N 1
ATOM 4493 C CA . SER B 1 251 ? -2.266 -2.785 0.991 1 95.06 251 SER B CA 1
ATOM 4494 C C . SER B 1 251 ? -2.234 -3.82 2.109 1 95.06 251 SER B C 1
ATOM 4496 O O . SER B 1 251 ? -3.152 -3.883 2.932 1 95.06 251 SER B O 1
ATOM 4498 N N . TYR B 1 252 ? -1.199 -4.633 2.139 1 97.62 252 TYR B N 1
ATOM 4499 C CA . TYR B 1 252 ? -1.152 -5.727 3.105 1 97.62 252 TYR B CA 1
ATOM 4500 C C . TYR B 1 252 ? 0.227 -5.828 3.746 1 97.62 252 TYR B C 1
ATOM 4502 O O . TYR B 1 252 ? 0.656 -6.918 4.137 1 97.62 252 TYR B O 1
ATOM 4510 N N . LEU B 1 253 ? 0.924 -4.727 3.795 1 97.56 253 LEU B N 1
ATOM 4511 C CA . LEU B 1 253 ? 2.242 -4.734 4.418 1 97.56 253 LEU B CA 1
ATOM 4512 C C . LEU B 1 253 ? 2.133 -5 5.918 1 97.56 253 LEU B C 1
ATOM 4514 O O . LEU B 1 253 ? 3.055 -5.551 6.523 1 97.56 253 LEU B O 1
ATOM 4518 N N . ASP B 1 254 ? 1.039 -4.633 6.496 1 97.25 254 ASP B N 1
ATOM 4519 C CA . ASP B 1 254 ? 0.792 -4.973 7.895 1 97.25 254 ASP B CA 1
ATOM 4520 C C . ASP B 1 254 ? 0.682 -6.484 8.078 1 97.25 254 ASP B C 1
ATOM 4522 O O . ASP B 1 254 ? 1.189 -7.035 9.055 1 97.25 254 ASP B O 1
ATOM 4526 N N . ILE B 1 255 ? 0.008 -7.188 7.168 1 97.56 255 ILE B N 1
ATOM 4527 C CA . ILE B 1 255 ? -0.132 -8.641 7.207 1 97.56 255 ILE B CA 1
ATOM 4528 C C . ILE B 1 255 ? 1.233 -9.297 7.016 1 97.56 255 ILE B C 1
ATOM 4530 O O . ILE B 1 255 ? 1.567 -10.258 7.707 1 97.56 255 ILE B O 1
ATOM 4534 N N . ILE B 1 256 ? 1.995 -8.695 6.074 1 97.19 256 ILE B N 1
ATOM 4535 C CA . ILE B 1 256 ? 3.336 -9.219 5.836 1 97.19 256 ILE B CA 1
ATOM 4536 C C . ILE B 1 256 ? 4.156 -9.141 7.121 1 97.19 256 ILE B C 1
ATOM 4538 O O . ILE B 1 256 ? 4.84 -10.102 7.488 1 97.19 256 ILE B O 1
ATOM 4542 N N . ARG B 1 257 ? 4.094 -8.031 7.766 1 95.75 257 ARG B N 1
ATOM 4543 C CA . ARG B 1 257 ? 4.812 -7.852 9.023 1 95.75 257 ARG B CA 1
ATOM 4544 C C . ARG B 1 257 ? 4.375 -8.883 10.062 1 95.75 257 ARG B C 1
ATOM 4546 O O . ARG B 1 257 ? 5.211 -9.477 10.742 1 95.75 257 ARG B O 1
ATOM 4553 N N . ASP B 1 258 ? 3.064 -9.117 10.195 1 96 258 ASP B N 1
ATOM 4554 C CA . ASP B 1 258 ? 2.521 -10.094 11.133 1 96 258 ASP B CA 1
ATOM 4555 C C . ASP B 1 258 ? 3.027 -11.5 10.82 1 96 258 ASP B C 1
ATOM 4557 O O . ASP B 1 258 ? 3.432 -12.234 11.727 1 96 258 ASP B O 1
ATOM 4561 N N . VAL B 1 259 ? 2.963 -11.859 9.531 1 96.06 259 VAL B N 1
ATOM 4562 C CA . VAL B 1 259 ? 3.375 -13.195 9.125 1 96.06 259 VAL B CA 1
ATOM 4563 C C . VAL B 1 259 ? 4.863 -13.391 9.406 1 96.06 259 VAL B C 1
ATOM 4565 O O . VAL B 1 259 ? 5.273 -14.43 9.93 1 96.06 259 VAL B O 1
ATOM 4568 N N . LYS B 1 260 ? 5.664 -12.375 9.078 1 94.81 260 LYS B N 1
ATOM 4569 C CA . LYS B 1 260 ? 7.102 -12.445 9.312 1 94.81 260 LYS B CA 1
ATOM 4570 C C . LYS B 1 260 ? 7.41 -12.617 10.797 1 94.81 260 LYS B C 1
ATOM 4572 O O . LYS B 1 260 ? 8.344 -13.336 11.172 1 94.81 260 LYS B O 1
ATOM 4577 N N . GLU B 1 261 ? 6.691 -11.992 11.641 1 93.75 261 GLU B N 1
ATOM 4578 C CA . GLU B 1 261 ? 6.934 -12.016 13.078 1 93.75 261 GLU B CA 1
ATOM 4579 C C . GLU B 1 261 ? 6.516 -13.352 13.688 1 93.75 261 GLU B C 1
ATOM 4581 O O . GLU B 1 261 ? 7.023 -13.742 14.742 1 93.75 261 GLU B O 1
ATOM 4586 N N . ASN B 1 262 ? 5.641 -14.055 13.023 1 95.38 262 ASN B N 1
ATOM 4587 C CA . ASN B 1 262 ? 5.039 -15.211 13.68 1 95.38 262 ASN B CA 1
ATOM 4588 C C . ASN B 1 262 ? 5.543 -16.516 13.07 1 95.38 262 ASN B C 1
ATOM 4590 O O . ASN B 1 262 ? 5.363 -17.594 13.664 1 95.38 262 ASN B O 1
ATOM 4594 N N . PHE B 1 263 ? 6.133 -16.484 11.883 1 93.75 263 PHE B N 1
ATOM 4595 C CA . PHE B 1 263 ? 6.559 -17.703 11.211 1 93.75 263 PHE B CA 1
ATOM 4596 C C . PHE B 1 263 ? 8.008 -17.594 10.742 1 93.75 263 PHE B C 1
ATOM 4598 O O . PHE B 1 263 ? 8.484 -16.484 10.445 1 93.75 263 PHE B O 1
ATOM 4605 N N . ASN B 1 264 ? 8.719 -18.703 10.602 1 90.12 264 ASN B N 1
ATOM 4606 C CA . ASN B 1 264 ? 10.148 -18.734 10.305 1 90.12 264 ASN B CA 1
ATOM 4607 C C . ASN B 1 264 ? 10.414 -19.156 8.867 1 90.12 264 ASN B C 1
ATOM 4609 O O . ASN B 1 264 ? 11.555 -19.438 8.5 1 90.12 264 ASN B O 1
ATOM 4613 N N . ALA B 1 265 ? 9.445 -19.141 8.031 1 90.69 265 ALA B N 1
ATOM 4614 C CA . ALA B 1 265 ? 9.617 -19.484 6.629 1 90.69 265 ALA B CA 1
ATOM 4615 C C . ALA B 1 265 ? 9.922 -18.25 5.785 1 90.69 265 ALA B C 1
ATOM 4617 O O . ALA B 1 265 ? 9.609 -17.125 6.188 1 90.69 265 ALA B O 1
ATOM 4618 N N . PRO B 1 266 ? 10.625 -18.422 4.641 1 93.88 266 PRO B N 1
ATOM 4619 C CA . PRO B 1 266 ? 10.742 -17.297 3.725 1 93.88 266 PRO B CA 1
ATOM 4620 C C . PRO B 1 266 ? 9.383 -16.734 3.307 1 93.88 266 PRO B C 1
ATOM 4622 O O . PRO B 1 266 ? 8.461 -17.5 3.004 1 93.88 266 PRO B O 1
ATOM 4625 N N . ILE B 1 267 ? 9.297 -15.461 3.33 1 97.69 267 ILE B N 1
ATOM 4626 C CA . ILE B 1 267 ? 8.047 -14.781 2.998 1 97.69 267 ILE B CA 1
ATOM 4627 C C . ILE B 1 267 ? 8.18 -14.102 1.634 1 97.69 267 ILE B C 1
ATOM 4629 O O . ILE B 1 267 ? 9.195 -13.461 1.345 1 97.69 267 ILE B O 1
ATOM 4633 N N . VAL B 1 268 ? 7.156 -14.289 0.79 1 97.88 268 VAL B N 1
ATOM 4634 C CA . VAL B 1 268 ? 7.113 -13.727 -0.558 1 97.88 268 VAL B CA 1
ATOM 4635 C C . VAL B 1 268 ? 5.934 -12.773 -0.682 1 97.88 268 VAL B C 1
ATOM 4637 O O . VAL B 1 268 ? 4.828 -13.07 -0.218 1 97.88 268 VAL B O 1
ATOM 4640 N N . ALA B 1 269 ? 6.188 -11.586 -1.169 1 98.44 269 ALA B N 1
ATOM 4641 C CA . ALA B 1 269 ? 5.105 -10.664 -1.494 1 98.44 269 ALA B CA 1
ATOM 4642 C C . ALA B 1 269 ? 4.777 -10.703 -2.984 1 98.44 269 ALA B C 1
ATOM 4644 O O . ALA B 1 269 ? 5.68 -10.781 -3.822 1 98.44 269 ALA B O 1
ATOM 4645 N N . TYR B 1 270 ? 3.523 -10.68 -3.312 1 98.56 270 TYR B N 1
ATOM 4646 C CA . TYR B 1 270 ? 3.111 -10.508 -4.703 1 98.56 270 TYR B CA 1
ATOM 4647 C C . TYR B 1 270 ? 2.633 -9.086 -4.961 1 98.56 270 TYR B C 1
ATOM 4649 O O . TYR B 1 270 ? 1.539 -8.703 -4.535 1 98.56 270 TYR B O 1
ATOM 4657 N N . ASN B 1 271 ? 3.49 -8.258 -5.512 1 98.44 271 ASN B N 1
ATOM 4658 C CA . ASN B 1 271 ? 3.08 -6.973 -6.066 1 98.44 271 ASN B CA 1
ATOM 4659 C C . ASN B 1 271 ? 2.182 -7.148 -7.285 1 98.44 271 ASN B C 1
ATOM 4661 O O . ASN B 1 271 ? 2.672 -7.254 -8.414 1 98.44 271 ASN B O 1
ATOM 4665 N N . VAL B 1 272 ? 0.861 -7.016 -7.039 1 98.12 272 VAL B N 1
ATOM 4666 C CA . VAL B 1 272 ? -0.105 -7.562 -7.984 1 98.12 272 VAL B CA 1
ATOM 4667 C C . VAL B 1 272 ? -0.395 -6.535 -9.078 1 98.12 272 VAL B C 1
ATOM 4669 O O . VAL B 1 272 ? 0.109 -5.41 -9.031 1 98.12 272 VAL B O 1
ATOM 4672 N N . SER B 1 273 ? -1.202 -6.996 -10.07 1 97.56 273 SER B N 1
ATOM 4673 C CA . SER B 1 273 ? -1.458 -6.289 -11.328 1 97.56 273 SER B CA 1
ATOM 4674 C C . SER B 1 273 ? -2.07 -4.914 -11.07 1 97.56 273 SER B C 1
ATOM 4676 O O . SER B 1 273 ? -1.673 -3.926 -11.688 1 97.56 273 SER B O 1
ATOM 4678 N N . GLY B 1 274 ? -3.061 -4.852 -10.172 1 97.38 274 GLY B N 1
ATOM 4679 C CA . GLY B 1 274 ? -3.684 -3.572 -9.875 1 97.38 274 GLY B CA 1
ATOM 4680 C C . GLY B 1 274 ? -2.711 -2.549 -9.32 1 97.38 274 GLY B C 1
ATOM 4681 O O . GLY B 1 274 ? -2.781 -1.367 -9.656 1 97.38 274 GLY B O 1
ATOM 4682 N N . GLU B 1 275 ? -1.866 -2.961 -8.43 1 97.69 275 GLU B N 1
ATOM 4683 C CA . GLU B 1 275 ? -0.828 -2.096 -7.875 1 97.69 275 GLU B CA 1
ATOM 4684 C C . GLU B 1 275 ? 0.111 -1.593 -8.969 1 97.69 275 GLU B C 1
ATOM 4686 O O . GLU B 1 275 ? 0.502 -0.424 -8.969 1 97.69 275 GLU B O 1
ATOM 4691 N N . TYR B 1 276 ? 0.474 -2.512 -9.852 1 98.06 276 TYR B N 1
ATOM 4692 C CA . TYR B 1 276 ? 1.298 -2.18 -11.008 1 98.06 276 TYR B CA 1
ATOM 4693 C C . TYR B 1 276 ? 0.611 -1.14 -11.883 1 98.06 276 TYR B C 1
ATOM 4695 O O . TYR B 1 276 ? 1.199 -0.104 -12.211 1 98.06 276 TYR B O 1
ATOM 4703 N N . SER B 1 277 ? -0.604 -1.385 -12.234 1 98 277 SER B N 1
ATOM 4704 C CA . SER B 1 277 ? -1.354 -0.563 -13.18 1 98 277 SER B CA 1
ATOM 4705 C C . SER B 1 277 ? -1.595 0.836 -12.625 1 98 277 SER B C 1
ATOM 4707 O O . SER B 1 277 ? -1.595 1.815 -13.375 1 98 277 SER B O 1
ATOM 4709 N N . MET B 1 278 ? -1.819 0.936 -11.344 1 97.75 278 MET B N 1
ATOM 4710 C CA . MET B 1 278 ? -2.035 2.236 -10.711 1 97.75 278 MET B CA 1
ATOM 4711 C C . MET B 1 278 ? -0.814 3.133 -10.883 1 97.75 278 MET B C 1
ATOM 4713 O O . MET B 1 278 ? -0.945 4.309 -11.227 1 97.75 278 MET B O 1
ATOM 4717 N N . ILE B 1 279 ? 0.35 2.58 -10.602 1 97.81 279 ILE B N 1
ATOM 4718 C CA . ILE B 1 279 ? 1.582 3.354 -10.719 1 97.81 279 ILE B CA 1
ATOM 4719 C C . ILE B 1 279 ? 1.82 3.73 -12.18 1 97.81 279 ILE B C 1
ATOM 4721 O O . ILE B 1 279 ? 2.129 4.883 -12.484 1 97.81 279 ILE B O 1
ATOM 4725 N N . LYS B 1 280 ? 1.659 2.76 -13.086 1 98.06 280 LYS B N 1
ATOM 4726 C CA . LYS B 1 280 ? 1.847 3.02 -14.508 1 98.06 280 LYS B CA 1
ATOM 4727 C C . LYS B 1 280 ? 0.923 4.137 -14.992 1 98.06 280 LYS B C 1
ATOM 4729 O O . LYS B 1 280 ? 1.354 5.039 -15.711 1 98.06 280 LYS B O 1
ATOM 4734 N N . ALA B 1 281 ? -0.304 4.098 -14.602 1 97.56 281 ALA B N 1
ATOM 4735 C CA . ALA B 1 281 ? -1.293 5.074 -15.055 1 97.56 281 ALA B CA 1
ATOM 4736 C C . ALA B 1 281 ? -0.926 6.48 -14.594 1 97.56 281 ALA B C 1
ATOM 4738 O O . ALA B 1 281 ? -0.926 7.422 -15.391 1 97.56 281 ALA B O 1
ATOM 4739 N N . ALA B 1 282 ? -0.651 6.641 -13.328 1 97.38 282 ALA B N 1
ATOM 4740 C CA . ALA B 1 282 ? -0.32 7.957 -12.789 1 97.38 282 ALA B CA 1
ATOM 4741 C C . ALA B 1 282 ? 0.967 8.492 -13.406 1 97.38 282 ALA B C 1
ATOM 4743 O O . ALA B 1 282 ? 1.094 9.695 -13.641 1 97.38 282 ALA B O 1
ATOM 4744 N N . ALA B 1 283 ? 1.893 7.609 -13.578 1 97 283 ALA B N 1
ATOM 4745 C CA . ALA B 1 283 ? 3.145 8.008 -14.211 1 97 283 ALA B CA 1
ATOM 4746 C C . ALA B 1 283 ? 2.908 8.469 -15.648 1 97 283 ALA B C 1
ATOM 4748 O O . ALA B 1 283 ? 3.494 9.461 -16.094 1 97 283 ALA B O 1
ATOM 4749 N N . GLN B 1 284 ? 2.088 7.73 -16.359 1 96.38 284 GLN B N 1
ATOM 4750 C CA . GLN B 1 284 ? 1.756 8.086 -17.734 1 96.38 284 GLN B CA 1
ATOM 4751 C C . GLN B 1 284 ? 1.109 9.469 -17.797 1 96.38 284 GLN B C 1
ATOM 4753 O O . GLN B 1 284 ? 1.287 10.195 -18.781 1 96.38 284 GLN B O 1
ATOM 4758 N N . ASN B 1 285 ? 0.426 9.836 -16.75 1 95.56 285 ASN B N 1
ATOM 4759 C CA . ASN B 1 285 ? -0.204 11.156 -16.672 1 95.56 285 ASN B CA 1
ATOM 4760 C C . ASN B 1 285 ? 0.788 12.227 -16.219 1 95.56 285 ASN B C 1
ATOM 4762 O O . ASN B 1 285 ? 0.449 13.406 -16.172 1 95.56 285 ASN B O 1
ATOM 4766 N N . GLY B 1 286 ? 2.01 11.828 -15.852 1 95.25 286 GLY B N 1
ATOM 4767 C CA . GLY B 1 286 ? 3.023 12.758 -15.375 1 95.25 286 GLY B CA 1
ATOM 4768 C C . GLY B 1 286 ? 2.791 13.219 -13.953 1 95.25 286 GLY B C 1
ATOM 4769 O O . GLY B 1 286 ? 3.309 14.258 -13.539 1 95.25 286 GLY B O 1
ATOM 4770 N N . TRP B 1 287 ? 1.966 12.5 -13.203 1 94.88 287 TRP B N 1
ATOM 4771 C CA . TRP B 1 287 ? 1.585 12.938 -11.867 1 94.88 287 TRP B CA 1
ATOM 4772 C C . TRP B 1 287 ? 2.615 12.5 -10.828 1 94.88 287 TRP B C 1
ATOM 4774 O O . TRP B 1 287 ? 2.74 13.109 -9.766 1 94.88 287 TRP B O 1
ATOM 4784 N N . ILE B 1 288 ? 3.326 11.398 -11.133 1 95.62 288 ILE B N 1
ATOM 4785 C CA . ILE B 1 288 ? 4.281 10.852 -10.172 1 95.62 288 ILE B CA 1
ATOM 4786 C C . ILE B 1 288 ? 5.551 10.422 -10.898 1 95.62 288 ILE B C 1
ATOM 4788 O O . ILE B 1 288 ? 5.555 10.281 -12.125 1 95.62 288 ILE B O 1
ATOM 4792 N N . SER B 1 289 ? 6.625 10.297 -10.109 1 96.25 289 SER B N 1
ATOM 4793 C CA . SER B 1 289 ? 7.852 9.68 -10.609 1 96.25 289 SER B CA 1
ATOM 4794 C C . SER B 1 289 ? 7.789 8.164 -10.516 1 96.25 289 SER B C 1
ATOM 4796 O O . SER B 1 289 ? 7.895 7.598 -9.422 1 96.25 289 SER B O 1
ATOM 4798 N N . GLU B 1 290 ? 7.664 7.516 -11.672 1 96.94 290 GLU B N 1
ATOM 4799 C CA . GLU B 1 290 ? 7.527 6.062 -11.68 1 96.94 290 GLU B CA 1
ATOM 4800 C C . GLU B 1 290 ? 8.695 5.391 -10.961 1 96.94 290 GLU B C 1
ATOM 4802 O O . GLU B 1 290 ? 8.484 4.582 -10.055 1 96.94 290 GLU B O 1
ATOM 4807 N N . LYS B 1 291 ? 9.906 5.781 -11.383 1 97.25 291 LYS B N 1
ATOM 4808 C CA . LYS B 1 291 ? 11.109 5.168 -10.82 1 97.25 291 LYS B CA 1
ATOM 4809 C C . LYS B 1 291 ? 11.148 5.32 -9.305 1 97.25 291 LYS B C 1
ATOM 4811 O O . LYS B 1 291 ? 11.336 4.336 -8.586 1 97.25 291 LYS B O 1
ATOM 4816 N N . GLU B 1 292 ? 10.922 6.531 -8.766 1 96.25 292 GLU B N 1
ATOM 4817 C CA . GLU B 1 292 ? 11.031 6.801 -7.336 1 96.25 292 GLU B CA 1
ATOM 4818 C C . GLU B 1 292 ? 9.945 6.07 -6.555 1 96.25 292 GLU B C 1
ATOM 4820 O O . GLU B 1 292 ? 10.211 5.523 -5.48 1 96.25 292 GLU B O 1
ATOM 4825 N N . ILE B 1 293 ? 8.773 6 -7.113 1 96.69 293 ILE B N 1
ATOM 4826 C CA . ILE B 1 293 ? 7.641 5.379 -6.43 1 96.69 293 ILE B CA 1
ATOM 4827 C C . ILE B 1 293 ? 7.828 3.863 -6.398 1 96.69 293 ILE B C 1
ATOM 4829 O O . ILE B 1 293 ? 7.586 3.225 -5.371 1 96.69 293 ILE B O 1
ATOM 4833 N N . VAL B 1 294 ? 8.227 3.301 -7.512 1 98.06 294 VAL B N 1
ATOM 4834 C CA . VAL B 1 294 ? 8.398 1.854 -7.598 1 98.06 294 VAL B CA 1
ATOM 4835 C C . VAL B 1 294 ? 9.492 1.405 -6.633 1 98.06 294 VAL B C 1
ATOM 4837 O O . VAL B 1 294 ? 9.297 0.466 -5.859 1 98.06 294 VAL B O 1
ATOM 4840 N N . LEU B 1 295 ? 10.594 2.078 -6.629 1 97.25 295 LEU B N 1
ATOM 4841 C CA . LEU B 1 295 ? 11.695 1.688 -5.754 1 97.25 295 LEU B CA 1
ATOM 4842 C C . LEU B 1 295 ? 11.305 1.845 -4.289 1 97.25 295 LEU B C 1
ATOM 4844 O O . LEU B 1 295 ? 11.656 1.002 -3.457 1 97.25 295 LEU B O 1
ATOM 4848 N N . GLU B 1 296 ? 10.633 2.893 -3.973 1 97 296 GLU B N 1
ATOM 4849 C CA . GLU B 1 296 ? 10.172 3.08 -2.602 1 97 296 GLU B CA 1
ATOM 4850 C C . GLU B 1 296 ? 9.195 1.979 -2.193 1 97 296 GLU B C 1
ATOM 4852 O O . GLU B 1 296 ? 9.297 1.433 -1.093 1 97 296 GLU B O 1
ATOM 4857 N N . MET B 1 297 ? 8.211 1.64 -3.045 1 97.69 297 MET B N 1
ATOM 4858 C CA . MET B 1 297 ? 7.223 0.598 -2.775 1 97.69 297 MET B CA 1
ATOM 4859 C C . MET B 1 297 ? 7.902 -0.749 -2.551 1 97.69 297 MET B C 1
ATOM 4861 O O . MET B 1 297 ? 7.609 -1.44 -1.573 1 97.69 297 MET B O 1
ATOM 4865 N N . LEU B 1 298 ? 8.82 -1.079 -3.449 1 98.19 298 LEU B N 1
ATOM 4866 C CA . LEU B 1 298 ? 9.508 -2.357 -3.324 1 98.19 298 LEU B CA 1
ATOM 4867 C C . LEU B 1 298 ? 10.375 -2.389 -2.07 1 98.19 298 LEU B C 1
ATOM 4869 O O . LEU B 1 298 ? 10.469 -3.42 -1.398 1 98.19 298 LEU B O 1
ATOM 4873 N N . THR B 1 299 ? 11.008 -1.281 -1.743 1 97.06 299 THR B N 1
ATOM 4874 C CA . THR B 1 299 ? 11.773 -1.178 -0.508 1 97.06 299 THR B CA 1
ATOM 4875 C C . THR B 1 299 ? 10.875 -1.369 0.708 1 97.06 299 THR B C 1
ATOM 4877 O O . THR B 1 299 ? 11.266 -2.014 1.684 1 97.06 299 THR B O 1
ATOM 4880 N N . SER B 1 300 ? 9.695 -0.786 0.611 1 97.62 300 SER B N 1
ATOM 4881 C CA . SER B 1 300 ? 8.75 -0.923 1.718 1 97.62 300 SER B CA 1
ATOM 4882 C C . SER B 1 300 ? 8.344 -2.379 1.919 1 97.62 300 SER B C 1
ATOM 4884 O O . SER B 1 300 ? 8.117 -2.814 3.051 1 97.62 300 SER B O 1
ATOM 4886 N N . MET B 1 301 ? 8.195 -3.113 0.853 1 97.62 301 MET B N 1
ATOM 4887 C CA . MET B 1 301 ? 7.883 -4.535 0.968 1 97.62 301 MET B CA 1
ATOM 4888 C C . MET B 1 301 ? 9.008 -5.285 1.666 1 97.62 301 MET B C 1
ATOM 4890 O O . MET B 1 301 ? 8.758 -6.098 2.561 1 97.62 301 MET B O 1
ATOM 4894 N N . LYS B 1 302 ? 10.219 -5 1.293 1 96.31 302 LYS B N 1
ATOM 4895 C CA . LYS B 1 302 ? 11.367 -5.594 1.972 1 96.31 302 LYS B CA 1
ATOM 4896 C C . LYS B 1 302 ? 11.406 -5.184 3.441 1 96.31 302 LYS B C 1
ATOM 4898 O O . LYS B 1 302 ? 11.695 -6.008 4.312 1 96.31 302 LYS B O 1
ATOM 4903 N N . ARG B 1 303 ? 11.133 -3.941 3.709 1 96.44 303 ARG B N 1
ATOM 4904 C CA . ARG B 1 303 ? 11.125 -3.41 5.07 1 96.44 303 ARG B CA 1
ATOM 4905 C C . ARG B 1 303 ? 10.078 -4.117 5.926 1 96.44 303 ARG B C 1
ATOM 4907 O O . ARG B 1 303 ? 10.305 -4.363 7.113 1 96.44 303 ARG B O 1
ATOM 4914 N N . ALA B 1 304 ? 8.984 -4.496 5.309 1 96.56 304 ALA B N 1
ATOM 4915 C CA . ALA B 1 304 ? 7.91 -5.184 6.02 1 96.56 304 ALA B CA 1
ATOM 4916 C C . ALA B 1 304 ? 8.328 -6.598 6.414 1 96.56 304 ALA B C 1
ATOM 4918 O O . ALA B 1 304 ? 7.719 -7.207 7.293 1 96.56 304 ALA B O 1
ATOM 4919 N N . GLY B 1 305 ? 9.312 -7.191 5.645 1 95.69 305 GLY B N 1
ATOM 4920 C CA . GLY B 1 305 ? 9.852 -8.469 6.094 1 95.69 305 GLY B CA 1
ATOM 4921 C C . GLY B 1 305 ? 9.922 -9.508 4.992 1 95.69 305 GLY B C 1
ATOM 4922 O O . GLY B 1 305 ? 10.312 -10.648 5.234 1 95.69 305 GLY B O 1
ATOM 4923 N N . VAL B 1 306 ? 9.617 -9.125 3.762 1 96.38 306 VAL B N 1
ATOM 4924 C CA . VAL B 1 306 ? 9.586 -10.141 2.719 1 96.38 306 VAL B CA 1
ATOM 4925 C C . VAL B 1 306 ? 11.008 -10.508 2.303 1 96.38 306 VAL B C 1
ATOM 4927 O O . VAL B 1 306 ? 11.914 -9.672 2.369 1 96.38 306 VAL B O 1
ATOM 4930 N N . ASP B 1 307 ? 11.188 -11.727 1.893 1 94.69 307 ASP B N 1
ATOM 4931 C CA . ASP B 1 307 ? 12.461 -12.219 1.391 1 94.69 307 ASP B CA 1
ATOM 4932 C C . ASP B 1 307 ? 12.531 -12.133 -0.132 1 94.69 307 ASP B C 1
ATOM 4934 O O . ASP B 1 307 ? 13.594 -11.891 -0.7 1 94.69 307 ASP B O 1
ATOM 4938 N N . LEU B 1 308 ? 11.406 -12.312 -0.814 1 96.69 308 LEU B N 1
ATOM 4939 C CA . LEU B 1 308 ? 11.289 -12.242 -2.268 1 96.69 308 LEU B CA 1
ATOM 4940 C C . LEU B 1 308 ? 10.039 -11.469 -2.674 1 96.69 308 LEU B C 1
ATOM 4942 O O . LEU B 1 308 ? 9.07 -11.406 -1.917 1 96.69 308 LEU B O 1
ATOM 4946 N N . ILE B 1 309 ? 10.109 -10.852 -3.838 1 98.5 309 ILE B N 1
ATOM 4947 C CA . ILE B 1 309 ? 8.992 -10.062 -4.34 1 98.5 309 ILE B CA 1
ATOM 4948 C C . ILE B 1 309 ? 8.664 -10.477 -5.77 1 98.5 309 ILE B C 1
ATOM 4950 O O . ILE B 1 309 ? 9.492 -10.336 -6.672 1 98.5 309 ILE B O 1
ATOM 4954 N N . ILE B 1 310 ? 7.461 -11.023 -5.988 1 98.62 310 ILE B N 1
ATOM 4955 C CA . ILE B 1 310 ? 6.934 -11.164 -7.34 1 98.62 310 ILE B CA 1
ATOM 4956 C C . ILE B 1 310 ? 6.41 -9.82 -7.832 1 98.62 310 ILE B C 1
ATOM 4958 O O . ILE B 1 310 ? 5.504 -9.242 -7.227 1 98.62 310 ILE B O 1
ATOM 4962 N N . THR B 1 311 ? 6.988 -9.305 -8.859 1 98.75 311 THR B N 1
ATOM 4963 C CA . THR B 1 311 ? 6.574 -7.98 -9.32 1 98.75 311 THR B CA 1
ATOM 4964 C C . THR B 1 311 ? 6.754 -7.852 -10.828 1 98.75 311 THR B C 1
ATOM 4966 O O . THR B 1 311 ? 7.738 -8.352 -11.391 1 98.75 311 THR B O 1
ATOM 4969 N N . TYR B 1 312 ? 5.824 -7.18 -11.445 1 98.38 312 TYR B N 1
ATOM 4970 C CA . TYR B 1 312 ? 5.91 -6.887 -12.875 1 98.38 312 TYR B CA 1
ATOM 4971 C C . TYR B 1 312 ? 6.957 -5.816 -13.148 1 98.38 312 TYR B C 1
ATOM 4973 O O . TYR B 1 312 ? 7.363 -5.613 -14.297 1 98.38 312 TYR B O 1
ATOM 4981 N N . PHE B 1 313 ? 7.418 -5.137 -12.109 1 98.62 313 PHE B N 1
ATOM 4982 C CA . PHE B 1 313 ? 8.43 -4.094 -12.227 1 98.62 313 PHE B CA 1
ATOM 4983 C C . PHE B 1 313 ? 9.828 -4.691 -12.148 1 98.62 313 PHE B C 1
ATOM 4985 O O . PHE B 1 313 ? 10.82 -3.959 -12.156 1 98.62 313 PHE B O 1
ATOM 4992 N N . ALA B 1 314 ? 9.984 -5.984 -12.086 1 98.38 314 ALA B N 1
ATOM 4993 C CA . ALA B 1 314 ? 11.266 -6.613 -11.781 1 98.38 314 ALA B CA 1
ATOM 4994 C C . ALA B 1 314 ? 12.352 -6.145 -12.742 1 98.38 314 ALA B C 1
ATOM 4996 O O . ALA B 1 314 ? 13.445 -5.77 -12.32 1 98.38 314 ALA B O 1
ATOM 4997 N N . LYS B 1 315 ? 12.125 -6.125 -14.023 1 97.88 315 LYS B N 1
ATOM 4998 C CA . LYS B 1 315 ? 13.133 -5.738 -15.008 1 97.88 315 LYS B CA 1
ATOM 4999 C C . LYS B 1 315 ? 13.508 -4.27 -14.867 1 97.88 315 LYS B C 1
ATOM 5001 O O . LYS B 1 315 ? 14.695 -3.924 -14.836 1 97.88 315 LYS B O 1
ATOM 5006 N N . ASP B 1 316 ? 12.469 -3.408 -14.781 1 97.69 316 ASP B N 1
ATOM 5007 C CA . ASP B 1 316 ? 12.719 -1.98 -14.602 1 97.69 316 ASP B CA 1
ATOM 5008 C C . ASP B 1 316 ? 13.523 -1.719 -13.328 1 97.69 316 ASP B C 1
ATOM 5010 O O . ASP B 1 316 ? 14.508 -0.976 -13.352 1 97.69 316 ASP B O 1
ATOM 5014 N N . ALA B 1 317 ? 13.062 -2.34 -12.242 1 98.06 317 ALA B N 1
ATOM 5015 C CA . ALA B 1 317 ? 13.719 -2.131 -10.953 1 98.06 317 ALA B CA 1
ATOM 5016 C C . ALA B 1 317 ? 15.164 -2.609 -10.992 1 98.06 317 ALA B C 1
ATOM 5018 O O . ALA B 1 317 ? 16.062 -1.935 -10.484 1 98.06 317 ALA B O 1
ATOM 5019 N N . ALA B 1 318 ? 15.391 -3.768 -11.562 1 97.5 318 ALA B N 1
ATOM 5020 C CA . ALA B 1 318 ? 16.75 -4.293 -11.68 1 97.5 318 ALA B CA 1
ATOM 5021 C C . ALA B 1 318 ? 17.641 -3.344 -12.477 1 97.5 318 ALA B C 1
ATOM 5023 O O . ALA B 1 318 ? 18.781 -3.1 -12.109 1 97.5 318 ALA B O 1
ATOM 5024 N N . ALA B 1 319 ? 17.078 -2.828 -13.555 1 97.12 319 ALA B N 1
ATOM 5025 C CA . ALA B 1 319 ? 17.828 -1.877 -14.375 1 97.12 319 ALA B CA 1
ATOM 5026 C C . ALA B 1 319 ? 18.156 -0.611 -13.586 1 97.12 319 ALA B C 1
ATOM 5028 O O . ALA B 1 319 ? 19.281 -0.101 -13.656 1 97.12 319 ALA B O 1
ATOM 5029 N N . TRP B 1 320 ? 17.188 -0.086 -12.867 1 96.44 320 TRP B N 1
ATOM 5030 C CA . TRP B 1 320 ? 17.375 1.13 -12.086 1 96.44 320 TRP B CA 1
ATOM 5031 C C . TRP B 1 320 ? 18.422 0.915 -10.992 1 96.44 320 TRP B C 1
ATOM 5033 O O . TRP B 1 320 ? 19.188 1.821 -10.672 1 96.44 320 TRP B O 1
ATOM 5043 N N . LEU B 1 321 ? 18.406 -0.282 -10.344 1 94.44 321 LEU B N 1
ATOM 5044 C CA . LEU B 1 321 ? 19.359 -0.593 -9.281 1 94.44 321 LEU B CA 1
ATOM 5045 C C . LEU B 1 321 ? 20.781 -0.672 -9.836 1 94.44 321 LEU B C 1
ATOM 5047 O O . LEU B 1 321 ? 21.75 -0.393 -9.117 1 94.44 321 LEU B O 1
ATOM 5051 N N . SER B 1 322 ? 20.938 -1.058 -11.07 1 91.12 322 SER B N 1
ATOM 5052 C CA . SER B 1 322 ? 22.234 -1.151 -11.703 1 91.12 322 SER B CA 1
ATOM 5053 C C . SER B 1 322 ? 22.812 0.231 -12.008 1 91.12 322 SER B C 1
ATOM 5055 O O . SER B 1 322 ? 24.031 0.409 -12.062 1 91.12 322 SER B O 1
ATOM 5057 N N . GLU B 1 323 ? 21.922 1.169 -12.266 1 88.06 323 GLU B N 1
ATOM 5058 C CA . GLU B 1 323 ? 22.375 2.537 -12.5 1 88.06 323 GLU B CA 1
ATOM 5059 C C . GLU B 1 323 ? 23.016 3.139 -11.25 1 88.06 323 GLU B C 1
ATOM 5061 O O . GLU B 1 323 ? 23.891 3.998 -11.352 1 88.06 323 GLU B O 1
ATOM 5066 N N . ASN B 1 324 ? 22.625 2.789 -10.133 1 70.81 324 ASN B N 1
ATOM 5067 C CA . ASN B 1 324 ? 23.094 3.348 -8.875 1 70.81 324 ASN B CA 1
ATOM 5068 C C . ASN B 1 324 ? 24.359 2.656 -8.391 1 70.81 324 ASN B C 1
ATOM 5070 O O . ASN B 1 324 ? 24.969 3.078 -7.41 1 70.81 324 ASN B O 1
ATOM 5074 N N . GLU B 1 325 ? 24.781 1.479 -8.977 1 64.44 325 GLU B N 1
ATOM 5075 C CA . GLU B 1 325 ? 26.031 0.794 -8.664 1 64.44 325 GLU B CA 1
ATOM 5076 C C . GLU B 1 325 ? 27.188 1.362 -9.484 1 64.44 325 GLU B C 1
ATOM 5078 O O . GLU B 1 325 ? 26.984 1.862 -10.594 1 64.44 325 GLU B O 1
#

Organism: NCBI:txid1808955

Radius of gyration: 25.9 Å; Cα contacts (8 Å, |Δi|>4): 1526; chains: 2; bounding box: 53×77×61 Å

pLDDT: mean 93.83, std 6.71, range [41.88, 98.75]

Foldseek 3Di:
DPDDDDPCVQVVDPVSVVVPDDFDDDLQQEAAEAEEECDPPAWAAQPLFGPHTYHYLVCLQVVVVLSVVLVYQEYEYAYQYPAAAQALVLLLPLPHRLLSSLLSCCVVPVRRQYEYEQFRLLRHPQLARAHDDPRDHDQPRRLVSSLSNLCSSVVSPHQEYEYQFQRPCSLLSNCVSCVVSPNNPRAYAYQLAFAQDPLQVSVCSVSVRAGNDDGRPVRGHHPVDQVSSVVSLVRNVVSGHQEYEHPAQQSCLVSLLVNQVPDDHAYEHEPHRSNSSVLVVCVVVVNDDSLVVVNVSVRSSVVSPHSHYHDNCSSVNSVVVVVVD/DPDDDDPCVQVVDPVSVVVPDDFDDDLQQEAAEAEEEDDPPDWAAQPLFGPHTYHYLVCLQVVVVLSVVLVYQEYEYAYQYPAAAQALVLLLPLPHRLLSSLLSNCVVPVRRQYEYEQFRLLHHPQLARAHDDPRDHDQPRRLVSSLSNLLSSVVSPHQEYEYQFQRPCSLLSNCVSCVVSPNNPRAYAYQLAFAQDPLQVSVCSVSVRDGNDDGRPVRGHHPVDQVSSVVSLVRNVVSGHQEYEHPAQQSCLVSLLVNQVPDDHAYEHEPHRSNSSVLVVCVVVVNDDSLVVVNVSVRSSVVSPHSHYHDNCSSVNSVVVVVVD

InterPro domains:
  IPR001731 Delta-aminolevulinic acid dehydratase [NF006762] (3-323)
  IPR001731 Delta-aminolevulinic acid dehydratase [PF00490] (5-320)
  IPR001731 Delta-aminolevulinic acid dehydratase [PIRSF001415] (4-323)
  IPR001731 Delta-aminolevulinic acid dehydratase [PR00144] (120-134)
  IPR001731 Delta-aminolevulinic acid dehydratase [PR00144] (150-169)
  IPR001731 Delta-aminolevulinic acid dehydratase [PR00144] (188-207)
  IPR001731 Delta-aminolevulinic acid dehydratase [PR00144] (240-256)
  IPR001731 Delta-aminolevulinic acid dehydratase [PR00144] (265-280)
  IPR001731 Delta-aminolevulinic acid dehydratase [PR00144] (295-314)
  IPR001731 Delta-aminolevulinic acid dehydratase [PTHR11458] (4-324)
  IPR001731 Delta-aminolevulinic acid dehydratase [SM01004] (2-321)
  IPR013785 Aldolase-type TIM barrel [G3DSA:3.20.20.70] (1-325)
  IPR030656 Delta-aminolevulinic acid dehydratase, active site [PS00169] (240-252)